Protein AF-0000000078270621 (afdb_homodimer)

Sequence (498 aa):
MIFEQGRKIQLFHTDATGRITLASLCRFAQESAGGHAERLGFGMERLAGKNMAWVLREQAMHVTRYPGLGEVLRITTWPTRAERILCHRDYRILDESGQLVARGTSAWLGLDLATRRPCKAESFFHLPAEVVPASVFEGPLPELQAPWDGCPSDIRTVRASDMDALGHMNNLRYLDWIADHLGTFGLKTPFGRVRIRHVREVRDGDKVEVRHGMTEDGEVLLQMRRLDGGREVCLARLGLESSEQIVRQMIFEQGRKIQLFHTDATGRITLASLCRFAQESAGGHAERLGFGMERLAGKNMAWVLREQAMHVTRYPGLGEVLRITTWPTRAERILCHRDYRILDESGQLVARGTSAWLGLDLATRRPCKAESFFHLPAEVVPASVFEGPLPELQAPWDGCPSDIRTVRASDMDALGHMNNLRYLDWIADHLGTFGLKTPFGRVRIRHVREVRDGDKVEVRHGMTEDGEVLLQMRRLDGGREVCLARLGLESSEQIVRQ

Organism: Desulfomicrobium norvegicum (strain DSM 1741 / NCIMB 8310) (NCBI:txid52561)

Secondary structure (DSSP, 8-state):
--EEEEEEPPGGGB-TTSBB-HHHHHHHHHHHHHHHHHHHT-SHHHHHHTTEEEEEEEEEEEES---BTT-EEEEEEEEEEEETTEEEEEEEEEETTS-EEEEEEEEEEEEETTTTEEE-GGGT----TT-----S-SSPPPPP-PPPTT--EEEEE--GGGB-TTSSB-HHHHHHHHHHHHHHTT--PPPSEEEEEE-S---TT-EEEEEEEE-TTS-EEEEEEETTTT-EEEEEEEE---SSS----/--EEEEEEPPGGGB-TTSBB-HHHHHHHHHHHHHHHHHHHT-SHHHHHHTTEEEEEEEEEEEES--PBTT-EEEEEEEEEEEETTEEEEEEEEEETTS-EEEEEEEEEEEEETTTTEEE-GGGT----TT-----S-SSPPPPP-PPPTT--EEEEE--GGGB-TTSSB-HHHHHHHHHHHHHHTT--PPPSEEEEEE-S---TT-EE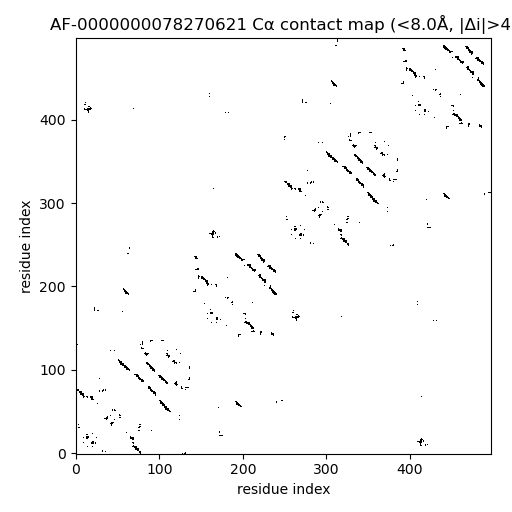EEEEEE-TTS-EEEEEEETTTT-EEEEEEEE---SSS----

Solvent-accessible surface area (backbone atoms only — not comparable to full-atom values): 26167 Å² total; per-residue (Å²): 85,81,36,77,47,78,46,68,40,44,59,90,33,18,23,51,86,25,24,48,34,71,44,42,54,49,44,52,52,51,52,50,48,46,55,43,28,46,76,73,64,55,12,67,69,55,30,46,77,68,46,27,42,80,40,77,38,32,41,34,39,41,39,50,47,69,55,42,67,64,43,45,33,38,42,32,36,34,57,61,51,71,57,70,43,35,40,30,33,35,37,41,30,24,36,81,86,66,47,72,25,32,39,28,39,36,32,31,29,42,30,30,65,86,79,68,39,76,35,57,33,76,78,69,49,76,81,56,87,64,42,64,76,74,63,81,57,94,60,84,76,82,83,75,52,73,44,65,89,87,44,60,66,50,79,45,68,40,38,54,68,40,21,9,47,88,53,26,52,34,76,56,50,54,47,36,50,49,50,30,55,33,41,76,74,71,53,72,72,79,59,13,29,40,38,40,37,56,70,43,85,50,38,70,69,40,46,31,34,41,34,41,29,75,48,95,87,59,30,40,24,24,30,30,23,31,64,74,90,59,47,66,27,32,40,26,38,36,28,60,51,69,84,76,70,65,63,87,120,84,80,37,75,48,78,45,68,39,45,61,91,34,18,23,51,86,26,24,48,33,71,44,41,54,51,45,53,52,50,52,50,49,46,55,42,27,47,76,73,63,56,12,69,68,55,29,46,76,68,46,28,41,81,40,76,37,33,42,34,39,41,37,47,48,69,57,42,66,65,44,45,32,38,41,33,37,34,58,65,51,72,57,70,43,34,41,31,34,33,36,38,30,23,39,83,87,65,45,72,26,32,39,28,40,36,32,31,31,42,28,30,65,85,78,68,40,76,35,56,33,77,78,70,50,76,81,57,89,64,42,62,78,74,64,80,56,93,61,84,76,82,82,74,52,74,46,65,87,88,43,59,67,51,76,45,67,41,38,56,67,39,20,10,46,86,53,25,53,36,76,57,52,54,47,36,50,49,50,30,53,35,42,75,73,70,53,71,71,81,59,14,29,40,38,40,36,55,69,45,86,50,38,70,68,40,46,31,36,42,34,41,30,76,47,94,87,61,29,38,24,24,31,31,23,31,63,76,90,57,46,63,27,34,39,25,39,37,25,60,50,69,84,77,69,64,62,87,117

Nearest PDB structures (foldseek):
  2own-assembly1_B  TM=8.184E-01  e=5.631E-20  Lactiplantibacillus plantarum
  5kl9-assembly1_B  TM=9.164E-01  e=1.120E-09  Escherichia coli O157:H7
  5t06-assembly1_B  TM=9.427E-01  e=9.861E-09  Escherichia coli O157:H7
  6fdg-assembly1_D  TM=9.185E-01  e=1.294E-08  Staphylococcus aureus
  5t06-assembly1_C  TM=9.504E-01  e=4.774E-08  Escherichia coli O157:H7

InterPro domains:
  IPR002864 Acyl-ACP thioesterase, N-terminal hotdog domain [PF01643] (3-120)
  IPR029069 HotDog domain superfamily [SSF54637] (1-123)
  IPR029069 HotDog domain superfamily [SSF54637] (157-237)
  IPR045023 Acyl-[acyl-carrier-protein] hydrolase FATA/B [PTHR31727] (3-210)
  IPR049427 Acyl-ACP thioesterase-like, C-terminal domain [PF20791] (157-218)

Foldseek 3Di:
DKFKDKDAAAPVQDDPVQFGAPLSVVVVQVVRVQVVCVVVQQHQVNLVVVQKGKDWFKKKKFFLETDGHGWMKMKMKFWADFDFFKTKMKIWIATPVRHTGMIMMTIIFIARLVVRDTDTCVVRHDHDPPTDHDHPDPDDDDDWDADDPPFDKDKDFAAPVQADPSQFGDPSVVSVVVCVRCVVVPNNDDFRIKMKGFDATHHGGWMKMWGWDADPVGKIWIWIATPPPGDTGMIMITHHDDPDRHPPD/DKFKDKDAAAPVQDDPVQFGAPLSVVVVQVVRVQVVCVVVQQHQVNLVVVQKGKDWFKKKKFFLETDGHGWMKMKMKFWADFDFFKTKMKIWIATPVRHGGMIMMTIIGIARLVVRDTDTCVVRHDHDPPTDHDHPDPDDDDDWDADDPPFDKDKDFAAPVQADPSQFGDPSVVSVVVCVRCVVVPNNDDFRIKMKGFDATHHGGWMKMWGWDADPVGKIWIWIATPPPGDTGMIMITHHDPPDRHPPD

Structure (mmCIF, N/CA/C/O backbone):
data_AF-0000000078270621-model_v1
#
loop_
_entity.id
_entity.type
_entity.pdbx_description
1 polymer 'Acyl-ACP thioesterase'
#
loop_
_atom_site.group_PDB
_atom_site.id
_atom_site.type_symbol
_atom_site.label_atom_id
_atom_site.label_alt_id
_atom_site.label_comp_id
_atom_site.label_asym_id
_atom_site.label_entity_id
_atom_site.label_seq_id
_atom_site.pdbx_PDB_ins_code
_atom_site.Cartn_x
_atom_site.Cartn_y
_atom_site.Cartn_z
_atom_site.occupancy
_atom_site.B_iso_or_equiv
_atom_site.auth_seq_id
_atom_site.auth_comp_id
_atom_site.auth_asym_id
_atom_site.auth_atom_id
_atom_site.pdbx_PDB_model_num
ATOM 1 N N . MET A 1 1 ? -21.078 15.953 13.695 1 77.94 1 MET A N 1
ATOM 2 C CA . MET A 1 1 ? -21.547 14.641 13.242 1 77.94 1 MET A CA 1
ATOM 3 C C . MET A 1 1 ? -20.406 13.648 13.172 1 77.94 1 MET A C 1
ATOM 5 O O . MET A 1 1 ? -19.328 13.969 12.648 1 77.94 1 MET A O 1
ATOM 9 N N . ILE A 1 2 ? -20.469 12.516 13.836 1 87.5 2 ILE A N 1
ATOM 10 C CA . ILE A 1 2 ? -19.5 11.422 13.953 1 87.5 2 ILE A CA 1
ATOM 11 C C . ILE A 1 2 ? -19.734 10.406 12.844 1 87.5 2 ILE A C 1
ATOM 13 O O . ILE A 1 2 ? -20.875 10.172 12.43 1 87.5 2 ILE A O 1
ATOM 17 N N . PHE A 1 3 ? -18.641 10.031 12.266 1 92.69 3 PHE A N 1
ATOM 18 C CA . PHE A 1 3 ? -18.656 9.008 11.227 1 92.69 3 PHE A CA 1
ATOM 19 C C . PHE A 1 3 ? -17.953 7.746 11.703 1 92.69 3 PHE A C 1
ATOM 21 O O . PHE A 1 3 ? -16.906 7.816 12.352 1 92.69 3 PHE A O 1
ATOM 28 N N . GLU A 1 4 ? -18.641 6.605 11.359 1 94.5 4 GLU A N 1
ATOM 29 C CA . GLU A 1 4 ? -18.062 5.328 11.766 1 94.5 4 GLU A CA 1
ATOM 30 C C . GLU A 1 4 ? -18.062 4.332 10.609 1 94.5 4 GLU A C 1
ATOM 32 O O . GLU A 1 4 ? -19.031 4.246 9.852 1 94.5 4 GLU A O 1
ATOM 37 N N . GLN A 1 5 ? -16.984 3.59 10.484 1 95.38 5 GLN A N 1
ATOM 38 C CA . GLN A 1 5 ? -16.875 2.555 9.461 1 95.38 5 GLN A CA 1
ATOM 39 C C . GLN A 1 5 ? -16.062 1.365 9.969 1 95.38 5 GLN A C 1
ATOM 41 O O . GLN A 1 5 ? -15.117 1.533 10.734 1 95.38 5 GLN A O 1
ATOM 46 N N . GLY A 1 6 ? -16.453 0.232 9.523 1 96.06 6 GLY A N 1
ATOM 47 C CA . GLY A 1 6 ? -15.711 -0.981 9.828 1 96.06 6 GLY A CA 1
ATOM 48 C C . GLY A 1 6 ? -14.664 -1.32 8.781 1 96.06 6 GLY A C 1
ATOM 49 O O . GLY A 1 6 ? -14.875 -1.086 7.59 1 96.06 6 GLY A O 1
ATOM 50 N N . ARG A 1 7 ? -13.523 -1.821 9.258 1 96.69 7 ARG A N 1
ATOM 51 C CA . ARG A 1 7 ? -12.469 -2.281 8.359 1 96.69 7 ARG A CA 1
ATOM 52 C C . ARG A 1 7 ? -11.883 -3.604 8.844 1 96.69 7 ARG A C 1
ATOM 54 O O . ARG A 1 7 ? -11.523 -3.742 10.016 1 96.69 7 ARG A O 1
ATOM 61 N N . LYS A 1 8 ? -11.844 -4.551 7.941 1 95.81 8 LYS A N 1
ATOM 62 C CA . LYS A 1 8 ? -11.18 -5.812 8.242 1 95.81 8 LYS A CA 1
ATOM 63 C C . LYS A 1 8 ? -9.703 -5.766 7.844 1 95.81 8 LYS A C 1
ATOM 65 O O . LYS A 1 8 ? -9.367 -5.312 6.746 1 95.81 8 LYS A O 1
ATOM 70 N N . ILE A 1 9 ? -8.844 -6.227 8.711 1 97.12 9 ILE A N 1
ATOM 71 C CA . ILE A 1 9 ? -7.414 -6.258 8.43 1 97.12 9 ILE A CA 1
ATOM 72 C C . ILE A 1 9 ? -7.109 -7.375 7.438 1 97.12 9 ILE A C 1
ATOM 74 O O . ILE A 1 9 ? -7.391 -8.547 7.703 1 97.12 9 ILE A O 1
ATOM 78 N N . GLN A 1 10 ? -6.531 -6.969 6.316 1 95.5 10 GLN A N 1
ATOM 79 C CA . GLN A 1 10 ? -6.125 -7.895 5.262 1 95.5 10 GLN A CA 1
ATOM 80 C C . GLN A 1 10 ? -4.625 -8.172 5.324 1 95.5 10 GLN A C 1
ATOM 82 O O . GLN A 1 10 ? -3.896 -7.508 6.062 1 95.5 10 GLN A O 1
ATOM 87 N N . LEU A 1 11 ? -4.234 -9.102 4.551 1 94.88 11 LEU A N 1
ATOM 88 C CA . LEU A 1 11 ? -2.834 -9.516 4.527 1 94.88 11 LEU A CA 1
ATOM 89 C C . LEU A 1 11 ? -1.921 -8.336 4.215 1 94.88 11 LEU A C 1
ATOM 91 O O . LEU A 1 11 ? -0.893 -8.148 4.871 1 94.88 11 LEU A O 1
ATOM 95 N N . PHE A 1 12 ? -2.318 -7.453 3.289 1 94.88 12 PHE A N 1
ATOM 96 C CA . PHE A 1 12 ? -1.445 -6.367 2.848 1 94.88 12 PHE A CA 1
ATOM 97 C C . PHE A 1 12 ? -1.45 -5.227 3.855 1 94.88 12 PHE A C 1
ATOM 99 O O . PHE A 1 12 ? -0.752 -4.227 3.67 1 94.88 12 PHE A O 1
ATOM 106 N N . HIS A 1 13 ? -2.211 -5.355 4.957 1 97.75 13 HIS A N 1
ATOM 107 C CA . HIS A 1 13 ? -2.207 -4.375 6.039 1 97.75 13 HIS A CA 1
ATOM 108 C C . HIS A 1 13 ? -1.175 -4.734 7.102 1 97.75 13 HIS A C 1
ATOM 110 O O . HIS A 1 13 ? -0.926 -3.947 8.023 1 97.75 13 HIS A O 1
ATOM 116 N N . THR A 1 14 ? -0.594 -5.922 7 1 97.38 14 THR A N 1
ATOM 117 C CA . THR A 1 14 ? 0.175 -6.461 8.117 1 97.38 14 THR A CA 1
ATOM 118 C C . THR A 1 14 ? 1.669 -6.43 7.809 1 97.38 14 THR A C 1
ATOM 120 O O . THR A 1 14 ? 2.066 -6.246 6.656 1 97.38 14 THR A O 1
ATOM 123 N N . ASP A 1 15 ? 2.426 -6.578 8.883 1 96.44 15 ASP A N 1
ATOM 124 C CA . ASP A 1 15 ? 3.854 -6.844 8.75 1 96.44 15 ASP A CA 1
ATOM 125 C C . ASP A 1 15 ? 4.168 -8.312 9.031 1 96.44 15 ASP A C 1
ATOM 127 O O . ASP A 1 15 ? 3.258 -9.141 9.117 1 96.44 15 ASP A O 1
ATOM 131 N N . ALA A 1 16 ? 5.395 -8.641 9.156 1 95.19 16 ALA A N 1
ATOM 132 C CA . ALA A 1 16 ? 5.828 -10.031 9.242 1 95.19 16 ALA A CA 1
ATOM 133 C C . ALA A 1 16 ? 5.461 -10.641 10.594 1 95.19 16 ALA A C 1
ATOM 135 O O . ALA A 1 16 ? 5.531 -11.859 10.766 1 95.19 16 ALA A O 1
ATOM 136 N N . THR A 1 17 ? 5.082 -9.781 11.594 1 93.88 17 THR A N 1
ATOM 137 C CA . THR A 1 17 ? 4.656 -10.297 12.891 1 93.88 17 THR A CA 1
ATOM 138 C C . THR A 1 17 ? 3.176 -10.672 12.867 1 93.88 17 THR A C 1
ATOM 140 O O . THR A 1 17 ? 2.645 -11.18 13.852 1 93.88 17 THR A O 1
ATOM 143 N N . GLY A 1 18 ? 2.523 -10.367 11.805 1 94.81 18 GLY A N 1
ATOM 144 C CA . GLY A 1 18 ? 1.112 -10.688 11.672 1 94.81 18 GLY A CA 1
ATOM 145 C C . GLY A 1 18 ? 0.199 -9.602 12.203 1 94.81 18 GLY A C 1
ATOM 146 O O . GLY A 1 18 ? -1.014 -9.797 12.305 1 94.81 18 GLY A O 1
ATOM 147 N N . ARG A 1 19 ? 0.814 -8.477 12.508 1 96.88 19 ARG A N 1
ATOM 148 C CA . ARG A 1 19 ? 0.071 -7.348 13.062 1 96.88 19 ARG A CA 1
ATOM 149 C C . ARG A 1 19 ? -0.058 -6.223 12.047 1 96.88 19 ARG A C 1
ATOM 151 O O . ARG A 1 19 ? 0.755 -6.113 11.125 1 96.88 19 ARG A O 1
ATOM 158 N N . ILE A 1 20 ? -1.096 -5.418 12.234 1 97.81 20 ILE A N 1
ATOM 159 C CA . ILE A 1 20 ? -1.303 -4.262 11.367 1 97.81 20 ILE A CA 1
ATOM 160 C C . ILE A 1 20 ? -0.121 -3.301 11.5 1 97.81 20 ILE A C 1
ATOM 162 O O . ILE A 1 20 ? 0.451 -3.152 12.578 1 97.81 20 ILE A O 1
ATOM 166 N N . THR A 1 21 ? 0.225 -2.668 10.414 1 97.44 21 THR A N 1
ATOM 167 C CA . THR A 1 21 ? 1.313 -1.698 10.445 1 97.44 21 THR A CA 1
ATOM 168 C C . THR A 1 21 ? 0.796 -0.316 10.828 1 97.44 21 THR A C 1
ATOM 170 O O . THR A 1 21 ? -0.4 -0.04 10.711 1 97.44 21 THR A O 1
ATOM 173 N N . LEU A 1 22 ? 1.704 0.512 11.258 1 96.88 22 LEU A N 1
ATOM 174 C CA . LEU A 1 22 ? 1.375 1.908 11.523 1 96.88 22 LEU A CA 1
ATOM 175 C C . LEU A 1 22 ? 0.831 2.588 10.273 1 96.88 22 LEU A C 1
ATOM 177 O O . LEU A 1 22 ? -0.14 3.344 10.344 1 96.88 22 LEU A O 1
ATOM 181 N N . ALA A 1 23 ? 1.473 2.344 9.141 1 97.69 23 ALA A N 1
ATOM 182 C CA . ALA A 1 23 ? 1.01 2.904 7.871 1 97.69 23 ALA A CA 1
ATOM 183 C C . ALA A 1 23 ? -0.436 2.504 7.594 1 97.69 23 ALA A C 1
ATOM 185 O O . ALA A 1 23 ? -1.244 3.332 7.168 1 97.69 23 ALA A O 1
ATOM 186 N N . SER A 1 24 ? -0.759 1.272 7.887 1 98.25 24 SER A N 1
ATOM 187 C CA . SER A 1 24 ? -2.109 0.782 7.633 1 98.25 24 SER A CA 1
ATOM 188 C C . SER A 1 24 ? -3.115 1.41 8.594 1 98.25 24 SER A C 1
ATOM 190 O O . SER A 1 24 ? -4.254 1.687 8.211 1 98.25 24 SER A O 1
ATOM 192 N N . LEU A 1 25 ? -2.732 1.59 9.836 1 98.25 25 LEU A N 1
ATOM 193 C CA . LEU A 1 25 ? -3.609 2.287 10.766 1 98.25 25 LEU A CA 1
ATOM 194 C C . LEU A 1 25 ? -3.889 3.709 10.297 1 98.25 25 LEU A C 1
ATOM 196 O O . LEU A 1 25 ? -5.035 4.16 10.312 1 98.25 25 LEU A O 1
ATOM 200 N N . CYS A 1 26 ? -2.842 4.375 9.891 1 98.38 26 CYS A N 1
ATOM 201 C CA . CYS A 1 26 ? -2.998 5.73 9.375 1 98.38 26 CYS A CA 1
ATOM 202 C C . CYS A 1 26 ? -3.855 5.742 8.109 1 98.38 26 CYS A C 1
ATOM 204 O O . CYS A 1 26 ? -4.684 6.637 7.926 1 98.38 26 CYS A O 1
ATOM 206 N N . ARG A 1 27 ? -3.684 4.77 7.324 1 98.06 27 ARG A N 1
ATOM 207 C CA . ARG A 1 27 ? -4.488 4.629 6.113 1 98.06 27 ARG A CA 1
ATOM 208 C C . ARG A 1 27 ? -5.965 4.48 6.453 1 98.06 27 ARG A C 1
ATOM 210 O O . ARG A 1 27 ? -6.82 5.121 5.836 1 98.06 27 ARG A O 1
ATOM 217 N N . PHE A 1 28 ? -6.281 3.615 7.391 1 98.31 28 PHE A N 1
ATOM 218 C CA . PHE A 1 28 ? -7.668 3.424 7.801 1 98.31 28 PHE A CA 1
ATOM 219 C C . PHE A 1 28 ? -8.281 4.734 8.273 1 98.31 28 PHE A C 1
ATOM 221 O O . PHE A 1 28 ? -9.414 5.059 7.93 1 98.31 28 PHE A O 1
ATOM 228 N N . ALA A 1 29 ? -7.5 5.445 9.039 1 98.12 29 ALA A N 1
ATOM 229 C CA . ALA A 1 29 ? -7.961 6.746 9.523 1 98.12 29 ALA A CA 1
ATOM 230 C C . ALA A 1 29 ? -8.234 7.695 8.359 1 98.12 29 ALA A C 1
ATOM 232 O O . ALA A 1 29 ? -9.297 8.32 8.297 1 98.12 29 ALA A O 1
ATOM 233 N N . GLN A 1 30 ? -7.32 7.762 7.438 1 97.62 30 GLN A N 1
ATOM 234 C CA . GLN A 1 30 ? -7.438 8.68 6.312 1 97.62 30 GLN A CA 1
ATOM 235 C C . GLN A 1 30 ? -8.602 8.297 5.406 1 97.62 30 GLN A C 1
ATOM 237 O O . GLN A 1 30 ? -9.328 9.164 4.918 1 97.62 30 GLN A O 1
ATOM 242 N N . GLU A 1 31 ? -8.773 7.031 5.18 1 96.56 31 GLU A N 1
ATOM 243 C CA . GLU A 1 31 ? -9.898 6.555 4.383 1 96.56 31 GLU A CA 1
ATOM 244 C C . GLU A 1 31 ? -11.227 6.953 5.016 1 96.56 31 GLU A C 1
ATOM 246 O O . GLU A 1 31 ? -12.148 7.387 4.32 1 96.56 31 GLU A O 1
ATOM 251 N N . SER A 1 32 ? -11.305 6.75 6.289 1 96.88 32 SER A N 1
ATOM 252 C CA . SER A 1 32 ? -12.523 7.109 7.004 1 96.88 32 SER A CA 1
ATOM 253 C C . SER A 1 32 ? -12.773 8.617 6.949 1 96.88 32 SER A C 1
ATOM 255 O O . SER A 1 32 ? -13.914 9.055 6.797 1 96.88 32 SER A O 1
ATOM 257 N N . ALA A 1 33 ? -11.703 9.359 7.121 1 96.44 33 ALA A N 1
ATOM 258 C CA . ALA A 1 33 ? -11.805 10.812 6.984 1 96.44 33 ALA A CA 1
ATOM 259 C C . ALA A 1 33 ? -12.383 11.195 5.621 1 96.44 33 ALA A C 1
ATOM 261 O O . ALA A 1 33 ? -13.273 12.039 5.531 1 96.44 33 ALA A O 1
ATOM 262 N N . GLY A 1 34 ? -11.867 10.586 4.582 1 95.69 34 GLY A N 1
ATOM 263 C CA . GLY A 1 34 ? -12.344 10.859 3.234 1 95.69 34 GLY A CA 1
ATOM 264 C C . GLY A 1 34 ? -13.812 10.531 3.045 1 95.69 34 GLY A C 1
ATOM 265 O O . GLY A 1 34 ? -14.562 11.32 2.469 1 95.69 34 GLY A O 1
ATOM 266 N N . GLY A 1 35 ? -14.227 9.383 3.531 1 94.62 35 GLY A N 1
ATOM 267 C CA . GLY A 1 35 ? -15.625 9 3.449 1 94.62 35 GLY A CA 1
ATOM 268 C C . GLY A 1 35 ? -16.547 9.969 4.168 1 94.62 35 GLY A C 1
ATOM 269 O O . GLY A 1 35 ? -17.609 10.336 3.646 1 94.62 35 GLY A O 1
ATOM 270 N N . HIS A 1 36 ? -16.141 10.312 5.34 1 95 36 HIS A N 1
ATOM 271 C CA . HIS A 1 36 ? -16.922 11.266 6.117 1 95 36 HIS A CA 1
ATOM 272 C C . HIS A 1 36 ? -17 12.625 5.422 1 95 36 HIS A C 1
ATOM 274 O O . HIS A 1 36 ? -18.078 13.227 5.348 1 95 36 HIS A O 1
ATOM 280 N N . ALA A 1 37 ? -15.844 13.086 4.934 1 94.44 37 ALA A N 1
ATOM 281 C CA . ALA A 1 37 ? -15.789 14.375 4.246 1 94.44 37 ALA A CA 1
ATOM 282 C C . ALA A 1 37 ? -16.734 14.391 3.045 1 94.44 37 ALA A C 1
ATOM 284 O O . ALA A 1 37 ? -17.359 15.414 2.758 1 94.44 37 ALA A O 1
ATOM 285 N N . GLU A 1 38 ? -16.844 13.32 2.352 1 93.44 38 GLU A N 1
ATOM 286 C CA . GLU A 1 38 ? -17.781 13.219 1.236 1 93.44 38 GLU A CA 1
ATOM 287 C C . GLU A 1 38 ? -19.219 13.406 1.707 1 93.44 38 GLU A C 1
ATOM 289 O O . GLU A 1 38 ? -19.984 14.125 1.072 1 93.44 38 GLU A O 1
ATOM 294 N N . ARG A 1 39 ? -19.531 12.812 2.801 1 92.19 39 ARG A N 1
ATOM 295 C CA . ARG A 1 39 ? -20.891 12.906 3.346 1 92.19 39 ARG A CA 1
ATOM 296 C C . ARG A 1 39 ? -21.203 14.328 3.805 1 92.19 39 ARG A C 1
ATOM 298 O O . ARG A 1 39 ? -22.344 14.781 3.703 1 92.19 39 ARG A O 1
ATOM 305 N N . LEU A 1 40 ? -20.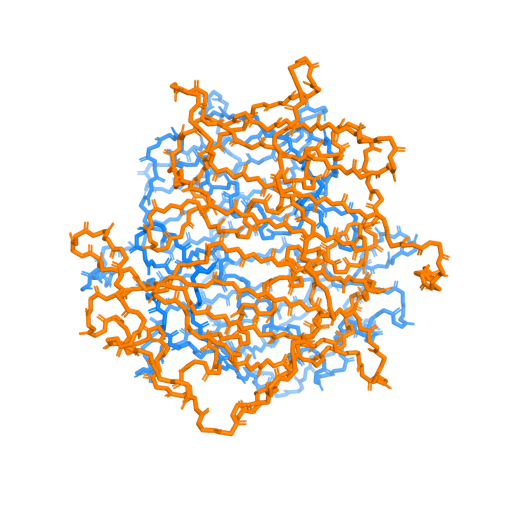188 15.008 4.258 1 91.5 40 LEU A N 1
ATOM 306 C CA . LEU A 1 40 ? -20.359 16.344 4.805 1 91.5 40 LEU A CA 1
ATOM 307 C C . LEU A 1 40 ? -20.312 17.391 3.697 1 91.5 40 LEU A C 1
ATOM 309 O O . LEU A 1 40 ? -20.578 18.578 3.945 1 91.5 40 LEU A O 1
ATOM 313 N N . GLY A 1 41 ? -19.859 17.031 2.514 1 90.81 41 GLY A N 1
ATOM 314 C CA . GLY A 1 41 ? -19.938 17.938 1.373 1 90.81 41 GLY A CA 1
ATOM 315 C C . GLY A 1 41 ? -18.625 18.656 1.104 1 90.81 41 GLY A C 1
ATOM 316 O O . GLY A 1 41 ? -18.609 19.688 0.42 1 90.81 41 GLY A O 1
ATOM 317 N N . PHE A 1 42 ? -17.594 18.219 1.697 1 92.31 42 PHE A N 1
ATOM 318 C CA . PHE A 1 42 ? -16.312 18.828 1.387 1 92.31 42 PHE A CA 1
ATOM 319 C C . PHE A 1 42 ? -15.266 17.75 1.109 1 92.31 42 PHE A C 1
ATOM 321 O O . PHE A 1 42 ? -14.094 17.906 1.465 1 92.31 42 PHE A O 1
ATOM 328 N N . GLY A 1 43 ? -15.75 16.688 0.566 1 93.62 43 GLY A N 1
ATOM 329 C CA . GLY A 1 43 ? -14.859 15.594 0.198 1 93.62 43 GLY A CA 1
ATOM 330 C C . GLY A 1 43 ? -14.062 15.875 -1.06 1 93.62 43 GLY A C 1
ATOM 331 O O . GLY A 1 43 ? -14.062 17 -1.569 1 93.62 43 GLY A O 1
ATOM 332 N N . MET A 1 44 ? -13.336 14.875 -1.5 1 91.81 44 MET A N 1
ATOM 333 C CA . MET A 1 44 ? -12.438 14.984 -2.641 1 91.81 44 MET A CA 1
ATOM 334 C C . MET A 1 44 ? -13.188 15.406 -3.896 1 91.81 44 MET A C 1
ATOM 336 O O . MET A 1 44 ? -12.703 16.234 -4.676 1 91.81 44 MET A O 1
ATOM 340 N N . GLU A 1 45 ? -14.344 14.898 -4.109 1 89.75 45 GLU A N 1
ATOM 341 C CA . GLU A 1 45 ? -15.133 15.203 -5.301 1 89.75 45 GLU A CA 1
ATOM 342 C C . GLU A 1 45 ? -15.531 16.672 -5.344 1 89.75 45 GLU A C 1
ATOM 344 O O . GLU A 1 45 ? -15.383 17.328 -6.375 1 89.75 45 GLU A O 1
ATOM 349 N N . ARG A 1 46 ? -16.016 17.094 -4.27 1 91.62 46 ARG A N 1
ATOM 350 C CA . ARG A 1 46 ? -16.438 18.5 -4.184 1 91.62 46 ARG A CA 1
ATOM 351 C C . ARG A 1 46 ? -15.258 19.438 -4.375 1 91.62 46 ARG A C 1
ATOM 353 O O . ARG A 1 46 ? -15.359 20.438 -5.094 1 91.62 46 ARG A O 1
ATOM 360 N N . LEU A 1 47 ? -14.211 19.141 -3.752 1 94.25 47 LEU A N 1
ATOM 361 C CA . LEU A 1 47 ? -13.031 20 -3.877 1 94.25 47 LEU A CA 1
ATOM 362 C C . LEU A 1 47 ? -12.5 19.984 -5.305 1 94.25 47 LEU A C 1
ATOM 364 O O . LEU A 1 47 ? -12.07 21.016 -5.82 1 94.25 47 LEU A O 1
ATOM 368 N N . ALA A 1 48 ? -12.492 18.828 -5.895 1 91.12 48 ALA A N 1
ATOM 369 C CA . ALA A 1 48 ? -12.039 18.734 -7.281 1 91.12 48 ALA A CA 1
ATOM 370 C C . ALA A 1 48 ? -12.852 19.656 -8.188 1 91.12 48 ALA A C 1
ATOM 372 O O . ALA A 1 48 ? -12.297 20.281 -9.102 1 91.12 48 ALA A O 1
ATOM 373 N N . GLY A 1 49 ? -14.109 19.766 -7.934 1 92 49 GLY A N 1
ATOM 374 C CA . GLY A 1 49 ? -14.961 20.672 -8.672 1 92 49 GLY A CA 1
ATOM 375 C C . GLY A 1 49 ? -14.562 22.125 -8.516 1 92 49 GLY A C 1
ATOM 376 O O . GLY A 1 49 ? -14.891 22.969 -9.359 1 92 49 GLY A O 1
ATOM 377 N N . LYS A 1 50 ? -13.875 22.391 -7.469 1 93.5 50 LYS A N 1
ATOM 378 C CA . LYS A 1 50 ? -13.398 23.75 -7.195 1 93.5 50 LYS A CA 1
ATOM 379 C C . LYS A 1 50 ? -11.914 23.875 -7.531 1 93.5 50 LYS A C 1
ATOM 381 O O . LYS A 1 50 ? -11.258 24.828 -7.105 1 93.5 50 LYS A O 1
ATOM 386 N N . ASN A 1 51 ? -11.367 22.906 -8.141 1 94.88 51 ASN A N 1
ATOM 387 C CA . ASN A 1 51 ? -9.961 22.844 -8.492 1 94.88 51 ASN A CA 1
ATOM 388 C C . ASN A 1 51 ? -9.062 22.875 -7.258 1 94.88 51 ASN A C 1
ATOM 390 O O . ASN A 1 51 ? -8.062 23.594 -7.223 1 94.88 51 ASN A O 1
ATOM 394 N N . MET A 1 52 ? -9.547 22.172 -6.27 1 95.94 52 MET A N 1
ATOM 395 C CA . MET A 1 52 ? -8.812 22.078 -5.008 1 95.94 52 MET A CA 1
ATOM 396 C C . MET A 1 52 ? -8.578 20.609 -4.641 1 95.94 52 MET A C 1
ATOM 398 O O . MET A 1 52 ? -9.219 19.719 -5.199 1 95.94 52 MET A O 1
ATOM 402 N N . ALA A 1 53 ? -7.645 20.406 -3.729 1 95.38 53 ALA A N 1
ATOM 403 C CA . ALA A 1 53 ? -7.398 19.062 -3.182 1 95.38 53 ALA A CA 1
ATOM 404 C C . ALA A 1 53 ? -6.996 19.141 -1.713 1 95.38 53 ALA A C 1
ATOM 406 O O . ALA A 1 53 ? -6.426 20.141 -1.27 1 95.38 53 ALA A O 1
ATOM 407 N N . TRP A 1 54 ? -7.375 18.141 -0.968 1 96.25 54 TRP A N 1
ATOM 408 C CA . TRP A 1 54 ? -6.902 17.969 0.403 1 96.25 54 TRP A CA 1
ATOM 409 C C . TRP A 1 54 ? -5.453 17.484 0.424 1 96.25 54 TRP A C 1
ATOM 411 O O . TRP A 1 54 ? -5.086 16.578 -0.326 1 96.25 54 TRP A O 1
ATOM 421 N N . VAL A 1 55 ? -4.68 18.047 1.312 1 96.5 55 VAL A N 1
ATOM 422 C CA . VAL A 1 55 ? -3.307 17.609 1.543 1 96.5 55 VAL A CA 1
ATOM 423 C C . VAL A 1 55 ? -3.074 17.406 3.037 1 96.5 55 VAL A C 1
ATOM 425 O O . VAL A 1 55 ? -3.373 18.281 3.848 1 96.5 55 VAL A O 1
ATOM 428 N N . LEU A 1 56 ? -2.596 16.297 3.365 1 98.12 56 LEU A N 1
ATOM 429 C CA . LEU A 1 56 ? -2.275 16.016 4.762 1 98.12 56 LEU A CA 1
ATOM 430 C C . LEU A 1 56 ? -1.002 16.75 5.18 1 98.12 56 LEU A C 1
ATOM 432 O O . LEU A 1 56 ? 0.062 16.531 4.598 1 98.12 56 LEU A O 1
ATOM 436 N N . ARG A 1 57 ? -1.123 17.578 6.188 1 97.94 57 ARG A N 1
ATOM 437 C CA . ARG A 1 57 ? 0.028 18.312 6.719 1 97.94 57 ARG A CA 1
ATOM 438 C C . ARG A 1 57 ? 0.676 17.547 7.867 1 97.94 57 ARG A C 1
ATOM 440 O O . ARG A 1 57 ? 1.903 17.469 7.965 1 97.94 57 ARG A O 1
ATOM 447 N N . GLU A 1 58 ? -0.208 17.016 8.711 1 98.12 58 GLU A N 1
ATOM 448 C CA . GLU A 1 58 ? 0.274 16.344 9.914 1 98.12 58 GLU A CA 1
ATOM 449 C C . GLU A 1 58 ? -0.685 15.234 10.336 1 98.12 58 GLU A C 1
ATOM 451 O O . GLU A 1 58 ? -1.896 15.336 10.133 1 98.12 58 GLU A O 1
ATOM 456 N N . GLN A 1 59 ? -0.099 14.219 10.961 1 98.5 59 GLN A N 1
ATOM 457 C CA . GLN A 1 59 ? -0.884 13.156 11.57 1 98.5 59 GLN A CA 1
ATOM 458 C C . GLN A 1 59 ? -0.188 12.602 12.812 1 98.5 59 GLN A C 1
ATOM 460 O O . GLN A 1 59 ? 1.037 12.461 12.836 1 98.5 59 GLN A O 1
ATOM 465 N N . ALA A 1 60 ? -0.944 12.359 13.828 1 98 60 ALA A N 1
ATOM 466 C CA . ALA A 1 60 ? -0.452 11.734 15.055 1 98 60 ALA A CA 1
ATOM 467 C C . ALA A 1 60 ? -1.376 10.602 15.5 1 98 60 ALA A C 1
ATOM 469 O O . ALA A 1 60 ? -2.592 10.672 15.305 1 98 60 ALA A O 1
ATOM 470 N N . MET A 1 61 ? -0.753 9.625 16.078 1 97 61 MET A N 1
ATOM 471 C CA . MET A 1 61 ? -1.515 8.484 16.578 1 97 61 MET A CA 1
ATOM 472 C C . MET A 1 61 ? -0.876 7.914 17.844 1 97 61 MET A C 1
ATOM 474 O O . MET A 1 61 ? 0.346 7.785 17.922 1 97 61 MET A O 1
ATOM 478 N N . HIS A 1 62 ? -1.68 7.641 18.828 1 96.75 62 HIS A N 1
ATOM 479 C CA . HIS A 1 62 ? -1.326 6.801 19.953 1 96.75 62 HIS A CA 1
ATOM 480 C C . HIS A 1 62 ? -1.934 5.406 19.828 1 96.75 62 HIS A C 1
ATOM 482 O O . HIS A 1 62 ? -3.158 5.258 19.828 1 96.75 62 HIS A O 1
ATOM 488 N N . VAL A 1 63 ? -1.062 4.469 19.734 1 97.12 63 VAL A N 1
ATOM 489 C CA . VAL A 1 63 ? -1.496 3.096 19.5 1 97.12 63 VAL A CA 1
ATOM 490 C C . VAL A 1 63 ? -1.332 2.279 20.781 1 97.12 63 VAL A C 1
ATOM 492 O O . VAL A 1 63 ? -0.222 2.146 21.312 1 97.12 63 VAL A O 1
ATOM 495 N N . THR A 1 64 ? -2.404 1.661 21.203 1 95.12 64 THR A N 1
ATOM 496 C CA . THR A 1 64 ? -2.367 0.88 22.438 1 95.12 64 THR A CA 1
ATOM 497 C C . THR A 1 64 ? -2.154 -0.6 22.125 1 95.12 64 THR A C 1
ATOM 499 O O . THR A 1 64 ? -1.614 -1.338 22.953 1 95.12 64 THR A O 1
ATOM 502 N N . ARG A 1 65 ? -2.605 -0.919 20.984 1 94.75 65 ARG A N 1
ATOM 503 C CA . ARG A 1 65 ? -2.479 -2.311 20.562 1 94.75 65 ARG A CA 1
ATOM 504 C C . ARG A 1 65 ? -2.42 -2.418 19.031 1 94.75 65 ARG A C 1
ATOM 506 O O . ARG A 1 65 ? -3.154 -1.723 18.328 1 94.75 65 ARG A O 1
ATOM 513 N N . TYR A 1 66 ? -1.578 -3.328 18.594 1 96.62 66 TYR A N 1
ATOM 514 C CA . TYR A 1 66 ? -1.533 -3.648 17.172 1 96.62 66 TYR A CA 1
ATOM 515 C C . TYR A 1 66 ? -2.307 -4.926 16.875 1 96.62 66 TYR A C 1
ATOM 517 O O . TYR A 1 66 ? -1.804 -6.031 17.109 1 96.62 66 TYR A O 1
ATOM 525 N N . PRO A 1 67 ? -3.471 -4.758 16.297 1 97.31 67 PRO A N 1
ATOM 526 C CA . PRO A 1 67 ? -4.297 -5.938 16.047 1 97.31 67 PRO A CA 1
ATOM 527 C C . PRO A 1 67 ? -3.746 -6.82 14.93 1 97.31 67 PRO A C 1
ATOM 529 O O . PRO A 1 67 ? -2.883 -6.383 14.164 1 97.31 67 PRO A O 1
ATOM 532 N N . GLY A 1 68 ? -4.293 -8.047 14.891 1 96.19 68 GLY A N 1
ATOM 533 C CA . GLY A 1 68 ? -3.748 -9.023 13.961 1 96.19 68 GLY A CA 1
ATOM 534 C C . GLY A 1 68 ? -4.59 -9.195 12.711 1 96.19 68 GLY A C 1
ATOM 535 O O . GLY A 1 68 ? -5.688 -8.641 12.617 1 96.19 68 GLY A O 1
ATOM 536 N N . LEU A 1 69 ? -4.039 -9.992 11.797 1 95.31 69 LEU A N 1
ATOM 537 C CA . LEU A 1 69 ? -4.699 -10.344 10.547 1 95.31 69 LEU A CA 1
ATOM 538 C C . LEU A 1 69 ? -6.113 -10.852 10.805 1 95.31 69 LEU A C 1
ATOM 540 O O . LEU A 1 69 ? -6.328 -11.672 11.703 1 95.31 69 LEU A O 1
ATOM 544 N N . GLY A 1 70 ? -7.066 -10.297 10.055 1 94.12 70 GLY A N 1
ATOM 545 C CA . GLY A 1 70 ? -8.43 -10.797 10.102 1 94.12 70 GLY A CA 1
ATOM 546 C C . GLY A 1 70 ? -9.297 -10.078 11.125 1 94.12 70 GLY A C 1
ATOM 547 O O . GLY A 1 70 ? -10.523 -10.172 11.086 1 94.12 70 GLY A O 1
ATOM 548 N N . GLU A 1 71 ? -8.695 -9.359 12.086 1 96.25 71 GLU A N 1
ATOM 549 C CA . GLU A 1 71 ? -9.477 -8.602 13.055 1 96.25 71 GLU A CA 1
ATOM 550 C C . GLU A 1 71 ? -10.25 -7.469 12.375 1 96.25 71 GLU A C 1
ATOM 552 O O . GLU A 1 71 ? -9.805 -6.926 11.367 1 96.25 71 GLU A O 1
ATOM 557 N N . VAL A 1 72 ? -11.391 -7.211 12.922 1 96.88 72 VAL A N 1
ATOM 558 C CA . VAL A 1 72 ? -12.219 -6.121 12.422 1 96.88 72 VAL A CA 1
ATOM 559 C C . VAL A 1 72 ? -12.109 -4.918 13.359 1 96.88 72 VAL A C 1
ATOM 561 O O . VAL A 1 72 ? -12.234 -5.055 14.578 1 96.88 72 VAL A O 1
ATOM 564 N N . LEU A 1 73 ? -11.859 -3.783 12.742 1 98.44 73 LEU A N 1
ATOM 565 C CA . LEU A 1 73 ? -11.727 -2.537 13.484 1 98.44 73 LEU A CA 1
ATOM 566 C C . LEU A 1 73 ? -12.891 -1.597 13.188 1 98.44 73 LEU A C 1
ATOM 568 O O . LEU A 1 73 ? -13.453 -1.632 12.086 1 98.44 73 LEU A O 1
ATOM 572 N N . ARG A 1 74 ? -13.227 -0.847 14.156 1 98.12 74 ARG A N 1
ATOM 573 C CA . ARG A 1 74 ? -14.18 0.244 13.992 1 98.12 74 ARG A CA 1
ATOM 574 C C . ARG A 1 74 ? -13.484 1.599 14.078 1 98.12 74 ARG A C 1
ATOM 576 O O . ARG A 1 74 ? -12.922 1.949 15.117 1 98.12 74 ARG A O 1
ATOM 583 N N . ILE A 1 75 ? -13.555 2.324 13.031 1 98.06 75 ILE A N 1
ATOM 584 C CA . ILE A 1 75 ? -12.906 3.627 12.969 1 98.06 75 ILE A CA 1
ATOM 585 C C . ILE A 1 75 ? -13.953 4.734 13.078 1 98.06 75 ILE A C 1
ATOM 587 O O . ILE A 1 75 ? -14.891 4.797 12.281 1 98.06 75 ILE A O 1
ATOM 591 N N . THR A 1 76 ? -13.789 5.543 14.07 1 96.31 76 THR A N 1
ATOM 592 C CA . THR A 1 76 ? -14.633 6.719 14.242 1 96.31 76 THR A CA 1
ATOM 593 C C . THR A 1 76 ? -13.828 7.996 14.023 1 96.31 76 THR A C 1
ATOM 595 O O . THR A 1 76 ? -12.68 8.102 14.469 1 96.31 76 THR A O 1
ATOM 598 N N . THR A 1 77 ? -14.453 8.969 13.352 1 95.88 77 THR A N 1
ATOM 599 C CA . THR A 1 77 ? -13.742 10.219 13.102 1 95.88 77 THR A CA 1
ATOM 600 C C . THR A 1 77 ? -14.719 11.391 13.078 1 95.88 77 THR A C 1
ATOM 602 O O . THR A 1 77 ? -15.906 11.219 12.789 1 95.88 77 THR A O 1
ATOM 605 N N . TRP A 1 78 ? -14.188 12.578 13.398 1 93.25 78 TRP A N 1
ATOM 606 C CA . TRP A 1 78 ? -14.961 13.812 13.391 1 93.25 78 TRP A CA 1
ATOM 607 C C . TRP A 1 78 ? -14.055 15.023 13.25 1 93.25 78 TRP A C 1
ATOM 609 O O . TRP A 1 78 ? -12.938 15.039 13.773 1 93.25 78 TRP A O 1
ATOM 619 N N . PRO A 1 79 ? -14.531 15.969 12.477 1 92.31 79 PRO A N 1
ATOM 620 C CA . PRO A 1 79 ? -13.758 17.219 12.453 1 92.31 79 PRO A CA 1
ATOM 621 C C . PRO A 1 79 ? -13.75 17.938 13.797 1 92.31 79 PRO A C 1
ATOM 623 O O . PRO A 1 79 ? -14.742 17.875 14.539 1 92.31 79 PRO A O 1
ATOM 626 N N . THR A 1 80 ? -12.727 18.625 14.109 1 89.81 80 THR A N 1
ATOM 627 C CA . THR A 1 80 ? -12.648 19.25 15.43 1 89.81 80 THR A CA 1
ATOM 628 C C . THR A 1 80 ? -12.539 20.766 15.297 1 89.81 80 THR A C 1
ATOM 630 O O . THR A 1 80 ? -13.219 21.516 16 1 89.81 80 THR A O 1
ATOM 633 N N . ARG A 1 81 ? -11.641 21.328 14.492 1 87.69 81 ARG A N 1
ATOM 634 C CA . ARG A 1 81 ? -11.461 22.766 14.367 1 87.69 81 ARG A CA 1
ATOM 635 C C . ARG A 1 81 ? -10.82 23.125 13.031 1 87.69 81 ARG A C 1
ATOM 637 O O . ARG A 1 81 ? -10.234 22.266 12.367 1 87.69 81 ARG A O 1
ATOM 644 N N . ALA A 1 82 ? -11.055 24.312 12.664 1 87.69 82 ALA A N 1
ATOM 645 C CA . ALA A 1 82 ? -10.383 24.938 11.523 1 87.69 82 ALA A CA 1
ATOM 646 C C . ALA A 1 82 ? -9.633 26.188 11.953 1 87.69 82 ALA A C 1
ATOM 648 O O . ALA A 1 82 ? -10.203 27.078 12.594 1 87.69 82 ALA A O 1
ATOM 649 N N . GLU A 1 83 ? -8.398 26.25 11.75 1 86.5 83 GLU A N 1
ATOM 650 C CA . GLU A 1 83 ? -7.555 27.391 12.094 1 86.5 83 GLU A CA 1
ATOM 651 C C . GLU A 1 83 ? -6.805 27.906 10.867 1 86.5 83 GLU A C 1
ATOM 653 O O . GLU A 1 83 ? -5.797 27.328 10.461 1 86.5 83 GLU A O 1
ATOM 658 N N . ARG A 1 84 ? -7.242 29.125 10.359 1 90.56 84 ARG A N 1
ATOM 659 C CA . ARG A 1 84 ? -6.637 29.75 9.18 1 90.56 84 ARG A CA 1
ATOM 660 C C . ARG A 1 84 ? -6.668 28.797 7.988 1 90.56 84 ARG A C 1
ATOM 662 O O . ARG A 1 84 ? -7.688 28.688 7.301 1 90.56 84 ARG A O 1
ATOM 669 N N . ILE A 1 85 ? -5.52 28.062 7.785 1 93.69 85 ILE A N 1
ATOM 670 C CA . ILE A 1 85 ? -5.465 27.25 6.566 1 93.69 85 ILE A CA 1
ATOM 671 C C . ILE A 1 85 ? -5.508 25.766 6.926 1 93.69 85 ILE A C 1
ATOM 673 O O . ILE A 1 85 ? -5.488 24.906 6.043 1 93.69 85 ILE A O 1
ATOM 677 N N . LEU A 1 86 ? -5.637 25.453 8.242 1 94.19 86 LEU A N 1
ATOM 678 C CA . LEU A 1 86 ? -5.582 24.062 8.664 1 94.19 86 LEU A CA 1
ATOM 679 C C . LEU A 1 86 ? -6.941 23.594 9.172 1 94.19 86 LEU A C 1
ATOM 681 O O . LEU A 1 86 ? -7.566 24.266 9.992 1 94.19 86 LEU A O 1
ATOM 685 N N . CYS A 1 87 ? -7.359 22.438 8.711 1 93.81 87 CYS A N 1
ATOM 686 C CA . CYS A 1 87 ? -8.547 21.734 9.188 1 93.81 87 CYS A CA 1
ATOM 687 C C . CYS A 1 87 ? -8.172 20.5 9.984 1 93.81 87 CYS A C 1
ATOM 689 O O . CYS A 1 87 ? -7.48 19.609 9.461 1 93.81 87 CYS A O 1
ATOM 691 N N . HIS A 1 88 ? -8.688 20.438 11.211 1 93.69 88 HIS A N 1
ATOM 692 C CA . HIS A 1 88 ? -8.266 19.359 12.094 1 93.69 88 HIS A CA 1
ATOM 693 C C . HIS A 1 88 ? -9.367 18.312 12.242 1 93.69 88 HIS A C 1
ATOM 695 O O . HIS A 1 88 ? -10.555 18.641 12.195 1 93.69 88 HIS A O 1
ATOM 701 N N . ARG A 1 89 ? -8.883 17.094 12.461 1 94.94 89 ARG A N 1
ATOM 702 C CA . ARG A 1 89 ? -9.789 15.961 12.602 1 94.94 89 ARG A CA 1
ATOM 703 C C . ARG A 1 89 ? -9.234 14.953 13.609 1 94.94 89 ARG A C 1
ATOM 705 O O . ARG A 1 89 ? -8.031 14.703 13.648 1 94.94 89 ARG A O 1
ATOM 712 N N . ASP A 1 90 ? -10.203 14.328 14.344 1 96 90 ASP A N 1
ATOM 713 C CA . ASP A 1 90 ? -9.805 13.312 15.32 1 96 90 ASP A CA 1
ATOM 714 C C . ASP A 1 90 ? -10.352 11.938 14.938 1 96 90 ASP A C 1
ATOM 716 O O . ASP A 1 90 ? -11.258 11.836 14.117 1 96 90 ASP A O 1
ATOM 720 N N . TYR A 1 91 ? -9.711 10.953 15.562 1 97.06 91 TYR A N 1
ATOM 721 C CA . TYR A 1 91 ? -10.031 9.555 15.281 1 97.06 91 TYR A CA 1
ATOM 722 C C . TYR A 1 91 ? -10.039 8.727 16.562 1 97.06 91 TYR A C 1
ATOM 724 O O . TYR A 1 91 ? -9.258 8.992 17.484 1 97.06 91 TYR A O 1
ATOM 732 N N . ARG A 1 92 ? -10.859 7.754 16.531 1 96.75 92 ARG A N 1
ATOM 733 C CA . ARG A 1 92 ? -10.836 6.656 17.5 1 96.75 92 ARG A CA 1
ATOM 734 C C . ARG A 1 92 ? -10.992 5.312 16.797 1 96.75 92 ARG A C 1
ATOM 736 O O . ARG A 1 92 ? -11.898 5.141 15.969 1 96.75 92 ARG A O 1
ATOM 743 N N . ILE A 1 93 ? -10.125 4.406 17.109 1 98.06 93 ILE A N 1
ATOM 744 C CA . ILE A 1 93 ? -10.156 3.082 16.5 1 98.06 93 ILE A CA 1
ATOM 745 C C . ILE A 1 93 ? -10.336 2.021 17.578 1 98.06 93 ILE A C 1
ATOM 747 O O . ILE A 1 93 ? -9.523 1.922 18.5 1 98.06 93 ILE A O 1
ATOM 751 N N . LEU A 1 94 ? -11.367 1.262 17.438 1 98.12 94 LEU A N 1
ATOM 752 C CA . LEU A 1 94 ? -11.688 0.197 18.375 1 98.12 94 LEU A CA 1
ATOM 753 C C . LEU A 1 94 ? -11.664 -1.165 17.688 1 98.12 94 LEU A C 1
ATOM 755 O O . LEU A 1 94 ? -11.875 -1.258 16.484 1 98.12 94 LEU A O 1
ATOM 759 N N . ASP A 1 95 ? -11.406 -2.188 18.469 1 97.38 95 ASP A N 1
ATOM 760 C CA . ASP A 1 95 ? -11.594 -3.533 17.938 1 97.38 95 ASP A CA 1
ATOM 761 C C . ASP A 1 95 ? -13.039 -4 18.109 1 97.38 95 ASP A C 1
ATOM 763 O O . ASP A 1 95 ? -13.898 -3.225 18.531 1 97.38 95 ASP A O 1
ATOM 767 N N . GLU A 1 96 ? -13.336 -5.168 17.719 1 94.56 96 GLU A N 1
ATOM 768 C CA . GLU A 1 96 ? -14.703 -5.68 17.734 1 94.56 96 GLU A CA 1
ATOM 769 C C . GLU A 1 96 ? -15.25 -5.785 19.156 1 94.56 96 GLU A C 1
ATOM 771 O O . GLU A 1 96 ? -16.453 -5.734 19.359 1 94.56 96 GLU A O 1
ATOM 776 N N . SER A 1 97 ? -14.359 -5.922 20.109 1 95.44 97 SER A N 1
ATOM 777 C CA . SER A 1 97 ? -14.773 -6.047 21.5 1 95.44 97 SER A CA 1
ATOM 778 C C . SER A 1 97 ? -14.945 -4.68 22.141 1 95.44 97 SER A C 1
ATOM 780 O O . SER A 1 97 ? -15.336 -4.586 23.312 1 95.44 97 SER A O 1
ATOM 782 N N . GLY A 1 98 ? -14.602 -3.668 21.469 1 95.38 98 GLY A N 1
ATOM 783 C CA . GLY A 1 98 ? -14.742 -2.318 21.984 1 95.38 98 GLY A CA 1
ATOM 784 C C . GLY A 1 98 ? -13.492 -1.816 22.688 1 95.38 98 GLY A C 1
ATOM 785 O O . GLY A 1 98 ? -13.508 -0.75 23.297 1 95.38 98 GLY A O 1
ATOM 786 N N . GLN A 1 99 ? -12.477 -2.566 22.594 1 96.69 99 GLN A N 1
ATOM 787 C CA . GLN A 1 99 ? -11.211 -2.139 23.172 1 96.69 99 GLN A CA 1
ATOM 788 C C . GLN A 1 99 ? -10.508 -1.128 22.266 1 96.69 99 GLN A C 1
ATOM 790 O O . GLN A 1 99 ? -10.5 -1.276 21.047 1 96.69 99 GLN A O 1
ATOM 795 N N . LEU A 1 100 ? -9.852 -0.188 22.969 1 96.75 100 LEU A N 1
ATOM 796 C CA . LEU A 1 100 ? -9.156 0.869 22.25 1 96.75 100 LEU A CA 1
ATOM 797 C C . LEU A 1 100 ? -7.895 0.331 21.578 1 96.75 100 LEU A C 1
ATOM 799 O O . LEU A 1 100 ? -7.039 -0.259 22.234 1 96.75 100 LEU A O 1
ATOM 803 N N . VAL A 1 101 ? -7.809 0.541 20.312 1 97.81 101 VAL A N 1
ATOM 804 C CA . VAL A 1 101 ? -6.637 0.183 19.531 1 97.81 101 VAL A CA 1
ATOM 805 C C . VAL A 1 101 ? -5.746 1.409 19.344 1 97.81 101 VAL A C 1
ATOM 807 O O . VAL A 1 101 ? -4.539 1.348 19.578 1 97.81 101 VAL A O 1
ATOM 810 N N . ALA A 1 102 ? -6.402 2.5 18.953 1 97.5 102 ALA A N 1
ATOM 811 C CA . ALA A 1 102 ? -5.633 3.721 18.734 1 97.5 102 ALA A CA 1
ATOM 812 C C . ALA A 1 102 ? -6.531 4.953 18.797 1 97.5 102 ALA A C 1
ATOM 814 O O . ALA A 1 102 ? -7.746 4.855 18.609 1 97.5 102 ALA A O 1
ATOM 815 N N . ARG A 1 103 ? -6.004 6.059 19.094 1 97 103 ARG A N 1
ATOM 816 C CA . ARG A 1 103 ? -6.57 7.391 18.906 1 97 103 ARG A CA 1
ATOM 817 C C . ARG A 1 103 ? -5.605 8.297 18.156 1 97 103 ARG A C 1
ATOM 819 O O . ARG A 1 103 ? -4.387 8.141 18.266 1 97 103 ARG A O 1
ATOM 826 N N . GLY A 1 104 ? -6.125 9.203 17.453 1 96.94 104 GLY A N 1
ATOM 827 C CA . GLY A 1 104 ? -5.238 10.023 16.641 1 96.94 104 GLY A CA 1
ATOM 828 C C . GLY A 1 104 ? -5.875 11.312 16.172 1 96.94 104 GLY A C 1
ATOM 829 O O . GLY A 1 104 ? -7.062 11.547 16.406 1 96.94 104 GLY A O 1
ATOM 830 N N . THR A 1 105 ? -5.055 12.164 15.602 1 96.94 105 THR A N 1
ATOM 831 C CA . THR A 1 105 ? -5.473 13.438 15.016 1 96.94 105 THR A CA 1
ATOM 832 C C . THR A 1 105 ? -4.73 13.703 13.711 1 96.94 105 THR A C 1
ATOM 834 O O . THR A 1 105 ? -3.67 13.117 13.469 1 96.94 105 THR A O 1
ATOM 837 N N . SER A 1 106 ? -5.32 14.461 12.875 1 97.31 106 SER A N 1
ATOM 838 C CA . SER A 1 106 ? -4.699 14.883 11.625 1 97.31 106 SER A CA 1
ATOM 839 C C . SER A 1 106 ? -5.035 16.344 11.305 1 97.31 106 SER A C 1
ATOM 841 O O . SER A 1 106 ? -6.039 16.875 11.789 1 97.31 106 SER A O 1
ATOM 843 N N . ALA A 1 107 ? -4.184 16.984 10.586 1 96.69 107 ALA A N 1
ATOM 844 C CA . ALA A 1 107 ? -4.371 18.344 10.094 1 96.69 107 ALA A CA 1
ATOM 845 C C . ALA A 1 107 ? -4.219 18.391 8.578 1 96.69 107 ALA A C 1
ATOM 847 O O . ALA A 1 107 ? -3.234 17.891 8.023 1 96.69 107 ALA A O 1
ATOM 848 N N . TRP A 1 108 ? -5.164 19.047 7.918 1 97.31 108 TRP A N 1
ATOM 849 C CA . TRP A 1 108 ? -5.254 19.031 6.461 1 97.31 108 TRP A CA 1
ATOM 850 C C . TRP A 1 108 ? -5.281 20.453 5.906 1 97.31 108 TRP A C 1
ATOM 852 O O . TRP A 1 108 ? -5.891 21.344 6.5 1 97.31 108 TRP A O 1
ATOM 862 N N . LEU A 1 109 ? -4.68 20.609 4.758 1 96.38 109 LEU A N 1
ATOM 863 C CA . LEU A 1 109 ? -4.75 21.828 3.973 1 96.38 109 LEU A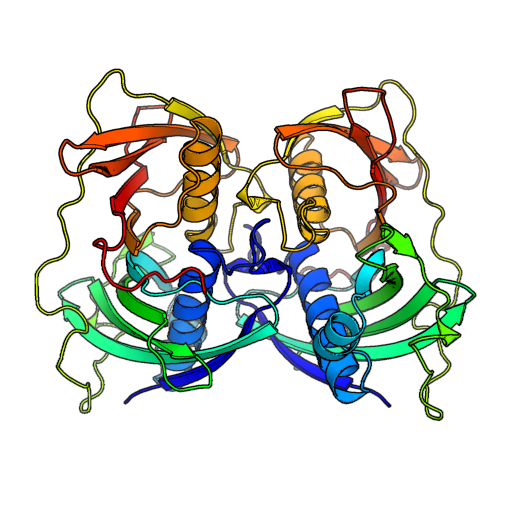 CA 1
ATOM 864 C C . LEU A 1 109 ? -5.645 21.641 2.754 1 96.38 109 LEU A C 1
ATOM 866 O O . LEU A 1 109 ? -5.66 20.578 2.146 1 96.38 109 LEU A O 1
ATOM 870 N N . GLY A 1 110 ? -6.383 22.688 2.447 1 95.81 110 GLY A N 1
ATOM 871 C CA . GLY A 1 110 ? -6.957 22.781 1.114 1 95.81 110 GLY A CA 1
ATOM 872 C C . GLY A 1 110 ? -6.047 23.469 0.117 1 95.81 110 GLY A C 1
ATOM 873 O O . GLY A 1 110 ? -5.691 24.641 0.295 1 95.81 110 GLY A O 1
ATOM 874 N N . LEU A 1 111 ? -5.684 22.734 -0.913 1 95.31 111 LEU A N 1
ATOM 875 C CA . LEU A 1 111 ? -4.715 23.234 -1.883 1 95.31 111 LEU A CA 1
ATOM 876 C C . LEU A 1 111 ? -5.406 23.641 -3.184 1 95.31 111 LEU A C 1
ATOM 878 O O . LEU A 1 111 ? -6.16 22.859 -3.756 1 95.31 111 LEU A O 1
ATOM 882 N N . ASP A 1 112 ? -5.145 24.859 -3.584 1 95.38 112 ASP A N 1
ATOM 883 C CA . ASP A 1 112 ? -5.539 25.25 -4.934 1 95.38 112 ASP A CA 1
ATOM 884 C C . ASP A 1 112 ? -4.637 24.609 -5.977 1 95.38 112 ASP A C 1
ATOM 886 O O . ASP A 1 112 ? -3.424 24.828 -5.988 1 95.38 112 ASP A O 1
ATOM 890 N N . LEU A 1 113 ? -5.223 23.891 -6.91 1 92.19 113 LEU A N 1
ATOM 891 C CA . LEU A 1 113 ? -4.418 23.062 -7.809 1 92.19 113 LEU A CA 1
ATOM 892 C C . LEU A 1 113 ? -3.816 23.906 -8.93 1 92.19 113 LEU A C 1
ATOM 894 O O . LEU A 1 113 ? -2.836 23.5 -9.555 1 92.19 113 LEU A O 1
ATOM 898 N N . ALA A 1 114 ? -4.344 25.031 -9.195 1 92.88 114 ALA A N 1
ATOM 899 C CA . ALA A 1 114 ? -3.807 25.938 -10.211 1 92.88 114 ALA A CA 1
ATOM 900 C C . ALA A 1 114 ? -2.605 26.719 -9.68 1 92.88 114 ALA A C 1
ATOM 902 O O . ALA A 1 114 ? -1.564 26.781 -10.336 1 92.88 114 ALA A O 1
ATOM 903 N N . THR A 1 115 ? -2.727 27.25 -8.5 1 93.19 115 THR A N 1
ATOM 904 C CA . THR A 1 115 ? -1.683 28.094 -7.93 1 93.19 115 THR A CA 1
ATOM 905 C C . THR A 1 115 ? -0.738 27.281 -7.055 1 93.19 115 THR A C 1
ATOM 907 O O . THR A 1 115 ? 0.359 27.734 -6.723 1 93.19 115 THR A O 1
ATOM 910 N N . ARG A 1 116 ? -1.259 26.172 -6.633 1 89.88 116 ARG A N 1
ATOM 911 C CA . ARG A 1 116 ? -0.542 25.281 -5.723 1 89.88 116 ARG A CA 1
ATOM 912 C C . ARG A 1 116 ? -0.309 25.953 -4.375 1 89.88 116 ARG A C 1
ATOM 914 O O . ARG A 1 116 ? 0.757 25.797 -3.773 1 89.88 116 ARG A O 1
ATOM 921 N N . ARG A 1 117 ? -1.301 26.734 -4.008 1 93.38 117 ARG A N 1
ATOM 922 C CA . ARG A 1 117 ? -1.253 27.422 -2.717 1 93.38 117 ARG A CA 1
ATOM 923 C C . ARG A 1 117 ? -2.396 26.969 -1.816 1 93.38 117 ARG A C 1
ATOM 925 O O . ARG A 1 117 ? -3.49 26.656 -2.297 1 93.38 117 ARG A O 1
ATOM 932 N N . PRO A 1 118 ? -2.117 27.016 -0.513 1 94.62 118 PRO A N 1
ATOM 933 C CA . PRO A 1 118 ? -3.203 26.703 0.418 1 94.62 118 PRO A CA 1
ATOM 934 C C . PRO A 1 118 ? -4.305 27.766 0.426 1 94.62 118 PRO A C 1
ATOM 936 O O . PRO A 1 118 ? -4.02 28.953 0.273 1 94.62 118 PRO A O 1
ATOM 939 N N . CYS A 1 119 ? -5.449 27.297 0.622 1 93.88 119 CYS A N 1
ATOM 940 C CA . CYS A 1 119 ? -6.613 28.172 0.719 1 93.88 119 CYS A CA 1
ATOM 941 C C . CYS A 1 119 ? -7.059 28.328 2.168 1 93.88 119 CYS A C 1
ATOM 943 O O . CYS A 1 119 ? -6.816 27.453 2.996 1 93.88 119 CYS A O 1
ATOM 945 N N . LYS A 1 120 ? -7.734 29.453 2.369 1 92.69 120 LYS A N 1
ATOM 946 C CA . LYS A 1 120 ? -8.336 29.625 3.689 1 92.69 120 LYS A CA 1
ATOM 947 C C . LYS A 1 120 ? -9.438 28.594 3.932 1 92.69 120 LYS A C 1
ATOM 949 O O . LYS A 1 120 ? -10.297 28.391 3.078 1 92.69 120 LYS A O 1
ATOM 954 N N . ALA A 1 121 ? -9.461 27.984 5.102 1 90.12 121 ALA A N 1
ATOM 955 C CA . ALA A 1 121 ? -10.383 26.906 5.434 1 90.12 121 ALA A CA 1
ATOM 956 C C . ALA A 1 121 ? -11.836 27.375 5.297 1 90.12 121 ALA A C 1
ATOM 958 O O . ALA A 1 121 ? -12.688 26.625 4.816 1 90.12 121 ALA A O 1
ATOM 959 N N . GLU A 1 122 ? -12.078 28.547 5.66 1 86.69 122 GLU A N 1
ATOM 960 C CA . GLU A 1 122 ? -13.445 29.062 5.68 1 86.69 122 GLU A CA 1
ATOM 961 C C . GLU A 1 122 ? -14.016 29.156 4.266 1 86.69 122 GLU A C 1
ATOM 963 O O . GLU A 1 122 ? -15.234 29.266 4.09 1 86.69 122 GLU A O 1
ATOM 968 N N . SER A 1 123 ? -13.188 29.141 3.352 1 87.88 123 SER A N 1
ATOM 969 C CA . SER A 1 123 ? -13.641 29.312 1.976 1 87.88 123 SER A CA 1
ATOM 970 C C . SER A 1 123 ? -14.227 28.031 1.414 1 87.88 123 SER A C 1
ATOM 972 O O . SER A 1 123 ? -14.977 28.047 0.437 1 87.88 123 SER A O 1
ATOM 974 N N . PHE A 1 124 ? -13.969 26.875 2.045 1 85.62 124 PHE A N 1
ATOM 975 C CA . PHE A 1 124 ? -14.414 25.641 1.425 1 85.62 124 PHE A CA 1
ATOM 976 C C . PHE A 1 124 ? -14.836 24.625 2.482 1 85.62 124 PHE A C 1
ATOM 978 O O . PHE A 1 124 ? -15.445 23.594 2.162 1 85.62 124 PHE A O 1
ATOM 985 N N . PHE A 1 125 ? -14.562 24.984 3.689 1 84.44 125 PHE A N 1
ATOM 986 C CA . PHE A 1 125 ? -14.797 24.062 4.797 1 84.44 125 PHE A CA 1
ATOM 987 C C . PHE A 1 125 ? -15.672 24.719 5.867 1 84.44 125 PHE A C 1
ATOM 989 O O . PHE A 1 125 ? -15.492 25.891 6.184 1 84.44 125 PHE A O 1
ATOM 996 N N . HIS A 1 126 ? -16.656 24 6.316 1 81 126 HIS A N 1
ATOM 997 C CA . HIS A 1 126 ? -17.469 24.438 7.445 1 81 126 HIS A CA 1
ATOM 998 C C . HIS A 1 126 ? -17.594 23.344 8.5 1 81 126 HIS A C 1
ATOM 1000 O O . HIS A 1 126 ? -17.859 22.188 8.164 1 81 126 HIS A O 1
ATOM 1006 N N . LEU A 1 127 ? -17.312 23.828 9.727 1 76.62 127 LEU A N 1
ATOM 1007 C CA . LEU A 1 127 ? -17.484 22.875 10.82 1 76.62 127 LEU A CA 1
ATOM 1008 C C . LEU A 1 127 ? -18.953 22.609 11.094 1 76.62 127 LEU A C 1
ATOM 1010 O O . LEU A 1 127 ? -19.75 23.547 11.25 1 76.62 127 LEU A O 1
ATOM 1014 N N . PRO A 1 128 ? -19.203 21.312 11.062 1 74.12 128 PRO A N 1
ATOM 1015 C CA . PRO A 1 128 ? -20.609 21.016 11.398 1 74.12 128 PRO A CA 1
ATOM 1016 C C . PRO A 1 128 ? -20.969 21.453 12.82 1 74.12 128 PRO A C 1
ATOM 1018 O O . PRO A 1 128 ? -20.109 21.469 13.703 1 74.12 128 PRO A O 1
ATOM 1021 N N . ALA A 1 129 ? -22.062 22.062 12.992 1 64.19 129 ALA A N 1
ATOM 1022 C CA . ALA A 1 129 ? -22.547 22.594 14.266 1 64.19 129 ALA A CA 1
ATOM 1023 C C . ALA A 1 129 ? -22.375 21.578 15.391 1 64.19 129 ALA A C 1
ATOM 1025 O O . ALA A 1 129 ? -22.062 21.938 16.516 1 64.19 129 ALA A O 1
ATOM 1026 N N . GLU A 1 130 ? -22.641 20.312 15.195 1 62.47 130 GLU A N 1
ATOM 1027 C CA . GLU A 1 130 ? -22.625 19.281 16.234 1 62.47 130 GLU A CA 1
ATOM 1028 C C . GLU A 1 130 ? -21.219 18.703 16.406 1 62.47 130 GLU A C 1
ATOM 1030 O O . GLU A 1 130 ? -21.078 17.578 16.906 1 62.47 130 GLU A O 1
ATOM 1035 N N . VAL A 1 131 ? -20.266 19.484 16.094 1 60.12 131 VAL A N 1
ATOM 1036 C CA . VAL A 1 131 ? -18.922 18.969 16.219 1 60.12 131 VAL A CA 1
ATOM 1037 C C . VAL A 1 131 ? -18.609 18.688 17.688 1 60.12 131 VAL A C 1
ATOM 1039 O O . VAL A 1 131 ? -18.953 19.484 18.562 1 60.12 131 VAL A O 1
ATOM 1042 N N . VAL A 1 132 ? -18.266 17.422 18.031 1 60.72 132 VAL A N 1
ATOM 1043 C CA . VAL A 1 132 ? -17.828 16.969 19.359 1 60.72 132 VAL A CA 1
ATOM 1044 C C . VAL A 1 132 ? -16.516 17.656 19.734 1 60.72 132 VAL A C 1
ATOM 1046 O O . VAL A 1 132 ? -15.516 17.5 19.031 1 60.72 132 VAL A O 1
ATOM 1049 N N . PRO A 1 133 ? -16.547 18.578 20.656 1 57.56 133 PRO A N 1
ATOM 1050 C CA . PRO A 1 133 ? -15.43 19.469 21 1 57.56 133 PRO A CA 1
ATOM 1051 C C . PRO A 1 133 ? -14.195 18.703 21.469 1 57.56 133 PRO A C 1
ATOM 1053 O O . PRO A 1 133 ? -13.086 19.25 21.438 1 57.56 133 PRO A O 1
ATOM 1056 N N . ALA A 1 134 ? -14.32 17.469 22.031 1 64.44 134 ALA A N 1
ATOM 1057 C CA . ALA A 1 134 ? -13.109 17.219 22.812 1 64.44 134 ALA A CA 1
ATOM 1058 C C . ALA A 1 134 ? -12.055 16.516 21.969 1 64.44 134 ALA A C 1
ATOM 1060 O O . ALA A 1 134 ? -12.352 15.547 21.266 1 64.44 134 ALA A O 1
ATOM 1061 N N . SER A 1 135 ? -11.008 17.156 21.953 1 78.06 135 SER A N 1
ATOM 1062 C CA . SER A 1 135 ? -9.828 16.547 21.344 1 78.06 135 SER A CA 1
ATOM 1063 C C . SER A 1 135 ? -9.516 15.188 21.969 1 78.06 135 SER A C 1
ATOM 1065 O O . SER A 1 135 ? -9.727 14.992 23.172 1 78.06 135 SER A O 1
ATOM 1067 N N . VAL A 1 136 ? -9.109 14.32 21.141 1 88.62 136 VAL A N 1
ATOM 1068 C CA . VAL A 1 136 ? -8.773 12.984 21.609 1 88.62 136 VAL A CA 1
ATOM 1069 C C . VAL A 1 136 ? -7.512 13.047 22.469 1 88.62 136 VAL A C 1
ATOM 1071 O O . VAL A 1 136 ? -7.234 12.125 23.25 1 88.62 136 VAL A O 1
ATOM 1074 N N . PHE A 1 137 ? -6.793 14.078 22.281 1 87.38 137 PHE A N 1
ATOM 1075 C CA . PHE A 1 137 ? -5.602 14.258 23.109 1 87.38 137 PHE A CA 1
ATOM 1076 C C . PHE A 1 137 ? -5.816 15.359 24.141 1 87.38 137 PHE A C 1
ATOM 1078 O O . PHE A 1 137 ? -6.34 16.422 23.812 1 87.38 137 PHE A O 1
ATOM 1085 N N . GLU A 1 138 ? -5.543 15.094 25.406 1 79.31 138 GLU A N 1
ATOM 1086 C CA . GLU A 1 138 ? -5.727 16.047 26.5 1 79.31 138 GLU A CA 1
ATOM 1087 C C . GLU A 1 138 ? -4.637 17.109 26.484 1 79.31 138 GLU A C 1
ATOM 1089 O O . GLU A 1 138 ? -4.848 18.234 26.969 1 79.31 138 GLU A O 1
ATOM 1094 N N . GLY A 1 139 ? -3.496 16.875 25.891 1 79.75 139 GLY A N 1
ATOM 1095 C CA . GLY A 1 139 ? -2.367 17.781 25.891 1 79.75 139 GLY A CA 1
ATOM 1096 C C . GLY A 1 139 ? -1.715 17.938 24.531 1 79.75 139 GLY A C 1
ATOM 1097 O O . GLY A 1 139 ? -2.17 17.344 23.547 1 79.75 139 GLY A O 1
ATOM 1098 N N . PRO A 1 140 ? -0.795 18.938 24.609 1 85.19 140 PRO A N 1
ATOM 1099 C CA . PRO A 1 140 ? -0.091 19.156 23.344 1 85.19 140 PRO A CA 1
ATOM 1100 C C . PRO A 1 140 ? 0.691 17.938 22.875 1 85.19 140 PRO A C 1
ATOM 1102 O O . PRO A 1 140 ? 1.148 17.141 23.703 1 85.19 140 PRO A O 1
ATOM 1105 N N . LEU A 1 141 ? 0.76 17.812 21.578 1 89.81 141 LEU A N 1
ATOM 1106 C CA . LEU A 1 141 ? 1.613 16.766 21 1 89.81 141 LEU A CA 1
ATOM 1107 C C . LEU A 1 141 ? 3.086 17.156 21.125 1 89.81 141 LEU A C 1
ATOM 1109 O O . LEU A 1 141 ? 3.426 18.328 21.172 1 89.81 141 LEU A O 1
ATOM 1113 N N . PRO A 1 142 ? 3.889 16.109 21.234 1 89.56 142 PRO A N 1
ATOM 1114 C CA . PRO A 1 142 ? 5.32 16.406 21.344 1 89.56 142 PRO A CA 1
ATOM 1115 C C . PRO A 1 142 ? 5.848 17.219 20.156 1 89.56 142 PRO A C 1
ATOM 1117 O O . PRO A 1 142 ? 5.363 17.062 19.031 1 89.56 142 PRO A O 1
ATOM 1120 N N . GLU A 1 143 ? 6.781 18 20.453 1 93.38 143 GLU A N 1
ATOM 1121 C CA . GLU A 1 143 ? 7.383 18.828 19.406 1 93.38 143 GLU A CA 1
ATOM 1122 C C . GLU A 1 143 ? 8.195 17.969 18.422 1 93.38 143 GLU A C 1
ATOM 1124 O O . GLU A 1 143 ? 8.867 17.031 18.844 1 93.38 143 GLU A O 1
ATOM 1129 N N . LEU A 1 144 ? 8.117 18.359 17.172 1 97.62 144 LEU A N 1
ATOM 1130 C CA . LEU A 1 144 ? 8.945 17.734 16.156 1 97.62 144 LEU A CA 1
ATOM 1131 C C . LEU A 1 144 ? 10.266 18.484 15.992 1 97.62 144 LEU A C 1
ATOM 1133 O O . LEU A 1 144 ? 10.297 19.703 16 1 97.62 144 LEU A O 1
ATOM 1137 N N . GLN A 1 145 ? 11.305 17.734 15.984 1 96.5 145 GLN A N 1
ATOM 1138 C CA . GLN A 1 145 ? 12.633 18.312 15.797 1 96.5 145 GLN A CA 1
ATOM 1139 C C . GLN A 1 145 ? 13.523 17.375 14.984 1 96.5 145 GLN A C 1
ATOM 1141 O O . GLN A 1 145 ? 13.367 16.156 15.031 1 96.5 145 GLN A O 1
ATOM 1146 N N . ALA A 1 146 ? 14.43 17.984 14.281 1 97.25 146 ALA A N 1
ATOM 1147 C CA . ALA A 1 146 ? 15.43 17.219 13.539 1 97.25 146 ALA A CA 1
ATOM 1148 C C . ALA A 1 146 ? 16.422 16.547 14.477 1 97.25 146 ALA A C 1
ATOM 1150 O O . ALA A 1 146 ? 16.75 17.094 15.531 1 97.25 146 ALA A O 1
ATOM 1151 N N . PRO A 1 147 ? 16.891 15.328 14.086 1 97.75 147 PRO A N 1
ATOM 1152 C CA . PRO A 1 147 ? 18 14.758 14.852 1 97.75 147 PRO A CA 1
ATOM 1153 C C . PRO A 1 147 ? 19.297 15.531 14.656 1 97.75 147 PRO A C 1
ATOM 1155 O O . PRO A 1 147 ? 19.391 16.406 13.797 1 97.75 147 PRO A O 1
ATOM 1158 N N . TRP A 1 148 ? 20.266 15.25 15.477 1 95.56 148 TRP A N 1
ATOM 1159 C CA . TRP A 1 148 ? 21.531 15.969 15.445 1 95.56 148 TRP A CA 1
ATOM 1160 C C . TRP A 1 148 ? 22.422 15.445 14.32 1 95.56 148 TRP A C 1
ATOM 1162 O O . TRP A 1 148 ? 22.141 14.406 13.727 1 95.56 148 TRP A O 1
ATOM 1172 N N . ASP A 1 149 ? 23.438 16.156 14.047 1 92.38 149 ASP A N 1
ATOM 1173 C CA . ASP A 1 149 ? 24.359 15.766 12.977 1 92.38 149 ASP A CA 1
ATOM 1174 C C . ASP A 1 149 ? 25.094 14.484 13.336 1 92.38 149 ASP A C 1
ATOM 1176 O O . ASP A 1 149 ? 25.453 14.266 14.492 1 92.38 149 ASP A O 1
ATOM 1180 N N . GLY A 1 150 ? 25.391 13.711 12.367 1 92.31 150 GLY A N 1
ATOM 1181 C CA . GLY A 1 150 ? 26.156 12.484 12.562 1 92.31 150 GLY A CA 1
ATOM 1182 C C . GLY A 1 150 ? 25.281 11.297 12.906 1 92.31 150 GLY A C 1
ATOM 1183 O O . GLY A 1 150 ? 25.781 10.188 13.094 1 92.31 150 GLY A O 1
ATOM 1184 N N . CYS A 1 151 ? 24 11.477 12.93 1 95.5 151 CYS A N 1
ATOM 1185 C CA . CYS A 1 151 ? 23.062 10.383 13.219 1 95.5 151 CYS A CA 1
ATOM 1186 C C . CYS A 1 151 ? 23.047 9.375 12.078 1 95.5 151 CYS A C 1
ATOM 1188 O O . CYS A 1 151 ? 23.359 9.711 10.938 1 95.5 151 CYS A O 1
ATOM 1190 N N . PRO A 1 152 ? 22.719 8.164 12.438 1 97.31 152 PRO A N 1
ATOM 1191 C CA . PRO A 1 152 ? 22.578 7.16 11.383 1 97.31 152 PRO A CA 1
ATOM 1192 C C . PRO A 1 152 ? 21.625 7.59 10.281 1 97.31 152 PRO A C 1
ATOM 1194 O O . PRO A 1 152 ? 20.594 8.219 10.562 1 97.31 152 PRO A O 1
ATOM 1197 N N . SER A 1 153 ? 22.047 7.262 9.062 1 97.81 153 SER A N 1
ATOM 1198 C CA . SER A 1 153 ? 21.219 7.684 7.93 1 97.81 153 SER A CA 1
ATOM 1199 C C . SER A 1 153 ? 21.375 6.727 6.75 1 97.81 153 SER A C 1
ATOM 1201 O O . SER A 1 153 ? 22.297 5.914 6.719 1 97.81 153 SER A O 1
ATOM 1203 N N . ASP A 1 154 ? 20.422 6.73 5.879 1 97.12 154 ASP A N 1
ATOM 1204 C CA . ASP A 1 154 ? 20.5 6.074 4.578 1 97.12 154 ASP A CA 1
ATOM 1205 C C . ASP A 1 154 ? 19.781 6.895 3.508 1 97.12 154 ASP A C 1
ATOM 1207 O O . ASP A 1 154 ? 19.125 7.895 3.818 1 97.12 154 ASP A O 1
ATOM 1211 N N . ILE A 1 155 ? 20.031 6.531 2.266 1 97.88 155 ILE A N 1
ATOM 1212 C CA . ILE A 1 155 ? 19.469 7.27 1.141 1 97.88 155 ILE A CA 1
ATOM 1213 C C . ILE A 1 155 ? 18.453 6.402 0.417 1 97.88 155 ILE A C 1
ATOM 1215 O O . ILE A 1 155 ? 18.672 5.211 0.196 1 97.88 155 ILE A O 1
ATOM 1219 N N . ARG A 1 156 ? 17.344 7.055 0.106 1 97.38 156 ARG A N 1
ATOM 1220 C CA . ARG A 1 156 ? 16.281 6.387 -0.654 1 97.38 156 ARG A CA 1
ATOM 1221 C C . ARG A 1 156 ? 15.906 7.199 -1.889 1 97.38 156 ARG A C 1
ATOM 1223 O O . ARG A 1 156 ? 15.953 8.43 -1.867 1 97.38 156 ARG A O 1
ATOM 1230 N N . THR A 1 157 ? 15.508 6.453 -2.902 1 97.56 157 THR A N 1
ATOM 1231 C CA . THR A 1 157 ? 15.023 7.086 -4.125 1 97.56 157 THR A CA 1
ATOM 1232 C C . THR A 1 157 ? 13.516 6.945 -4.25 1 97.56 157 THR A C 1
ATOM 1234 O O . THR A 1 157 ? 12.969 5.848 -4.102 1 97.56 157 THR A O 1
ATOM 1237 N N . VAL A 1 158 ? 12.844 8.055 -4.457 1 98.06 158 VAL A N 1
ATOM 1238 C CA . VAL A 1 158 ? 11.414 8.016 -4.73 1 98.06 158 VAL A CA 1
ATOM 1239 C C . VAL A 1 158 ? 11.164 7.352 -6.082 1 98.06 158 VAL A C 1
ATOM 1241 O O . VAL A 1 158 ? 11.836 7.656 -7.066 1 98.06 158 VAL A O 1
ATOM 1244 N N . ARG A 1 159 ? 10.195 6.453 -6.082 1 97.31 159 ARG A N 1
ATOM 1245 C CA . ARG A 1 159 ? 9.938 5.699 -7.301 1 97.31 159 ARG A CA 1
ATOM 1246 C C . ARG A 1 159 ? 8.5 5.898 -7.773 1 97.31 159 ARG A C 1
ATOM 1248 O O . ARG A 1 159 ? 7.695 6.527 -7.078 1 97.31 159 ARG A O 1
ATOM 1255 N N . ALA A 1 160 ? 8.234 5.328 -8.938 1 96.25 160 ALA A N 1
ATOM 1256 C CA . ALA A 1 160 ? 6.93 5.492 -9.562 1 96.25 160 ALA A CA 1
ATOM 1257 C C . ALA A 1 160 ? 5.816 4.984 -8.648 1 96.25 160 ALA A C 1
ATOM 1259 O O . ALA A 1 160 ? 4.77 5.625 -8.523 1 96.25 160 ALA A O 1
ATOM 1260 N N . SER A 1 161 ? 6.039 3.932 -7.961 1 96.56 161 SER A N 1
ATOM 1261 C CA . SER A 1 161 ? 5 3.311 -7.145 1 96.56 161 SER A CA 1
ATOM 1262 C C . SER A 1 161 ? 4.77 4.09 -5.855 1 96.56 161 SER A C 1
ATOM 1264 O O . SER A 1 161 ? 3.807 3.832 -5.133 1 96.56 161 SER A O 1
ATOM 1266 N N . ASP A 1 162 ? 5.656 5.059 -5.562 1 97.88 162 ASP A N 1
ATOM 1267 C CA . ASP A 1 162 ? 5.508 5.883 -4.367 1 97.88 162 ASP A CA 1
ATOM 1268 C C . ASP A 1 162 ? 4.57 7.059 -4.621 1 97.88 162 ASP A C 1
ATOM 1270 O O . ASP A 1 162 ? 4.129 7.723 -3.68 1 97.88 162 ASP A O 1
ATOM 1274 N N . MET A 1 163 ? 4.273 7.336 -5.852 1 97.62 163 MET A N 1
ATOM 1275 C CA . MET A 1 163 ? 3.6 8.562 -6.262 1 97.62 163 MET A CA 1
ATOM 1276 C C . MET A 1 163 ? 2.086 8.422 -6.145 1 97.62 163 MET A C 1
ATOM 1278 O O . MET A 1 163 ? 1.565 7.301 -6.133 1 97.62 163 MET A O 1
ATOM 1282 N N . ASP A 1 164 ? 1.427 9.5 -6.016 1 97.12 164 ASP A N 1
ATOM 1283 C CA . ASP A 1 164 ? -0.031 9.516 -6.086 1 97.12 164 ASP A CA 1
ATOM 1284 C C . ASP A 1 164 ? -0.523 10.539 -7.102 1 97.12 164 ASP A C 1
ATOM 1286 O O . ASP A 1 164 ? 0.277 11.148 -7.816 1 97.12 164 ASP A O 1
ATOM 1290 N N . ALA A 1 165 ? -1.83 10.781 -7.145 1 95.56 165 ALA A N 1
ATOM 1291 C CA . ALA A 1 165 ? -2.49 11.555 -8.188 1 95.56 165 ALA A CA 1
ATOM 1292 C C . ALA A 1 165 ? -2.119 13.031 -8.086 1 95.56 165 ALA A C 1
ATOM 1294 O O . ALA A 1 165 ? -2.369 13.805 -9.016 1 95.56 165 ALA A O 1
ATOM 1295 N N . LEU A 1 166 ? -1.566 13.461 -6.965 1 93.69 166 LEU A N 1
ATOM 1296 C CA . LEU A 1 166 ? -1.17 14.859 -6.809 1 93.69 166 LEU A CA 1
ATOM 1297 C C . LEU A 1 166 ? 0.24 15.086 -7.344 1 93.69 166 LEU A C 1
ATOM 1299 O O . LEU A 1 166 ? 0.746 16.203 -7.316 1 93.69 166 LEU A O 1
ATOM 1303 N N . GLY A 1 167 ? 0.865 14 -7.797 1 94.44 167 GLY A N 1
ATOM 1304 C CA . GLY A 1 167 ? 2.148 14.094 -8.477 1 94.44 167 GLY A CA 1
ATOM 1305 C C . GLY A 1 167 ? 3.328 14.078 -7.523 1 94.44 167 GLY A C 1
ATOM 1306 O O . GLY A 1 167 ? 4.434 14.492 -7.887 1 94.44 167 GLY A O 1
ATOM 1307 N N . HIS A 1 168 ? 3.113 13.75 -6.277 1 96.5 168 HIS A N 1
ATOM 1308 C CA . HIS A 1 168 ? 4.145 13.648 -5.25 1 96.5 168 HIS A CA 1
ATOM 1309 C C . HIS A 1 168 ? 4.07 12.305 -4.523 1 96.5 168 HIS A C 1
ATOM 1311 O O . HIS A 1 168 ? 3.109 11.555 -4.695 1 96.5 168 HIS A O 1
ATOM 1317 N N . MET A 1 169 ? 5.145 12.016 -3.773 1 98.19 169 MET A N 1
ATOM 1318 C CA . MET A 1 169 ? 5.117 10.805 -2.963 1 98.19 169 MET A CA 1
ATOM 1319 C C . MET A 1 169 ? 3.941 10.82 -1.992 1 98.19 169 MET A C 1
ATOM 1321 O O . MET A 1 169 ? 3.701 11.82 -1.319 1 98.19 169 MET A O 1
ATOM 1325 N N . ASN A 1 170 ? 3.199 9.719 -1.993 1 98.12 170 ASN A N 1
ATOM 1326 C CA . ASN A 1 170 ? 2.049 9.578 -1.106 1 98.12 170 ASN A CA 1
ATOM 1327 C C . ASN A 1 170 ? 2.463 9.633 0.361 1 98.12 170 ASN A C 1
ATOM 1329 O O . ASN A 1 170 ? 3.479 9.055 0.747 1 98.12 170 ASN A O 1
ATOM 1333 N N . ASN A 1 171 ? 1.67 10.25 1.168 1 98.12 171 ASN A N 1
ATOM 1334 C CA . ASN A 1 171 ? 2.016 10.492 2.564 1 98.12 171 ASN A CA 1
ATOM 1335 C C . ASN A 1 171 ? 2.199 9.188 3.332 1 98.12 171 ASN A C 1
ATOM 1337 O O . ASN A 1 171 ? 2.959 9.133 4.301 1 98.12 171 ASN A O 1
ATOM 1341 N N . LEU A 1 172 ? 1.539 8.148 2.947 1 98.06 172 LEU A N 1
ATOM 1342 C CA . LEU A 1 172 ? 1.62 6.875 3.65 1 98.06 172 LEU A CA 1
ATOM 1343 C C . LEU A 1 172 ? 2.979 6.219 3.428 1 98.06 172 LEU A C 1
ATOM 1345 O O . LEU A 1 172 ? 3.457 5.469 4.281 1 98.06 172 LEU A O 1
ATOM 1349 N N . ARG A 1 173 ? 3.568 6.48 2.303 1 98.5 173 ARG A N 1
ATOM 1350 C CA . ARG A 1 173 ? 4.855 5.879 1.963 1 98.5 173 ARG A CA 1
ATOM 1351 C C . ARG A 1 173 ? 5.945 6.336 2.926 1 98.5 173 ARG A C 1
ATOM 1353 O O . ARG A 1 173 ? 6.875 5.582 3.221 1 98.5 173 ARG A O 1
ATOM 1360 N N . TYR A 1 174 ? 5.812 7.504 3.488 1 98.75 174 TYR A N 1
ATOM 1361 C CA . TYR A 1 174 ? 6.777 7.988 4.469 1 98.75 174 TYR A CA 1
ATOM 1362 C C . TYR A 1 174 ? 6.809 7.086 5.695 1 98.75 174 TYR A C 1
ATOM 1364 O O . TYR A 1 174 ? 7.875 6.848 6.27 1 98.75 174 TYR A O 1
ATOM 1372 N N . LEU A 1 175 ? 5.684 6.609 6.062 1 98.31 175 LEU A N 1
ATOM 1373 C CA . LEU A 1 175 ? 5.621 5.703 7.203 1 98.31 175 LEU A CA 1
ATOM 1374 C C . LEU A 1 175 ? 6.293 4.371 6.875 1 98.31 175 LEU A C 1
ATOM 1376 O O . LEU A 1 175 ? 6.961 3.781 7.727 1 98.31 175 LEU A O 1
ATOM 1380 N N . ASP A 1 176 ? 6.145 3.904 5.664 1 98 176 ASP A N 1
ATOM 1381 C CA . ASP A 1 176 ? 6.867 2.715 5.219 1 98 176 ASP A CA 1
ATOM 1382 C C . ASP A 1 176 ? 8.375 2.936 5.27 1 98 176 ASP A C 1
ATOM 1384 O O . ASP A 1 176 ? 9.117 2.07 5.73 1 98 176 ASP A O 1
ATOM 1388 N N . TRP A 1 177 ? 8.773 4.121 4.785 1 98.5 177 TRP A N 1
ATOM 1389 C CA . TRP A 1 177 ? 10.195 4.438 4.766 1 98.5 177 TRP A CA 1
ATOM 1390 C C . TRP A 1 177 ? 10.758 4.5 6.184 1 98.5 177 TRP A C 1
ATOM 1392 O O . TRP A 1 177 ? 11.898 4.09 6.422 1 98.5 177 TRP A O 1
ATOM 1402 N N . ILE A 1 178 ? 9.977 5.023 7.078 1 97.88 178 ILE A N 1
ATOM 1403 C CA . ILE A 1 178 ? 10.391 5.074 8.477 1 97.88 178 ILE A CA 1
ATOM 1404 C C . ILE A 1 178 ? 10.594 3.656 9.008 1 97.88 178 ILE A C 1
ATOM 1406 O O . ILE A 1 178 ? 11.633 3.352 9.594 1 97.88 178 ILE A O 1
ATOM 1410 N N . ALA A 1 179 ? 9.641 2.809 8.789 1 96.88 179 ALA A N 1
ATOM 1411 C CA . ALA A 1 179 ? 9.742 1.427 9.25 1 96.88 179 ALA A CA 1
ATOM 1412 C C . ALA A 1 179 ? 10.961 0.737 8.641 1 96.88 179 ALA A C 1
ATOM 1414 O O . ALA A 1 179 ? 11.703 0.04 9.344 1 96.88 179 ALA A O 1
ATOM 1415 N N . ASP A 1 180 ? 11.156 0.92 7.363 1 97.75 180 ASP A N 1
ATOM 1416 C CA . ASP A 1 180 ? 12.289 0.314 6.664 1 97.75 180 ASP A CA 1
ATOM 1417 C C . ASP A 1 180 ? 13.617 0.812 7.227 1 97.75 180 ASP A C 1
ATOM 1419 O O . ASP A 1 180 ? 14.523 0.018 7.477 1 97.75 180 ASP A O 1
ATOM 1423 N N . HIS A 1 181 ? 13.695 2.111 7.395 1 97.88 181 HIS A N 1
ATOM 1424 C CA . HIS A 1 181 ? 14.914 2.73 7.898 1 97.88 181 HIS A CA 1
ATOM 1425 C C . HIS A 1 181 ? 15.25 2.234 9.305 1 97.88 181 HIS A C 1
ATOM 1427 O O . HIS A 1 181 ? 16.375 1.796 9.562 1 97.88 181 HIS A O 1
ATOM 1433 N N . LEU A 1 182 ? 14.289 2.285 10.133 1 96.75 182 LEU A N 1
ATOM 1434 C CA . LEU A 1 182 ? 14.523 1.848 11.508 1 96.75 182 LEU A CA 1
ATOM 1435 C C . LEU A 1 182 ? 14.867 0.362 11.547 1 96.75 182 LEU A C 1
ATOM 1437 O O . LEU A 1 182 ? 15.727 -0.057 12.32 1 96.75 182 LEU A O 1
ATOM 1441 N N . GLY A 1 183 ? 14.203 -0.402 10.742 1 94.25 183 GLY A N 1
ATOM 1442 C CA . GLY A 1 183 ? 14.531 -1.815 10.648 1 94.25 183 GLY A CA 1
ATOM 1443 C C . GLY A 1 183 ? 15.969 -2.07 10.25 1 94.25 183 GLY A C 1
ATOM 1444 O O . GLY A 1 183 ? 16.609 -2.992 10.758 1 94.25 183 GLY A O 1
ATOM 1445 N N . THR A 1 184 ? 16.453 -1.311 9.336 1 94.62 184 THR A N 1
ATOM 1446 C CA . THR A 1 184 ? 17.828 -1.443 8.867 1 94.62 184 THR A CA 1
ATOM 1447 C C . THR A 1 184 ? 18.812 -1.24 10.016 1 94.62 184 THR A C 1
ATOM 1449 O O . THR A 1 184 ? 19.891 -1.831 10.016 1 94.62 184 THR A O 1
ATOM 1452 N N . PHE A 1 185 ? 18.375 -0.483 11.023 1 94.81 185 PHE A N 1
ATOM 1453 C CA . PHE A 1 185 ? 19.266 -0.184 12.141 1 94.81 185 PHE A CA 1
ATOM 1454 C C . PHE A 1 185 ? 18.859 -0.968 13.383 1 94.81 185 PHE A C 1
ATOM 1456 O O . PHE A 1 185 ? 19.25 -0.616 14.5 1 94.81 185 PHE A O 1
ATOM 1463 N N . GLY A 1 186 ? 17.938 -1.939 13.219 1 91.44 186 GLY A N 1
ATOM 1464 C CA . GLY A 1 186 ? 17.641 -2.885 14.281 1 91.44 186 GLY A CA 1
ATOM 1465 C C . GLY A 1 186 ? 16.547 -2.395 15.219 1 91.44 186 GLY A C 1
ATOM 1466 O O . GLY A 1 186 ? 16.359 -2.943 16.312 1 91.44 186 GLY A O 1
ATOM 1467 N N . LEU A 1 187 ? 15.898 -1.356 14.883 1 90.12 187 LEU A N 1
ATOM 1468 C CA . LEU A 1 187 ? 14.805 -0.816 15.68 1 90.12 187 LEU A CA 1
ATOM 1469 C C . LEU A 1 187 ? 13.461 -1.292 15.156 1 90.12 187 LEU A C 1
ATOM 1471 O O . LEU A 1 187 ? 12.766 -0.554 14.445 1 90.12 187 LEU A O 1
ATOM 1475 N N . LYS A 1 188 ? 12.969 -2.443 15.477 1 82.69 188 LYS A N 1
ATOM 1476 C CA . LYS A 1 188 ? 11.781 -3.078 14.914 1 82.69 188 LYS A CA 1
ATOM 1477 C C . LYS A 1 188 ? 10.633 -3.09 15.922 1 82.69 188 LYS A C 1
ATOM 1479 O O . LYS A 1 188 ? 9.508 -3.461 15.578 1 82.69 188 LYS A O 1
ATOM 1484 N N . THR A 1 189 ? 10.805 -2.574 17.016 1 76.19 189 THR A N 1
ATOM 1485 C CA . THR A 1 189 ? 9.797 -2.619 18.078 1 76.19 189 THR A CA 1
ATOM 1486 C C . THR A 1 189 ? 8.594 -1.758 17.703 1 76.19 189 THR A C 1
ATOM 1488 O O . THR A 1 189 ? 8.742 -0.696 17.094 1 76.19 189 THR A O 1
ATOM 1491 N N . PRO A 1 190 ? 7.457 -2.311 18.156 1 87.44 190 PRO A N 1
ATOM 1492 C CA . PRO A 1 190 ? 6.258 -1.507 17.906 1 87.44 190 PRO A CA 1
ATOM 1493 C C . PRO A 1 190 ? 6.277 -0.179 18.672 1 87.44 190 PRO A C 1
ATOM 1495 O O . PRO A 1 190 ? 6.691 -0.131 19.828 1 87.44 190 PRO A O 1
ATOM 1498 N N . PHE A 1 191 ? 5.859 0.846 17.984 1 92.81 191 PHE A N 1
ATOM 1499 C CA . PHE A 1 191 ? 5.809 2.172 18.594 1 92.81 191 PHE A CA 1
ATOM 1500 C C . PHE A 1 191 ? 4.387 2.518 19.016 1 92.81 191 PHE A C 1
ATOM 1502 O O . PHE A 1 191 ? 3.438 2.303 18.266 1 92.81 191 PHE A O 1
ATOM 1509 N N . GLY A 1 192 ? 4.293 3.043 20.203 1 94.38 192 GLY A N 1
ATOM 1510 C CA . GLY A 1 192 ? 2.984 3.383 20.734 1 94.38 192 GLY A CA 1
ATOM 1511 C C . GLY A 1 192 ? 2.537 4.785 20.375 1 94.38 192 GLY A C 1
ATOM 1512 O O . GLY A 1 192 ? 1.361 5.125 20.516 1 94.38 192 GLY A O 1
ATOM 1513 N N . ARG A 1 193 ? 3.467 5.578 20.016 1 95.62 193 ARG A N 1
ATOM 1514 C CA . ARG A 1 193 ? 3.176 6.949 19.625 1 95.62 193 ARG A CA 1
ATOM 1515 C C . ARG A 1 193 ? 3.902 7.316 18.328 1 95.62 193 ARG A C 1
ATOM 1517 O O . ARG A 1 193 ? 5.051 6.926 18.125 1 95.62 193 ARG A O 1
ATOM 1524 N N . VAL A 1 194 ? 3.188 8.062 17.547 1 97.19 194 VAL A N 1
ATOM 1525 C CA . VAL A 1 194 ? 3.809 8.586 16.328 1 97.19 194 VAL A CA 1
ATOM 1526 C C . VAL A 1 194 ? 3.242 9.969 16.016 1 97.19 194 VAL A C 1
ATOM 1528 O O . VAL A 1 194 ? 2.049 10.211 16.203 1 97.19 194 VAL A O 1
ATOM 1531 N N . ARG A 1 195 ? 4.027 10.852 15.633 1 98.38 195 ARG A N 1
ATOM 1532 C CA . ARG A 1 195 ? 3.68 12.133 15.039 1 98.38 195 ARG A CA 1
ATOM 1533 C C . ARG A 1 195 ? 4.527 12.414 13.797 1 98.38 195 ARG A C 1
ATOM 1535 O O . ARG A 1 195 ? 5.75 12.258 13.828 1 98.38 195 ARG A O 1
ATOM 1542 N N . ILE A 1 196 ? 3.902 12.773 12.719 1 98.75 196 ILE A N 1
ATOM 1543 C CA . ILE A 1 196 ? 4.617 13.016 11.469 1 98.75 196 ILE A CA 1
ATOM 1544 C C . ILE A 1 196 ? 4.105 14.305 10.828 1 98.75 196 ILE A C 1
ATOM 1546 O O . ILE A 1 196 ? 2.902 14.57 10.82 1 98.75 196 ILE A O 1
ATOM 1550 N N . ARG A 1 197 ? 4.988 15.07 10.305 1 98.75 197 ARG A N 1
ATOM 1551 C CA . ARG A 1 197 ? 4.68 16.297 9.586 1 98.75 197 ARG A CA 1
ATOM 1552 C C . ARG A 1 197 ? 5.32 16.297 8.203 1 98.75 197 ARG A C 1
ATOM 1554 O O . ARG A 1 197 ? 6.516 16.031 8.062 1 98.75 197 ARG A O 1
ATOM 1561 N N . HIS A 1 198 ? 4.516 16.578 7.234 1 98.38 198 HIS A N 1
ATOM 1562 C CA . HIS A 1 198 ? 4.992 16.719 5.859 1 98.38 198 HIS A CA 1
ATOM 1563 C C . HIS A 1 198 ? 5.27 18.188 5.523 1 98.38 198 HIS A C 1
ATOM 1565 O O . HIS A 1 198 ? 4.359 19.016 5.547 1 98.38 198 HIS A O 1
ATOM 1571 N N . VAL A 1 199 ? 6.496 18.438 5.172 1 97.31 199 VAL A N 1
ATOM 1572 C CA . VAL A 1 199 ? 6.949 19.812 5.031 1 97.31 199 VAL A CA 1
ATOM 1573 C C . VAL A 1 199 ? 7.016 20.188 3.551 1 97.31 199 VAL A C 1
ATOM 1575 O O . VAL A 1 199 ? 6.5 21.234 3.143 1 97.31 199 VAL A O 1
ATOM 1578 N N . ARG A 1 200 ? 7.633 19.391 2.754 1 96.38 200 ARG A N 1
ATOM 1579 C CA . ARG A 1 200 ? 7.77 19.609 1.317 1 96.38 200 ARG A CA 1
ATOM 1580 C C . ARG A 1 200 ? 7.473 18.328 0.542 1 96.38 200 ARG A C 1
ATOM 1582 O O . ARG A 1 200 ? 7.629 17.234 1.068 1 96.38 200 ARG A O 1
ATOM 1589 N N . GLU A 1 201 ? 7.102 18.531 -0.667 1 95.44 201 GLU A N 1
ATOM 1590 C CA . GLU A 1 201 ? 6.797 17.391 -1.536 1 95.44 201 GLU A CA 1
ATOM 1591 C C . GLU A 1 201 ? 8.062 16.859 -2.207 1 95.44 201 GLU A C 1
ATOM 1593 O O . GLU A 1 201 ? 9.031 17.594 -2.398 1 95.44 201 GLU A O 1
ATOM 1598 N N . VAL A 1 202 ? 8.086 15.547 -2.479 1 97.5 202 VAL A N 1
ATOM 1599 C CA . VAL A 1 202 ? 9.133 14.938 -3.293 1 97.5 202 VAL A CA 1
ATOM 1600 C C . VAL A 1 202 ? 8.5 14.156 -4.441 1 97.5 202 VAL A C 1
ATOM 1602 O O . VAL A 1 202 ? 7.34 13.742 -4.359 1 97.5 202 VAL A O 1
ATOM 1605 N N . ARG A 1 203 ? 9.266 14.039 -5.516 1 96.88 203 ARG A N 1
ATOM 1606 C CA . ARG A 1 203 ? 8.75 13.461 -6.754 1 96.88 203 ARG A CA 1
ATOM 1607 C C . ARG A 1 203 ? 9.594 12.273 -7.199 1 96.88 203 ARG A C 1
ATOM 1609 O O . ARG A 1 203 ? 10.641 11.992 -6.605 1 96.88 203 ARG A O 1
ATOM 1616 N N . ASP A 1 204 ? 9.023 11.609 -8.234 1 96.88 204 ASP A N 1
ATOM 1617 C CA . ASP A 1 204 ? 9.695 10.445 -8.797 1 96.88 204 ASP A CA 1
ATOM 1618 C C . ASP A 1 204 ? 11.141 10.773 -9.164 1 96.88 204 ASP A C 1
ATOM 1620 O O . ASP A 1 204 ? 11.414 11.781 -9.82 1 96.88 204 ASP A O 1
ATOM 1624 N N . GLY A 1 205 ? 12.055 9.93 -8.672 1 96.06 205 GLY A N 1
ATOM 1625 C CA . GLY A 1 205 ? 13.461 10.102 -8.984 1 96.06 205 GLY A CA 1
ATOM 1626 C C . GLY A 1 205 ? 14.219 10.883 -7.926 1 96.06 205 GLY A C 1
ATOM 1627 O O . GLY A 1 205 ? 15.453 10.859 -7.887 1 96.06 205 GLY A O 1
ATOM 1628 N N . ASP A 1 206 ? 13.547 11.672 -7.07 1 97.38 206 ASP A N 1
ATOM 1629 C CA . ASP A 1 206 ? 14.211 12.422 -6.012 1 97.38 206 ASP A CA 1
ATOM 1630 C C . ASP A 1 206 ? 14.961 11.484 -5.062 1 97.38 206 ASP A C 1
ATOM 1632 O O . ASP A 1 206 ? 14.461 10.414 -4.711 1 97.38 206 ASP A O 1
ATOM 1636 N N . LYS A 1 207 ? 16.156 11.852 -4.746 1 98.25 207 LYS A N 1
ATOM 1637 C CA . LYS A 1 207 ? 16.922 11.172 -3.707 1 98.25 207 LYS A CA 1
ATOM 1638 C C . LYS A 1 207 ? 16.734 11.844 -2.352 1 98.25 207 LYS A C 1
ATOM 1640 O O . LYS A 1 207 ? 16.875 13.062 -2.234 1 98.25 207 LYS A O 1
ATOM 1645 N N . VAL A 1 208 ? 16.406 11.055 -1.344 1 98.56 208 VAL A N 1
ATOM 1646 C CA . VAL A 1 208 ? 16.062 11.562 -0.023 1 98.56 208 VAL A CA 1
ATOM 1647 C C . VAL A 1 208 ? 16.891 10.859 1.044 1 98.56 208 VAL A C 1
ATOM 1649 O O . VAL A 1 208 ? 17.016 9.633 1.043 1 98.56 208 VAL A O 1
ATOM 1652 N N . GLU A 1 209 ? 17.516 11.633 1.87 1 98.38 209 GLU A N 1
ATOM 1653 C CA . GLU A 1 209 ? 18.188 11.078 3.039 1 98.38 209 GLU A CA 1
ATOM 1654 C C . GLU A 1 209 ? 17.219 10.914 4.211 1 98.38 209 GLU A C 1
ATOM 1656 O O . GLU A 1 209 ? 16.516 11.859 4.574 1 98.38 209 GLU A O 1
ATOM 1661 N N . VAL A 1 210 ? 17.156 9.75 4.758 1 98.5 210 VAL A N 1
ATOM 1662 C CA . VAL A 1 210 ? 16.406 9.461 5.969 1 98.5 210 VAL A CA 1
ATOM 1663 C C . VAL A 1 210 ? 17.359 9.312 7.152 1 98.5 210 VAL A C 1
ATOM 1665 O O . VAL A 1 210 ? 18.281 8.5 7.113 1 98.5 210 VAL A O 1
ATOM 1668 N N . ARG A 1 211 ? 17.141 10.062 8.195 1 98.19 211 ARG A N 1
ATOM 1669 C CA . ARG A 1 211 ? 18.016 10.008 9.359 1 98.19 211 ARG A CA 1
ATOM 1670 C C . ARG A 1 211 ? 17.203 9.922 10.648 1 98.19 211 ARG A C 1
ATOM 1672 O O . ARG A 1 211 ? 16.078 10.406 10.719 1 98.19 211 ARG A O 1
ATOM 1679 N N . HIS A 1 212 ? 17.812 9.242 11.648 1 98.5 212 HIS A N 1
ATOM 1680 C CA . HIS A 1 212 ? 17.125 9.148 12.93 1 98.5 212 HIS A CA 1
ATOM 1681 C C . HIS A 1 212 ? 18.094 9.375 14.094 1 98.5 212 HIS A C 1
ATOM 1683 O O . HIS A 1 212 ? 19.297 9.164 13.961 1 98.5 212 HIS A O 1
ATOM 1689 N N . GLY A 1 213 ? 17.547 9.906 15.141 1 97.75 213 GLY A N 1
ATOM 1690 C CA . GLY A 1 213 ? 18.25 10.039 16.406 1 97.75 213 GLY A CA 1
ATOM 1691 C C . GLY A 1 213 ? 17.422 9.555 17.594 1 97.75 213 GLY A C 1
ATOM 1692 O O . GLY A 1 213 ? 16.203 9.727 17.625 1 97.75 213 GLY A O 1
ATOM 1693 N N . MET A 1 214 ? 18.141 9.008 18.547 1 95.12 214 MET A N 1
ATOM 1694 C CA . MET A 1 214 ? 17.484 8.531 19.766 1 95.12 214 MET A CA 1
ATOM 1695 C C . MET A 1 214 ? 17.672 9.523 20.906 1 95.12 214 MET A C 1
ATOM 1697 O O . MET A 1 214 ? 18.812 9.875 21.25 1 95.12 214 MET A O 1
ATOM 1701 N N . THR A 1 215 ? 16.531 9.914 21.5 1 94.19 215 THR A N 1
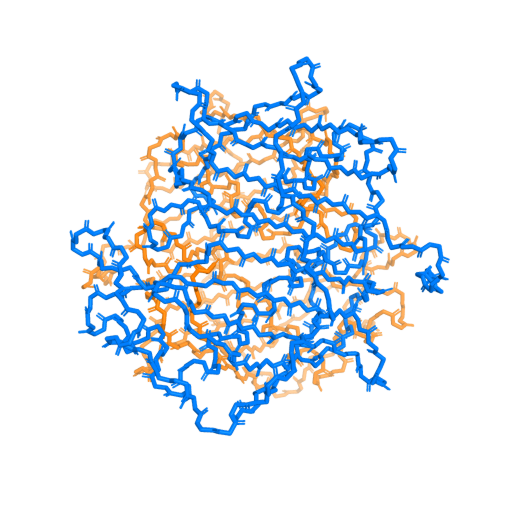ATOM 1702 C CA . THR A 1 215 ? 16.625 10.805 22.656 1 94.19 215 THR A CA 1
ATOM 1703 C C . THR A 1 215 ? 16.906 10.008 23.922 1 94.19 215 THR A C 1
ATOM 1705 O O . THR A 1 215 ? 16.828 8.781 23.922 1 94.19 215 THR A O 1
ATOM 1708 N N . GLU A 1 216 ? 17.172 10.758 24.984 1 91.5 216 GLU A N 1
ATOM 1709 C CA . GLU A 1 216 ? 17.484 10.125 26.266 1 91.5 216 GLU A CA 1
ATOM 1710 C C . GLU A 1 216 ? 16.266 9.398 26.828 1 91.5 216 GLU A C 1
ATOM 1712 O O . GLU A 1 216 ? 16.406 8.383 27.5 1 91.5 216 GLU A O 1
ATOM 1717 N N . ASP A 1 217 ? 15.133 9.844 26.484 1 88 217 ASP A N 1
ATOM 1718 C CA . ASP A 1 217 ? 13.906 9.25 27 1 88 217 ASP A CA 1
ATOM 1719 C C . ASP A 1 217 ? 13.445 8.078 26.141 1 88 217 ASP A C 1
ATOM 1721 O O . ASP A 1 217 ? 12.359 7.539 26.344 1 88 217 ASP A O 1
ATOM 1725 N N . GLY A 1 218 ? 14.203 7.746 25.125 1 89.25 218 GLY A N 1
ATOM 1726 C CA . GLY A 1 218 ? 13.914 6.559 24.328 1 89.25 218 GLY A CA 1
ATOM 1727 C C . GLY A 1 218 ? 13.008 6.832 23.156 1 89.25 218 GLY A C 1
ATOM 1728 O O . GLY A 1 218 ? 12.477 5.906 22.547 1 89.25 218 GLY A O 1
ATOM 1729 N N . GLU A 1 219 ? 12.883 8.078 22.828 1 94.31 219 GLU A N 1
ATOM 1730 C CA . GLU A 1 219 ? 12.094 8.43 21.656 1 94.31 219 GLU A CA 1
ATOM 1731 C C . GLU A 1 219 ? 12.969 8.523 20.406 1 94.31 219 GLU A C 1
ATOM 1733 O O . GLU A 1 219 ? 14.172 8.766 20.516 1 94.31 219 GLU A O 1
ATOM 1738 N N . VAL A 1 220 ? 12.344 8.289 19.297 1 96.94 220 VAL A N 1
ATOM 1739 C CA . VAL A 1 220 ? 13.062 8.352 18.016 1 96.94 220 VAL A CA 1
ATOM 1740 C C . VAL A 1 220 ? 12.672 9.617 17.266 1 96.94 220 VAL A C 1
ATOM 1742 O O . VAL A 1 220 ? 11.492 9.867 17.016 1 96.94 220 VAL A O 1
ATOM 1745 N N . LEU A 1 221 ? 13.641 10.422 17 1 98.25 221 LEU A N 1
ATOM 1746 C CA . LEU A 1 221 ? 13.469 11.562 16.094 1 98.25 221 LEU A CA 1
ATOM 1747 C C . LEU A 1 221 ? 13.875 11.203 14.672 1 98.25 221 LEU A C 1
ATOM 1749 O O . LEU A 1 221 ? 14.922 10.586 14.461 1 98.25 221 LEU A O 1
ATOM 1753 N N . LEU A 1 222 ? 13.023 11.57 13.711 1 98.56 222 LEU A N 1
ATOM 1754 C CA . LEU A 1 222 ? 13.32 11.266 12.312 1 98.56 222 LEU A CA 1
ATOM 1755 C C . LEU A 1 222 ? 13.234 12.531 11.461 1 98.56 222 LEU A C 1
ATOM 1757 O O . LEU A 1 222 ? 12.398 13.398 11.711 1 98.56 222 LEU A O 1
ATOM 1761 N N . GLN A 1 223 ? 14.109 12.547 10.492 1 98.69 223 GLN A N 1
ATOM 1762 C CA . GLN A 1 223 ? 14.086 13.602 9.477 1 98.69 223 GLN A CA 1
ATOM 1763 C C . GLN A 1 223 ? 14.383 13.039 8.094 1 98.69 223 GLN A C 1
ATOM 1765 O O . GLN A 1 223 ? 15.273 12.203 7.934 1 98.69 223 GLN A O 1
ATOM 1770 N N . MET A 1 224 ? 13.625 13.477 7.125 1 98.69 224 MET A N 1
ATOM 1771 C CA . MET A 1 224 ? 13.922 13.219 5.719 1 98.69 224 MET A CA 1
ATOM 1772 C C . MET A 1 224 ? 14.258 14.508 4.98 1 98.69 224 MET A C 1
ATOM 1774 O O . MET A 1 224 ? 13.555 15.508 5.129 1 98.69 224 MET A O 1
ATOM 1778 N N . ARG A 1 225 ? 15.312 14.453 4.238 1 98.06 225 ARG A N 1
ATOM 1779 C CA . ARG A 1 225 ? 15.766 15.609 3.479 1 98.06 225 ARG A CA 1
ATOM 1780 C C . ARG A 1 225 ? 16.141 15.219 2.051 1 98.06 225 ARG A C 1
ATOM 1782 O O . ARG A 1 225 ? 16.688 14.141 1.819 1 98.06 225 ARG A O 1
ATOM 1789 N N . ARG A 1 226 ? 15.805 16.109 1.185 1 97.56 226 ARG A N 1
ATOM 1790 C CA . ARG A 1 226 ? 16.297 15.898 -0.172 1 97.56 226 ARG A CA 1
ATOM 1791 C C . ARG A 1 226 ? 17.828 15.992 -0.224 1 97.56 226 ARG A C 1
ATOM 1793 O O . ARG A 1 226 ? 18.406 16.875 0.405 1 97.56 226 ARG A O 1
ATOM 1800 N N . LEU A 1 227 ? 18.359 15.055 -0.921 1 95.38 227 LEU A N 1
ATOM 1801 C CA . LEU A 1 227 ? 19.812 15.078 -1.036 1 95.38 227 LEU A CA 1
ATOM 1802 C C . LEU A 1 227 ? 20.281 16.328 -1.774 1 95.38 227 LEU A C 1
ATOM 1804 O O . LEU A 1 227 ? 21.297 16.922 -1.419 1 95.38 227 LEU A O 1
ATOM 1808 N N . ASP A 1 228 ? 19.531 16.672 -2.793 1 89.88 228 ASP A N 1
ATOM 1809 C CA . ASP A 1 228 ? 19.859 17.891 -3.525 1 89.88 228 ASP A CA 1
ATOM 1810 C C . ASP A 1 228 ? 19.328 19.125 -2.787 1 89.88 228 ASP A C 1
ATOM 1812 O O . ASP A 1 228 ? 18.141 19.234 -2.52 1 89.88 228 ASP A O 1
ATOM 1816 N N . GLY A 1 229 ? 20.203 20.031 -2.324 1 86.69 229 GLY A N 1
ATOM 1817 C CA . GLY A 1 229 ? 19.828 21.266 -1.671 1 86.69 229 GLY A CA 1
ATOM 1818 C C . GLY A 1 229 ? 19.609 21.125 -0.177 1 86.69 229 GLY A C 1
ATOM 1819 O O . GLY A 1 229 ? 19.578 22.109 0.554 1 86.69 229 GLY A O 1
ATOM 1820 N N . GLY A 1 230 ? 19.328 19.953 0.288 1 86.31 230 GLY A N 1
ATOM 1821 C CA . GLY A 1 230 ? 19.266 19.688 1.716 1 86.31 230 GLY A CA 1
ATOM 1822 C C . GLY A 1 230 ? 17.953 20.109 2.352 1 86.31 230 GLY A C 1
ATOM 1823 O O . GLY A 1 230 ? 17.859 20.188 3.578 1 86.31 230 GLY A O 1
ATOM 1824 N N . ARG A 1 231 ? 16.953 20.359 1.609 1 94.75 231 ARG A N 1
ATOM 1825 C CA . ARG A 1 231 ? 15.688 20.859 2.146 1 94.75 231 ARG A CA 1
ATOM 1826 C C . ARG A 1 231 ? 14.914 19.734 2.846 1 94.75 231 ARG A C 1
ATOM 1828 O O . ARG A 1 231 ? 14.859 18.609 2.352 1 94.75 231 ARG A O 1
ATOM 1835 N N . GLU A 1 232 ? 14.367 20.125 4.043 1 97.88 232 GLU A N 1
ATOM 1836 C CA . GLU A 1 232 ? 13.562 19.188 4.836 1 97.88 232 GLU A CA 1
ATOM 1837 C C . GLU A 1 232 ? 12.242 18.875 4.141 1 97.88 232 GLU A C 1
ATOM 1839 O O . GLU A 1 232 ? 11.555 19.781 3.658 1 97.88 232 GLU A O 1
ATOM 1844 N N . VAL A 1 233 ? 11.961 17.562 4.141 1 98.12 233 VAL A N 1
ATOM 1845 C CA . VAL A 1 233 ? 10.758 17.109 3.467 1 98.12 233 VAL A CA 1
ATOM 1846 C C . VAL A 1 233 ? 9.75 16.594 4.496 1 98.12 233 VAL A C 1
ATOM 1848 O O . VAL A 1 233 ? 8.539 16.703 4.297 1 98.12 233 VAL A O 1
ATOM 1851 N N . CYS A 1 234 ? 10.234 16.062 5.555 1 98.38 234 CYS A N 1
ATOM 1852 C CA . CYS A 1 234 ? 9.391 15.414 6.551 1 98.38 234 CYS A CA 1
ATOM 1853 C C . CYS A 1 234 ? 10.094 15.328 7.898 1 98.38 234 CYS A C 1
ATOM 1855 O O . CYS A 1 234 ? 11.312 15.148 7.957 1 98.38 234 CYS A O 1
ATOM 1857 N N . LEU A 1 235 ? 9.352 15.523 9 1 98.81 235 LEU A N 1
ATOM 1858 C CA . LEU A 1 235 ? 9.781 15.258 10.367 1 98.81 235 LEU A CA 1
ATOM 1859 C C . LEU A 1 235 ? 8.836 14.281 11.055 1 98.81 235 LEU A C 1
ATOM 1861 O O . LEU A 1 235 ? 7.621 14.336 10.844 1 98.81 235 LEU A O 1
ATOM 1865 N N . ALA A 1 236 ? 9.414 13.445 11.906 1 98.69 236 ALA A N 1
ATOM 1866 C CA . ALA A 1 236 ? 8.57 12.539 12.672 1 98.69 236 ALA A CA 1
ATOM 1867 C C . ALA A 1 236 ? 9.172 12.25 14.039 1 98.69 236 ALA A C 1
ATOM 1869 O O . ALA A 1 236 ? 10.375 12.453 14.25 1 98.69 236 ALA A O 1
ATOM 1870 N N . ARG A 1 237 ? 8.352 11.867 14.922 1 98.19 237 ARG A N 1
ATOM 1871 C CA . ARG A 1 237 ? 8.719 11.445 16.266 1 98.19 237 ARG A CA 1
ATOM 1872 C C . ARG A 1 237 ? 7.93 10.211 16.688 1 98.19 237 ARG A C 1
ATOM 1874 O O . ARG A 1 237 ? 6.707 10.172 16.547 1 98.19 237 ARG A O 1
ATOM 1881 N N . LEU A 1 238 ? 8.688 9.211 17.141 1 96.94 238 LEU A N 1
ATOM 1882 C CA . LEU A 1 238 ? 8.07 7.969 17.578 1 96.94 238 LEU A CA 1
ATOM 1883 C C . LEU A 1 238 ? 8.453 7.66 19.016 1 96.94 238 LEU A C 1
ATOM 1885 O O . LEU A 1 238 ? 9.594 7.883 19.422 1 96.94 238 LEU A O 1
ATOM 1889 N N . GLY A 1 239 ? 7.488 7.137 19.781 1 94.19 239 GLY A N 1
ATOM 1890 C CA . GLY A 1 239 ? 7.742 6.734 21.156 1 94.19 239 GLY A CA 1
ATOM 1891 C C . GLY A 1 239 ? 7.098 5.41 21.516 1 94.19 239 GLY A C 1
ATOM 1892 O O . GLY A 1 239 ? 6.145 4.977 20.859 1 94.19 239 GLY A O 1
ATOM 1893 N N . LEU A 1 240 ? 7.777 4.695 22.438 1 83.69 240 LEU A N 1
ATOM 1894 C CA . LEU A 1 240 ? 7.203 3.451 22.938 1 83.69 240 LEU A CA 1
ATOM 1895 C C . LEU A 1 240 ? 6.004 3.73 23.844 1 83.69 240 LEU A C 1
ATOM 1897 O O . LEU A 1 240 ? 5.895 4.816 24.422 1 83.69 240 LEU A O 1
ATOM 1901 N N . GLU A 1 241 ? 4.957 2.873 23.625 1 68.38 241 GLU A N 1
ATOM 1902 C CA . GLU A 1 241 ? 3.881 3.062 24.594 1 68.38 241 GLU A CA 1
ATOM 1903 C C . GLU A 1 241 ? 4.414 3.016 26.031 1 68.38 241 GLU A C 1
ATOM 1905 O O . GLU A 1 241 ? 5.355 2.279 26.328 1 68.38 241 GLU A O 1
ATOM 1910 N N . SER A 1 242 ? 4.258 3.922 26.766 1 52.16 242 SER A N 1
ATOM 1911 C CA . SER A 1 242 ? 4.582 3.779 28.188 1 52.16 242 SER A CA 1
ATOM 1912 C C . SER A 1 242 ? 4.273 2.373 28.688 1 52.16 242 SER A C 1
ATOM 1914 O O . SER A 1 242 ? 3.387 1.701 28.156 1 52.16 242 SER A O 1
ATOM 1916 N N . SER A 1 243 ? 5.203 1.563 29.328 1 42.75 243 SER A N 1
ATOM 1917 C CA . SER A 1 243 ? 5.172 0.266 29.984 1 42.75 243 SER A CA 1
ATOM 1918 C C . SER A 1 243 ? 3.742 -0.155 30.312 1 42.75 243 SER A C 1
ATOM 1920 O O . SER A 1 243 ? 3.514 -1.263 30.812 1 42.75 243 SER A O 1
ATOM 1922 N N . GLU A 1 244 ? 2.738 0.61 30.516 1 39.47 244 GLU A N 1
ATOM 1923 C CA . GLU A 1 244 ? 1.608 -0.163 31.016 1 39.47 244 GLU A CA 1
ATOM 1924 C C . GLU A 1 244 ? 1.196 -1.249 30.031 1 39.47 244 GLU A C 1
ATOM 1926 O O . GLU A 1 244 ? 1.056 -2.416 30.406 1 39.47 244 GLU A O 1
ATOM 1931 N N . GLN A 1 245 ? 0.093 -1.129 29.078 1 37.62 245 GLN A N 1
ATOM 1932 C CA . GLN A 1 245 ? -0.826 -2.119 28.531 1 37.62 245 GLN A CA 1
ATOM 1933 C C . GLN A 1 245 ? -0.333 -2.637 27.188 1 37.62 245 GLN A C 1
ATOM 1935 O O . GLN A 1 245 ? -1.085 -3.277 26.453 1 37.62 245 GLN A O 1
ATOM 1940 N N . ILE A 1 246 ? 0.708 -2.365 26.734 1 39.78 246 ILE A N 1
ATOM 1941 C CA . ILE A 1 246 ? 0.88 -3 25.438 1 39.78 246 ILE A CA 1
ATOM 1942 C C . ILE A 1 246 ? 1.107 -4.5 25.625 1 39.78 246 ILE A C 1
ATOM 1944 O O . ILE A 1 246 ? 2.164 -4.918 26.094 1 39.78 246 ILE A O 1
ATOM 1948 N N . VAL A 1 247 ? 0.299 -5.281 26.359 1 31.12 247 VAL A N 1
ATOM 1949 C CA . VAL A 1 247 ? 0.449 -6.727 26.469 1 31.12 247 VAL A CA 1
ATOM 1950 C C . VAL A 1 247 ? 0.446 -7.363 25.078 1 31.12 247 VAL A C 1
ATOM 1952 O O . VAL A 1 247 ? -0.525 -7.23 24.328 1 31.12 247 VAL A O 1
ATOM 1955 N N . ARG A 1 248 ? 1.443 -7.484 24.406 1 37.47 248 ARG A N 1
ATOM 1956 C CA . ARG A 1 248 ? 1.412 -8.547 23.406 1 37.47 248 ARG A CA 1
ATOM 1957 C C . ARG A 1 248 ? 0.713 -9.789 23.953 1 37.47 248 ARG A C 1
ATOM 1959 O O . ARG A 1 248 ? 1.292 -10.539 24.734 1 37.47 248 ARG A O 1
ATOM 1966 N N . GLN A 1 249 ? -0.631 -9.727 24.484 1 26.98 249 GLN A N 1
ATOM 1967 C CA . GLN A 1 249 ? -1.178 -11.047 24.766 1 26.98 249 GLN A CA 1
ATOM 1968 C C . GLN A 1 249 ? -1.109 -11.953 23.547 1 26.98 249 GLN A C 1
ATOM 1970 O O . GLN A 1 249 ? -1.342 -11.5 22.422 1 26.98 249 GLN A O 1
ATOM 1975 N N . MET B 1 1 ? -22.031 -19.281 -6.941 1 77.81 1 MET B N 1
ATOM 1976 C CA . MET B 1 1 ? -22.469 -18.047 -6.297 1 77.81 1 MET B CA 1
ATOM 1977 C C . MET B 1 1 ? -21.5 -16.906 -6.578 1 77.81 1 MET B C 1
ATOM 1979 O O . MET B 1 1 ? -20.281 -17.078 -6.473 1 77.81 1 MET B O 1
ATOM 1983 N N . ILE B 1 2 ? -21.953 -15.789 -7.129 1 87.31 2 ILE B N 1
ATOM 1984 C CA . ILE B 1 2 ? -21.234 -14.586 -7.531 1 87.31 2 ILE B CA 1
ATOM 1985 C C . ILE B 1 2 ? -21.219 -13.578 -6.383 1 87.31 2 ILE B C 1
ATOM 1987 O O . ILE B 1 2 ? -22.188 -13.492 -5.621 1 87.31 2 ILE B O 1
ATOM 1991 N N . PHE B 1 3 ? -20.078 -13.023 -6.191 1 92.5 3 PHE B N 1
ATOM 1992 C CA . PHE B 1 3 ? -19.891 -11.984 -5.184 1 92.5 3 PHE B CA 1
ATOM 1993 C C . PHE B 1 3 ? -19.562 -10.648 -5.836 1 92.5 3 PHE B C 1
ATOM 1995 O O . PHE B 1 3 ? -18.781 -10.594 -6.789 1 92.5 3 PHE B O 1
ATOM 2002 N N . GLU B 1 4 ? -20.25 -9.609 -5.266 1 94.31 4 GLU B N 1
ATOM 2003 C CA . GLU B 1 4 ? -20.031 -8.273 -5.809 1 94.31 4 GLU B CA 1
ATOM 2004 C C . GLU B 1 4 ? -19.781 -7.258 -4.695 1 94.31 4 GLU B C 1
ATOM 2006 O O . GLU B 1 4 ? -20.453 -7.289 -3.662 1 94.31 4 GLU B O 1
ATOM 2011 N N . GLN B 1 5 ? -18.844 -6.375 -4.906 1 95.19 5 GLN B N 1
ATOM 2012 C CA . GLN B 1 5 ? -18.547 -5.312 -3.949 1 95.19 5 GLN B CA 1
ATOM 2013 C C . GLN B 1 5 ? -18.125 -4.035 -4.66 1 95.19 5 GLN B C 1
ATOM 2015 O O . GLN B 1 5 ? -17.453 -4.09 -5.699 1 95.19 5 GLN B O 1
ATOM 2020 N N . GLY B 1 6 ? -18.484 -2.949 -4.09 1 95.94 6 GLY B N 1
ATOM 2021 C CA . GLY B 1 6 ? -18.047 -1.653 -4.59 1 95.94 6 GLY B CA 1
ATOM 2022 C C . GLY B 1 6 ? -16.781 -1.152 -3.924 1 95.94 6 GLY B C 1
ATOM 2023 O O . GLY B 1 6 ? -16.562 -1.388 -2.734 1 95.94 6 GLY B O 1
ATOM 2024 N N . ARG B 1 7 ? -15.938 -0.521 -4.734 1 96.69 7 ARG B N 1
ATOM 2025 C CA . ARG B 1 7 ? -14.719 0.098 -4.215 1 96.69 7 ARG B CA 1
ATOM 2026 C C . ARG B 1 7 ? -14.5 1.479 -4.824 1 96.69 7 ARG B C 1
ATOM 2028 O O . ARG B 1 7 ? -14.562 1.639 -6.047 1 96.69 7 ARG B O 1
ATOM 2035 N N . LYS B 1 8 ? -14.312 2.445 -3.957 1 95.94 8 LYS B N 1
ATOM 2036 C CA . LYS B 1 8 ? -13.953 3.781 -4.43 1 95.94 8 LYS B CA 1
ATOM 2037 C C . LYS B 1 8 ? -12.445 3.945 -4.523 1 95.94 8 LYS B C 1
ATOM 2039 O O . LYS B 1 8 ? -11.711 3.564 -3.604 1 95.94 8 LYS B O 1
ATOM 2044 N N . ILE B 1 9 ? -11.984 4.496 -5.617 1 97.12 9 ILE B N 1
ATOM 2045 C CA . ILE B 1 9 ? -10.555 4.727 -5.809 1 97.12 9 ILE B CA 1
ATOM 2046 C C . ILE B 1 9 ? -10.102 5.898 -4.938 1 97.12 9 ILE B C 1
ATOM 2048 O O . ILE B 1 9 ? -10.602 7.012 -5.074 1 97.12 9 ILE B O 1
ATOM 2052 N N . GLN B 1 10 ? -9.141 5.598 -4.074 1 95.62 10 GLN B N 1
ATOM 2053 C CA . GLN B 1 10 ? -8.547 6.594 -3.186 1 95.62 10 GLN B CA 1
ATOM 2054 C C . GLN B 1 10 ? -7.199 7.07 -3.717 1 95.62 10 GLN B C 1
ATOM 2056 O O . GLN B 1 10 ? -6.66 6.496 -4.664 1 95.62 10 GLN B O 1
ATOM 2061 N N . LEU B 1 11 ? -6.703 8.055 -3.086 1 95.06 11 LEU B N 1
ATOM 2062 C CA . LEU B 1 11 ? -5.441 8.656 -3.498 1 95.06 11 LEU B CA 1
ATOM 2063 C C . LEU B 1 11 ? -4.328 7.617 -3.525 1 95.06 11 LEU B C 1
ATOM 2065 O O . LEU B 1 11 ? -3.547 7.562 -4.48 1 95.06 11 LEU B O 1
ATOM 2069 N N . PHE B 1 12 ? -4.289 6.711 -2.543 1 95.06 12 PHE B N 1
ATOM 2070 C CA . PHE B 1 12 ? -3.184 5.766 -2.434 1 95.06 12 PHE B CA 1
ATOM 2071 C C . PHE B 1 12 ? -3.359 4.609 -3.41 1 95.06 12 PHE B C 1
ATOM 2073 O O . PHE B 1 12 ? -2.518 3.711 -3.477 1 95.06 12 PHE B O 1
ATOM 2080 N N . HIS B 1 13 ? -4.438 4.613 -4.211 1 97.81 13 HIS B N 1
ATOM 2081 C CA . HIS B 1 13 ? -4.648 3.621 -5.258 1 97.81 13 HIS B CA 1
ATOM 2082 C C . HIS B 1 13 ? -4.074 4.094 -6.59 1 97.81 13 HIS B C 1
ATOM 2084 O O . HIS B 1 13 ? -4.039 3.332 -7.562 1 97.81 13 HIS B O 1
ATOM 2090 N N . THR B 1 14 ? -3.656 5.352 -6.656 1 97.44 14 THR B N 1
ATOM 2091 C CA . THR B 1 14 ? -3.367 5.965 -7.945 1 97.44 14 THR B CA 1
ATOM 2092 C C . THR B 1 14 ? -1.863 6.148 -8.133 1 97.44 14 THR B C 1
ATOM 2094 O O . THR B 1 14 ? -1.095 6.035 -7.176 1 97.44 14 THR B O 1
ATOM 2097 N N . ASP B 1 15 ? -1.513 6.375 -9.391 1 96.44 15 ASP B N 1
ATOM 2098 C CA . ASP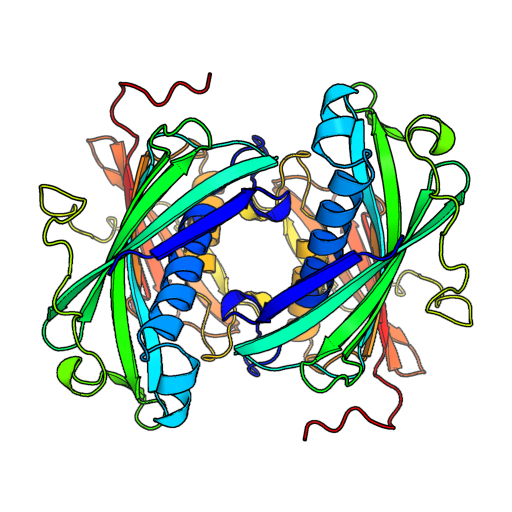 B 1 15 ? -0.167 6.84 -9.711 1 96.44 15 ASP B CA 1
ATOM 2099 C C . ASP B 1 15 ? -0.166 8.328 -10.047 1 96.44 15 ASP B C 1
ATOM 2101 O O . ASP B 1 15 ? -1.163 9.023 -9.836 1 96.44 15 ASP B O 1
ATOM 2105 N N . ALA B 1 16 ? 0.902 8.82 -10.562 1 95.25 16 ALA B N 1
ATOM 2106 C CA . ALA B 1 16 ? 1.091 10.258 -10.758 1 95.25 16 ALA B CA 1
ATOM 2107 C C . ALA B 1 16 ? 0.23 10.773 -11.906 1 95.25 16 ALA B C 1
ATOM 2109 O O . ALA B 1 16 ? 0.07 11.984 -12.07 1 95.25 16 ALA B O 1
ATOM 2110 N N . THR B 1 17 ? -0.328 9.852 -12.734 1 93.81 17 THR B N 1
ATOM 2111 C CA . THR B 1 17 ? -1.213 10.273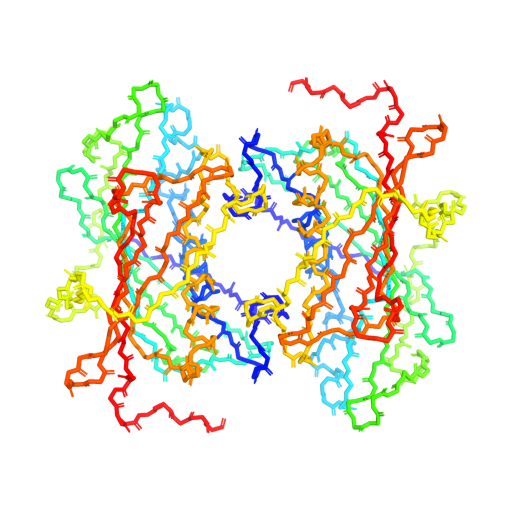 -13.82 1 93.81 17 THR B CA 1
ATOM 2112 C C . THR B 1 17 ? -2.643 10.438 -13.312 1 93.81 17 THR B C 1
ATOM 2114 O O . THR B 1 17 ? -3.527 10.859 -14.062 1 93.81 17 THR B O 1
ATOM 2117 N N . GLY B 1 18 ? -2.871 10.078 -12.109 1 94.88 18 GLY B N 1
ATOM 2118 C CA . GLY B 1 18 ? -4.195 10.211 -11.523 1 94.88 18 GLY B CA 1
ATOM 2119 C C . GLY B 1 18 ? -5.074 8.992 -11.75 1 94.88 18 GLY B C 1
ATOM 2120 O O . GLY B 1 18 ? -6.27 9.023 -11.461 1 94.88 18 GLY B O 1
ATOM 2121 N N . ARG B 1 19 ? -4.445 7.957 -12.258 1 96.88 19 ARG B N 1
ATOM 2122 C CA . ARG B 1 19 ? -5.168 6.73 -12.578 1 96.88 19 ARG B CA 1
ATOM 2123 C C . ARG B 1 19 ? -4.809 5.617 -11.594 1 96.88 19 ARG B C 1
ATOM 2125 O O . ARG B 1 19 ? -3.738 5.641 -10.984 1 96.88 19 ARG B O 1
ATOM 2132 N N . ILE B 1 20 ? -5.73 4.68 -11.461 1 97.75 20 ILE B N 1
ATOM 2133 C CA . ILE B 1 20 ? -5.492 3.523 -10.609 1 97.75 20 ILE B CA 1
ATOM 2134 C C . ILE B 1 20 ? -4.297 2.73 -11.133 1 97.75 20 ILE B C 1
ATOM 2136 O O . ILE B 1 20 ? -4.09 2.641 -12.344 1 97.75 20 ILE B O 1
ATOM 2140 N N . THR B 1 21 ? -3.541 2.168 -10.227 1 97.38 21 THR B N 1
ATOM 2141 C CA . THR B 1 21 ? -2.398 1.355 -10.625 1 97.38 21 THR B CA 1
ATOM 2142 C C . THR B 1 21 ? -2.82 -0.094 -10.852 1 97.38 21 THR B C 1
ATOM 2144 O O . THR B 1 21 ? -3.865 -0.526 -10.367 1 97.38 21 THR B O 1
ATOM 2147 N N . LEU B 1 22 ? -1.991 -0.8 -11.57 1 96.81 22 LEU B N 1
ATOM 2148 C CA . LEU B 1 22 ? -2.195 -2.234 -11.742 1 96.81 22 LEU B CA 1
ATOM 2149 C C . LEU B 1 22 ? -2.209 -2.951 -10.398 1 96.81 22 LEU B C 1
ATOM 2151 O O . LEU B 1 22 ? -3.041 -3.832 -10.172 1 96.81 22 LEU B O 1
ATOM 2155 N N . ALA B 1 23 ? -1.276 -2.604 -9.531 1 97.62 23 ALA B N 1
ATOM 2156 C CA . ALA B 1 23 ? -1.228 -3.189 -8.195 1 97.62 23 ALA B CA 1
ATOM 2157 C C . ALA B 1 23 ? -2.547 -2.986 -7.453 1 97.62 23 ALA B C 1
ATOM 2159 O O . ALA B 1 23 ? -3.055 -3.908 -6.812 1 97.62 23 ALA B O 1
ATOM 2160 N N . SER B 1 24 ? -3.109 -1.812 -7.602 1 98.19 24 SER B N 1
ATOM 2161 C CA . SER B 1 24 ? -4.363 -1.503 -6.918 1 98.19 24 SER B CA 1
ATOM 2162 C C . SER B 1 24 ? -5.523 -2.285 -7.52 1 98.19 24 SER B C 1
ATOM 2164 O O . SER B 1 24 ? -6.434 -2.709 -6.797 1 98.19 24 SER B O 1
ATOM 2166 N N . LEU B 1 25 ? -5.543 -2.438 -8.82 1 98.25 25 LEU B N 1
ATOM 2167 C CA . LEU B 1 25 ? -6.57 -3.268 -9.438 1 98.25 25 LEU B CA 1
ATOM 2168 C C . LEU B 1 25 ? -6.488 -4.703 -8.938 1 98.25 25 LEU B C 1
ATOM 2170 O O . LEU B 1 25 ? -7.508 -5.305 -8.594 1 98.25 25 LEU B O 1
ATOM 2174 N N . CYS B 1 26 ? -5.281 -5.219 -8.898 1 98.31 26 CYS B N 1
ATOM 2175 C CA . CYS B 1 26 ? -5.078 -6.57 -8.391 1 98.31 26 CYS B CA 1
ATOM 2176 C C . CYS B 1 26 ? -5.477 -6.668 -6.926 1 98.31 26 CYS B C 1
ATOM 2178 O O . CYS B 1 26 ? -6.074 -7.664 -6.508 1 98.31 26 CYS B O 1
ATOM 2180 N N . ARG B 1 27 ? -5.195 -5.66 -6.207 1 98 27 ARG B N 1
ATOM 2181 C CA . ARG B 1 27 ? -5.582 -5.613 -4.801 1 98 27 ARG B CA 1
ATOM 2182 C C . ARG B 1 27 ? -7.098 -5.672 -4.645 1 98 27 ARG B C 1
ATOM 2184 O O . ARG B 1 27 ? -7.609 -6.406 -3.799 1 98 27 ARG B O 1
ATOM 2191 N N . PHE B 1 28 ? -7.812 -4.875 -5.418 1 98.31 28 PHE B N 1
ATOM 2192 C CA . PHE B 1 28 ? -9.266 -4.879 -5.352 1 98.31 28 PHE B CA 1
ATOM 2193 C C . PHE B 1 28 ? -9.82 -6.273 -5.633 1 98.31 28 PHE B C 1
ATOM 2195 O O . PHE B 1 28 ? -10.727 -6.738 -4.945 1 98.31 28 PHE B O 1
ATOM 2202 N N . ALA B 1 29 ? -9.234 -6.891 -6.625 1 98.06 29 ALA B N 1
ATOM 2203 C CA . ALA B 1 29 ? -9.648 -8.25 -6.961 1 98.06 29 ALA B CA 1
ATOM 2204 C C . ALA B 1 29 ? -9.398 -9.203 -5.793 1 98.06 29 ALA B C 1
ATOM 2206 O O . ALA B 1 29 ? -10.289 -9.961 -5.402 1 98.06 29 ALA B O 1
ATOM 2207 N N . GLN B 1 30 ? -8.234 -9.125 -5.215 1 97.56 30 GLN B N 1
ATOM 2208 C CA . GLN B 1 30 ? -7.859 -10.023 -4.133 1 97.56 30 GLN B CA 1
ATOM 2209 C C . GLN B 1 30 ? -8.711 -9.781 -2.893 1 97.56 30 GLN B C 1
ATOM 2211 O O . GLN B 1 30 ? -9.117 -10.734 -2.217 1 97.56 30 GLN B O 1
ATOM 2216 N N . GLU B 1 31 ? -8.961 -8.547 -2.592 1 96.5 31 GLU B N 1
ATOM 2217 C CA . GLU B 1 31 ? -9.828 -8.211 -1.465 1 96.5 31 GLU B CA 1
ATOM 2218 C C . GLU B 1 31 ? -11.227 -8.805 -1.645 1 96.5 31 GLU B C 1
ATOM 2220 O O . GLU B 1 31 ? -11.805 -9.344 -0.698 1 96.5 31 GLU B O 1
ATOM 2225 N N . SER B 1 32 ? -11.734 -8.641 -2.826 1 96.81 32 SER B N 1
ATOM 2226 C CA . SER B 1 32 ? -13.062 -9.18 -3.115 1 96.81 32 SER B CA 1
ATOM 2227 C C . SER B 1 32 ? -13.07 -10.703 -3.018 1 96.81 32 SER B C 1
ATOM 2229 O O . SER B 1 32 ? -14.023 -11.289 -2.516 1 96.81 32 SER B O 1
ATOM 2231 N N . ALA B 1 33 ? -12.023 -11.305 -3.541 1 96.31 33 ALA B N 1
ATOM 2232 C CA . ALA B 1 33 ? -11.875 -12.75 -3.41 1 96.31 33 ALA B CA 1
ATOM 2233 C C . ALA B 1 33 ? -11.922 -13.172 -1.945 1 96.31 33 ALA B C 1
ATOM 2235 O O . ALA B 1 33 ? -12.617 -14.133 -1.59 1 96.31 33 ALA B O 1
ATOM 2236 N N . GLY B 1 34 ? -11.188 -12.484 -1.104 1 95.62 34 GLY B N 1
ATOM 2237 C CA . GLY B 1 34 ? -11.164 -12.789 0.317 1 95.62 34 GLY B CA 1
ATOM 2238 C C . GLY B 1 34 ? -12.523 -12.656 0.977 1 95.62 34 GLY B C 1
ATOM 2239 O O . GLY B 1 34 ? -12.938 -13.523 1.743 1 95.62 34 GLY B O 1
ATOM 2240 N N . GLY B 1 35 ? -13.219 -11.578 0.674 1 94.56 35 GLY B N 1
ATOM 2241 C CA . GLY B 1 35 ? -14.562 -11.391 1.211 1 94.56 35 GLY B CA 1
ATOM 2242 C C . GLY B 1 35 ? -15.523 -12.492 0.804 1 94.56 35 GLY B C 1
ATOM 2243 O O . GLY B 1 35 ? -16.297 -12.984 1.629 1 94.56 35 GLY B O 1
ATOM 2244 N N . HIS B 1 36 ? -15.484 -12.812 -0.444 1 94.88 36 HIS B N 1
ATOM 2245 C CA . HIS B 1 36 ? -16.344 -13.883 -0.952 1 94.88 36 HIS B CA 1
ATOM 2246 C C . HIS B 1 36 ? -16 -15.219 -0.3 1 94.88 36 HIS B C 1
ATOM 2248 O O . HIS B 1 36 ? -16.891 -15.961 0.099 1 94.88 36 HIS B O 1
ATOM 2254 N N . ALA B 1 37 ? -14.688 -15.5 -0.221 1 94.31 37 ALA B N 1
ATOM 2255 C CA . ALA B 1 37 ? -14.242 -16.75 0.384 1 94.31 37 ALA B CA 1
ATOM 2256 C C . ALA B 1 37 ? -14.734 -16.875 1.822 1 94.31 37 ALA B C 1
ATOM 2258 O O . ALA B 1 37 ? -15.094 -17.969 2.273 1 94.31 37 ALA B O 1
ATOM 2259 N N . GLU B 1 38 ? -14.75 -15.82 2.543 1 93.38 38 GLU B N 1
ATOM 2260 C CA . GLU B 1 38 ? -15.281 -15.828 3.902 1 93.38 38 GLU B CA 1
ATOM 2261 C C . GLU B 1 38 ? -16.75 -16.219 3.916 1 93.38 38 GLU B C 1
ATOM 2263 O O . GLU B 1 38 ? -17.172 -17.031 4.746 1 93.38 38 GLU B O 1
ATOM 2268 N N . ARG B 1 39 ? -17.5 -15.711 2.992 1 92.06 39 ARG B N 1
ATOM 2269 C CA . ARG B 1 39 ? -18.922 -16 2.91 1 92.06 39 ARG B CA 1
ATOM 2270 C C . ARG B 1 39 ? -19.172 -17.453 2.541 1 92.06 39 ARG B C 1
ATOM 2272 O O . ARG B 1 39 ? -20.141 -18.062 2.992 1 92.06 39 ARG B O 1
ATOM 2279 N N . LEU B 1 40 ? -18.266 -18 1.77 1 91.38 40 LEU B N 1
ATOM 2280 C CA . LEU B 1 40 ? -18.406 -19.359 1.274 1 91.38 40 LEU B CA 1
ATOM 2281 C C . LEU B 1 40 ? -17.875 -20.375 2.285 1 91.38 40 LEU B C 1
ATOM 2283 O O . LEU B 1 40 ? -18.031 -21.578 2.105 1 91.38 40 LEU B O 1
ATOM 2287 N N . GLY B 1 41 ? -17.125 -19.922 3.273 1 90.62 41 GLY B N 1
ATOM 2288 C CA . GLY B 1 41 ? -16.703 -20.797 4.355 1 90.62 41 GLY B CA 1
ATOM 2289 C C . GLY B 1 41 ? -15.289 -21.328 4.172 1 90.62 41 GLY B C 1
ATOM 2290 O O . GLY B 1 41 ? -14.914 -22.328 4.785 1 90.62 41 GLY B O 1
ATOM 2291 N N . PHE B 1 42 ? -14.578 -20.766 3.297 1 92.19 42 PHE B N 1
ATOM 2292 C CA . PHE B 1 42 ? -13.18 -21.172 3.16 1 92.19 42 PHE B CA 1
ATOM 2293 C C . PHE B 1 42 ? -12.266 -19.953 3.109 1 92.19 42 PHE B C 1
ATOM 2295 O O . PHE B 1 42 ? -11.258 -19.969 2.396 1 92.19 42 PHE B O 1
ATOM 2302 N N . GLY B 1 43 ? -12.688 -18.969 3.797 1 93.5 43 GLY B N 1
ATOM 2303 C CA . GLY B 1 43 ? -11.891 -17.75 3.881 1 93.5 43 GLY B CA 1
ATOM 2304 C C . GLY B 1 43 ? -10.703 -17.891 4.809 1 93.5 43 GLY B C 1
ATOM 2305 O O . GLY B 1 43 ? -10.383 -18.984 5.266 1 93.5 43 GLY B O 1
ATOM 2306 N N . MET B 1 44 ? -10.016 -16.797 5.02 1 91.69 44 MET B N 1
ATOM 2307 C CA . MET B 1 44 ? -8.789 -16.75 5.805 1 91.69 44 MET B CA 1
ATOM 2308 C C . MET B 1 44 ? -9.031 -17.234 7.23 1 91.69 44 MET B C 1
ATOM 2310 O O . MET B 1 44 ? -8.211 -17.953 7.793 1 91.69 44 MET B O 1
ATOM 2314 N N . GLU B 1 45 ? -10.125 -16.891 7.812 1 89.69 45 GLU B N 1
ATOM 2315 C CA . GLU B 1 45 ? -10.438 -17.266 9.188 1 89.69 45 GLU B CA 1
ATOM 2316 C C . GLU B 1 45 ? -10.602 -18.781 9.32 1 89.69 45 GLU B C 1
ATOM 2318 O O . GLU B 1 45 ? -10.047 -19.391 10.242 1 89.69 45 GLU B O 1
ATOM 2323 N N . ARG B 1 46 ? -11.344 -19.297 8.461 1 91.44 46 ARG B N 1
ATOM 2324 C CA . ARG B 1 46 ? -11.57 -20.734 8.484 1 91.44 46 ARG B CA 1
ATOM 2325 C C . ARG B 1 46 ? -10.273 -21.5 8.266 1 91.44 46 ARG B C 1
ATOM 2327 O O . ARG B 1 46 ? -10 -22.484 8.961 1 91.44 46 ARG B O 1
ATOM 2334 N N . LEU B 1 47 ? -9.531 -21.078 7.34 1 94.12 47 LEU B N 1
ATOM 2335 C CA . LEU B 1 47 ? -8.273 -21.766 7.059 1 94.12 47 LEU B CA 1
ATOM 2336 C C . LEU B 1 47 ? -7.312 -21.641 8.242 1 94.12 47 LEU B C 1
ATOM 2338 O O . LEU B 1 47 ? -6.605 -22.594 8.57 1 94.12 47 LEU B O 1
ATOM 2342 N N . ALA B 1 48 ? -7.273 -20.484 8.828 1 91 48 ALA B N 1
ATOM 2343 C CA . ALA B 1 48 ? -6.418 -20.297 9.992 1 91 48 ALA B CA 1
ATOM 2344 C C . ALA B 1 48 ? -6.758 -21.297 11.094 1 91 48 ALA B C 1
ATOM 2346 O O . ALA B 1 48 ? -5.867 -21.812 11.766 1 91 48 ALA B O 1
ATOM 2347 N N . GLY B 1 49 ? -8 -21.578 11.242 1 91.94 49 GLY B N 1
ATOM 2348 C CA . GLY B 1 49 ? -8.438 -22.594 12.195 1 91.94 49 GLY B CA 1
ATOM 2349 C C . GLY B 1 49 ? -7.918 -23.984 11.891 1 91.94 49 GLY B C 1
ATOM 2350 O O . GLY B 1 49 ? -7.836 -24.828 12.773 1 91.94 49 GLY B O 1
ATOM 2351 N N . LYS B 1 50 ? -7.582 -24.172 10.68 1 93.38 50 LYS B N 1
ATOM 2352 C CA . LYS B 1 50 ? -7.031 -25.453 10.234 1 93.38 50 LYS B CA 1
ATOM 2353 C C . LYS B 1 50 ? -5.516 -25.375 10.07 1 93.38 50 LYS B C 1
ATOM 2355 O O . LYS B 1 50 ? -4.91 -26.234 9.445 1 93.38 50 LYS B O 1
ATOM 2360 N N . ASN B 1 51 ? -4.945 -24.312 10.5 1 94.81 51 ASN B N 1
ATOM 2361 C CA . ASN B 1 51 ? -3.514 -24.062 10.391 1 94.81 51 ASN B CA 1
ATOM 2362 C C . ASN B 1 51 ? -3.07 -24 8.93 1 94.81 51 ASN B C 1
ATOM 2364 O O . ASN B 1 51 ? -2.043 -24.562 8.562 1 94.81 51 ASN B O 1
ATOM 2368 N N . MET B 1 52 ? -3.938 -23.406 8.156 1 95.81 52 MET B N 1
ATOM 2369 C CA . MET B 1 52 ? -3.672 -23.219 6.734 1 95.81 52 MET B CA 1
ATOM 2370 C C . MET B 1 52 ? -3.766 -21.75 6.344 1 95.81 52 MET B C 1
ATOM 2372 O O . MET B 1 52 ? -4.297 -20.938 7.098 1 95.81 52 MET B O 1
ATOM 2376 N N . ALA B 1 53 ? -3.215 -21.422 5.18 1 95.25 53 ALA B N 1
ATOM 2377 C CA . ALA B 1 53 ? -3.34 -20.094 4.613 1 95.25 53 ALA B CA 1
ATOM 2378 C C . ALA B 1 53 ? -3.422 -20.141 3.09 1 95.25 53 ALA B C 1
ATOM 2380 O O . ALA B 1 53 ? -2.893 -21.062 2.465 1 95.25 53 ALA B O 1
ATOM 2381 N N . TRP B 1 54 ? -4.152 -19.203 2.527 1 96.12 54 TRP B N 1
ATOM 2382 C CA . TRP B 1 54 ? -4.168 -19.016 1.08 1 96.12 54 TRP B CA 1
ATOM 2383 C C . TRP B 1 54 ? -2.887 -18.344 0.604 1 96.12 54 TRP B C 1
ATOM 2385 O O . TRP B 1 54 ? -2.42 -17.375 1.217 1 96.12 54 TRP B O 1
ATOM 2395 N N . VAL B 1 55 ? -2.369 -18.812 -0.497 1 96.38 55 VAL B N 1
ATOM 2396 C CA . VAL B 1 55 ? -1.216 -18.203 -1.147 1 96.38 55 VAL B CA 1
ATOM 2397 C C . VAL B 1 55 ? -1.509 -18 -2.633 1 96.38 55 VAL B C 1
ATOM 2399 O O . VAL B 1 55 ? -1.929 -18.922 -3.322 1 96.38 55 VAL B O 1
ATOM 2402 N N . LEU B 1 56 ? -1.32 -16.844 -3.07 1 98.12 56 LEU B N 1
ATOM 2403 C CA . LEU B 1 56 ? -1.507 -16.562 -4.492 1 98.12 56 LEU B CA 1
ATOM 2404 C C . LEU B 1 56 ? -0.349 -17.109 -5.312 1 98.12 56 LEU B C 1
ATOM 2406 O O . LEU B 1 56 ? 0.806 -16.734 -5.098 1 98.12 56 LEU B O 1
ATOM 2410 N N . ARG B 1 57 ? -0.67 -17.969 -6.25 1 97.88 57 ARG B N 1
ATOM 2411 C CA . ARG B 1 57 ? 0.334 -18.547 -7.141 1 97.88 57 ARG B CA 1
ATOM 2412 C C . ARG B 1 57 ? 0.465 -17.719 -8.414 1 97.88 57 ARG B C 1
ATOM 2414 O O . ARG B 1 57 ? 1.574 -17.484 -8.898 1 97.88 57 ARG B O 1
ATOM 2421 N N . GLU B 1 58 ? -0.706 -17.344 -8.922 1 98.12 58 GLU B N 1
ATOM 2422 C CA . GLU B 1 58 ? -0.734 -16.641 -10.195 1 98.12 58 GLU B CA 1
ATOM 2423 C C . GLU B 1 58 ? -1.921 -15.68 -10.266 1 98.12 58 GLU B C 1
ATOM 2425 O O . GLU B 1 58 ? -2.975 -15.945 -9.688 1 98.12 58 GLU B O 1
ATOM 2430 N N . GLN B 1 59 ? -1.714 -14.617 -11.023 1 98.5 59 GLN B N 1
ATOM 2431 C CA . GLN B 1 59 ? -2.793 -13.68 -11.32 1 98.5 59 GLN B CA 1
ATOM 2432 C C . GLN B 1 59 ? -2.615 -13.062 -12.703 1 98.5 59 GLN B C 1
ATOM 2434 O O . GLN B 1 59 ? -1.494 -12.758 -13.117 1 98.5 59 GLN B O 1
ATOM 2439 N N . ALA B 1 60 ? -3.684 -12.953 -13.422 1 98 60 ALA B N 1
ATOM 2440 C CA . ALA B 1 60 ? -3.701 -12.289 -14.727 1 98 60 ALA B CA 1
ATOM 2441 C C . ALA B 1 60 ? -4.863 -11.312 -14.828 1 98 60 ALA B C 1
ATOM 2443 O O . ALA B 1 60 ? -5.934 -11.547 -14.258 1 98 60 ALA B O 1
ATOM 2444 N N . MET B 1 61 ? -4.602 -10.281 -15.562 1 96.94 61 MET B N 1
ATOM 2445 C CA . MET B 1 61 ? -5.633 -9.266 -15.758 1 96.94 61 MET B CA 1
ATOM 2446 C C . MET B 1 61 ? -5.516 -8.641 -17.141 1 96.94 61 MET B C 1
ATOM 2448 O O . MET B 1 61 ? -4.414 -8.344 -17.609 1 96.94 61 MET B O 1
ATOM 2452 N N . HIS B 1 62 ? -6.613 -8.492 -17.812 1 96.75 62 HIS B N 1
ATOM 2453 C CA . HIS B 1 62 ? -6.766 -7.637 -18.984 1 96.75 62 HIS B CA 1
ATOM 2454 C C . HIS B 1 62 ? -7.48 -6.34 -18.625 1 96.75 62 HIS B C 1
ATOM 2456 O O . HIS B 1 62 ? -8.648 -6.359 -18.234 1 96.75 62 HIS B O 1
ATOM 2462 N N . VAL B 1 63 ? -6.762 -5.289 -18.797 1 97.06 63 VAL B N 1
ATOM 2463 C CA . VAL B 1 63 ? -7.285 -3.982 -18.406 1 97.06 63 VAL B CA 1
ATOM 2464 C C . VAL B 1 63 ? -7.652 -3.182 -19.641 1 97.06 63 VAL B C 1
ATOM 2466 O O . VAL B 1 63 ? -6.797 -2.912 -20.5 1 97.06 63 VAL B O 1
ATOM 2469 N N . THR B 1 64 ? -8.875 -2.723 -19.672 1 95 64 THR B N 1
ATOM 2470 C CA . THR B 1 64 ? -9.344 -1.971 -20.844 1 95 64 THR B CA 1
ATOM 2471 C C . THR B 1 64 ? -9.25 -0.469 -20.578 1 95 64 THR B C 1
ATOM 2473 O O . THR B 1 64 ? -9.102 0.317 -21.516 1 95 64 THR B O 1
ATOM 2476 N N . ARG B 1 65 ? -9.352 -0.184 -19.344 1 94.62 65 ARG B N 1
ATOM 2477 C CA . ARG B 1 65 ? -9.289 1.221 -18.953 1 94.62 65 ARG B CA 1
ATOM 2478 C C . ARG B 1 65 ? -8.758 1.369 -17.531 1 94.62 65 ARG B C 1
ATOM 2480 O O . ARG B 1 65 ? -9.117 0.592 -16.641 1 94.62 65 ARG B O 1
ATOM 2487 N N . TYR B 1 66 ? -7.961 2.4 -17.359 1 96.56 66 TYR B N 1
ATOM 2488 C CA . TYR B 1 66 ? -7.5 2.758 -16.016 1 96.56 66 TYR B CA 1
ATOM 2489 C C . TYR B 1 66 ? -8.305 3.928 -15.461 1 96.56 66 TYR B C 1
ATOM 2491 O O . TYR B 1 66 ? -8.047 5.082 -15.805 1 96.56 66 TYR B O 1
ATOM 2499 N N . PRO B 1 67 ? -9.188 3.605 -14.547 1 97.31 67 PRO B N 1
ATOM 2500 C CA . PRO B 1 67 ? -10.047 4.668 -14.016 1 97.31 67 PRO B CA 1
ATOM 2501 C C . PRO B 1 67 ? -9.289 5.641 -13.117 1 97.31 67 PRO B C 1
ATOM 2503 O O . PRO B 1 67 ? -8.172 5.344 -12.68 1 97.31 67 PRO B O 1
ATOM 2506 N N . GLY B 1 68 ? -9.945 6.785 -12.875 1 96.19 68 GLY B N 1
ATOM 2507 C CA . GLY B 1 68 ? -9.273 7.84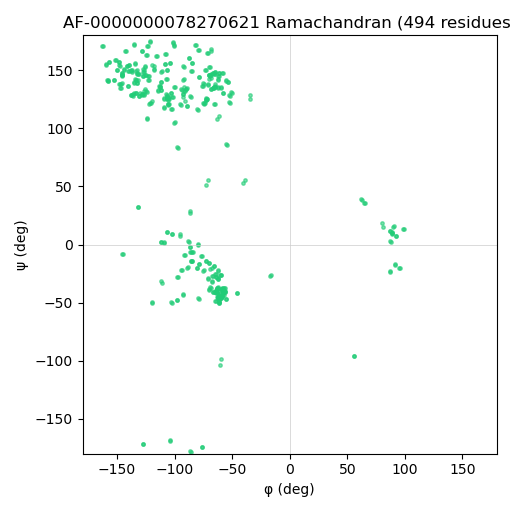8 -12.148 1 96.19 68 GLY B CA 1
ATOM 2508 C C . GLY B 1 68 ? -9.68 7.93 -10.688 1 96.19 68 GLY B C 1
ATOM 2509 O O . GLY B 1 68 ? -10.602 7.23 -10.258 1 96.19 68 GLY B O 1
ATOM 2510 N N . LEU B 1 69 ? -8.977 8.812 -9.984 1 95.31 69 LEU B N 1
ATOM 2511 C CA . LEU B 1 69 ? -9.242 9.102 -8.586 1 95.31 69 LEU B CA 1
ATOM 2512 C C . LEU B 1 69 ? -10.719 9.406 -8.359 1 95.31 69 LEU B C 1
ATOM 2514 O O . LEU B 1 69 ? -11.32 10.164 -9.125 1 95.31 69 LEU B O 1
ATOM 2518 N N . GLY B 1 70 ? -11.289 8.734 -7.363 1 94.25 70 GLY B N 1
ATOM 2519 C CA . GLY B 1 70 ? -12.648 9.031 -6.957 1 94.25 70 GLY B CA 1
ATOM 2520 C C . GLY B 1 70 ? -13.688 8.188 -7.664 1 94.25 70 GLY B C 1
ATOM 2521 O O . GLY B 1 70 ? -14.836 8.109 -7.227 1 94.25 70 GLY B O 1
ATOM 2522 N N . GLU B 1 71 ? -13.344 7.543 -8.781 1 96.19 71 GLU B N 1
ATOM 2523 C CA . GLU B 1 71 ? -14.289 6.66 -9.469 1 96.19 71 GLU B CA 1
ATOM 2524 C C . GLU B 1 71 ? -14.641 5.453 -8.602 1 96.19 71 GLU B C 1
ATOM 2526 O O . GLU B 1 71 ? -13.82 4.996 -7.805 1 96.19 71 GLU B O 1
ATOM 2531 N N . VAL B 1 72 ? -15.844 5.027 -8.758 1 96.81 72 VAL B N 1
ATOM 2532 C CA . VAL B 1 72 ? -16.312 3.844 -8.047 1 96.81 72 VAL B CA 1
ATOM 2533 C C . VAL B 1 72 ? -16.344 2.646 -8.992 1 96.81 72 VAL B C 1
ATOM 2535 O O . VAL B 1 72 ? -16.875 2.738 -10.102 1 96.81 72 VAL B O 1
ATOM 2538 N N . LEU B 1 73 ? -15.758 1.576 -8.523 1 98.44 73 LEU B N 1
ATOM 2539 C CA . LEU B 1 73 ? -15.711 0.344 -9.297 1 98.44 73 LEU B CA 1
ATOM 2540 C C . LEU B 1 73 ? -16.578 -0.738 -8.656 1 98.44 73 LEU B C 1
ATOM 2542 O O . LEU B 1 73 ? -16.75 -0.758 -7.441 1 98.44 73 LEU B O 1
ATOM 2546 N N . ARG B 1 74 ? -17.094 -1.556 -9.484 1 98.12 74 ARG B N 1
ATOM 2547 C CA . ARG B 1 74 ? -17.797 -2.762 -9.055 1 98.12 74 ARG B CA 1
ATOM 2548 C C . ARG B 1 74 ? -16.984 -4.012 -9.391 1 98.12 74 ARG B C 1
ATOM 2550 O O . ARG B 1 74 ? -16.75 -4.309 -10.562 1 98.12 74 ARG B O 1
ATOM 2557 N N . ILE B 1 75 ? -16.609 -4.715 -8.391 1 98.06 75 ILE B N 1
ATOM 2558 C CA . ILE B 1 75 ? -15.812 -5.918 -8.562 1 98.06 75 ILE B CA 1
ATOM 2559 C C . ILE B 1 75 ? -16.672 -7.156 -8.367 1 98.06 75 ILE B C 1
ATOM 2561 O O . ILE B 1 75 ? -17.297 -7.324 -7.312 1 98.06 75 ILE B O 1
ATOM 2565 N N . THR B 1 76 ? -16.734 -7.961 -9.375 1 96.19 76 THR B N 1
ATOM 2566 C CA . THR B 1 76 ? -17.422 -9.25 -9.289 1 96.19 76 THR B CA 1
ATOM 2567 C C . THR B 1 76 ? -16.422 -10.398 -9.375 1 96.19 76 THR B C 1
ATOM 2569 O O . THR B 1 76 ? -15.477 -10.359 -10.172 1 96.19 76 THR B O 1
ATOM 2572 N N . THR B 1 77 ? -16.641 -11.43 -8.555 1 95.75 77 THR B N 1
ATOM 2573 C CA . THR B 1 77 ? -15.734 -12.562 -8.57 1 95.75 77 THR B CA 1
ATOM 2574 C C . THR B 1 77 ? -16.469 -13.859 -8.258 1 95.75 77 THR B C 1
ATOM 2576 O O . THR B 1 77 ? -17.516 -13.844 -7.602 1 95.75 77 THR B O 1
ATOM 2579 N N . TRP B 1 78 ? -15.922 -14.969 -8.758 1 93.19 78 TRP B N 1
ATOM 2580 C CA . TRP B 1 78 ? -16.469 -16.297 -8.531 1 93.19 78 TRP B CA 1
ATOM 2581 C C . TRP B 1 78 ? -15.406 -17.375 -8.719 1 93.19 78 TRP B C 1
ATOM 2583 O O . TRP B 1 78 ? -14.531 -17.25 -9.57 1 93.19 78 TRP B O 1
ATOM 2593 N N . PRO B 1 79 ? -15.484 -18.359 -7.848 1 92.25 79 PRO B N 1
ATOM 2594 C CA . PRO B 1 79 ? -14.586 -19.484 -8.094 1 92.25 79 PRO B CA 1
ATOM 2595 C C . PRO B 1 79 ? -14.906 -20.219 -9.391 1 92.25 79 PRO B C 1
ATOM 2597 O O . PRO B 1 79 ? -16.078 -20.328 -9.773 1 92.25 79 PRO B O 1
ATOM 2600 N N . THR B 1 80 ? -13.953 -20.766 -10.031 1 89.69 80 THR B N 1
ATOM 2601 C CA . THR B 1 80 ? -14.219 -21.406 -11.32 1 89.69 80 THR B CA 1
ATOM 2602 C C . THR B 1 80 ? -13.859 -22.891 -11.266 1 89.69 80 THR B C 1
ATOM 2604 O O . THR B 1 80 ? -14.625 -23.734 -11.727 1 89.69 80 THR B O 1
ATOM 2607 N N . ARG B 1 81 ? -12.695 -23.297 -10.797 1 87.62 81 ARG B N 1
ATOM 2608 C CA . ARG B 1 81 ? -12.281 -24.703 -10.773 1 87.62 81 ARG B CA 1
ATOM 2609 C C . ARG B 1 81 ? -11.211 -24.938 -9.711 1 87.62 81 ARG B C 1
ATOM 2611 O O . ARG B 1 81 ? -10.562 -24 -9.258 1 87.62 81 ARG B O 1
ATOM 2618 N N . ALA B 1 82 ? -11.148 -26.141 -9.32 1 87.44 82 ALA B N 1
ATOM 2619 C CA . ALA B 1 82 ? -10.07 -26.641 -8.469 1 87.44 82 ALA B CA 1
ATOM 2620 C C . ALA B 1 82 ? -9.336 -27.797 -9.133 1 87.44 82 ALA B C 1
ATOM 2622 O O . ALA B 1 82 ? -9.961 -28.766 -9.57 1 87.44 82 ALA B O 1
ATOM 2623 N N . GLU B 1 83 ? -8.102 -27.672 -9.336 1 86.12 83 GLU B N 1
ATOM 2624 C CA . GLU B 1 83 ? -7.273 -28.703 -9.953 1 86.12 83 GLU B CA 1
ATOM 2625 C C . GLU B 1 83 ? -6.102 -29.078 -9.055 1 86.12 83 GLU B C 1
ATOM 2627 O O . GLU B 1 83 ? -5.113 -28.359 -8.969 1 86.12 83 GLU B O 1
ATOM 2632 N N . ARG B 1 84 ? -6.188 -30.344 -8.469 1 90.5 84 ARG B N 1
ATOM 2633 C CA . ARG B 1 84 ? -5.152 -30.844 -7.566 1 90.5 84 ARG B CA 1
ATOM 2634 C C . ARG B 1 84 ? -4.926 -29.891 -6.406 1 90.5 84 ARG B C 1
ATOM 2636 O O . ARG B 1 84 ? -5.676 -29.906 -5.426 1 90.5 84 ARG B O 1
ATOM 2643 N N . ILE B 1 85 ? -3.875 -28.984 -6.566 1 93.69 85 ILE B N 1
ATOM 2644 C CA . ILE B 1 85 ? -3.537 -28.156 -5.418 1 93.69 85 ILE B CA 1
ATOM 2645 C C . ILE B 1 85 ? -3.896 -26.703 -5.711 1 93.69 85 ILE B C 1
ATOM 2647 O O . ILE B 1 85 ? -3.713 -25.828 -4.859 1 93.69 85 ILE B O 1
ATOM 2651 N N . LEU B 1 86 ? -4.488 -26.438 -6.918 1 94.19 86 LEU B N 1
ATOM 2652 C CA . LEU B 1 86 ? -4.766 -25.062 -7.297 1 94.19 86 LEU B CA 1
ATOM 2653 C C . LEU B 1 86 ? -6.266 -24.797 -7.328 1 94.19 86 LEU B C 1
ATOM 2655 O O . LEU B 1 86 ? -7.023 -25.578 -7.918 1 94.19 86 LEU B O 1
ATOM 2659 N N . CYS B 1 87 ? -6.664 -23.703 -6.727 1 93.75 87 CYS B N 1
ATOM 2660 C CA . CYS B 1 87 ? -8.023 -23.188 -6.785 1 93.75 87 CYS B CA 1
ATOM 2661 C C . CYS B 1 87 ? -8.094 -21.922 -7.629 1 93.75 87 CYS B C 1
ATOM 2663 O O . CYS B 1 87 ? -7.391 -20.938 -7.352 1 93.75 87 CYS B O 1
ATOM 2665 N N . HIS B 1 88 ? -8.992 -21.953 -8.617 1 93.62 88 HIS B N 1
ATOM 2666 C CA . HIS B 1 88 ? -9.023 -20.844 -9.562 1 93.62 88 HIS B CA 1
ATOM 2667 C C . HIS B 1 88 ? -10.242 -19.953 -9.336 1 93.62 88 HIS B C 1
ATOM 2669 O O . HIS B 1 88 ? -11.297 -20.438 -8.906 1 93.62 88 HIS B O 1
ATOM 2675 N N . ARG B 1 89 ? -10.031 -18.703 -9.672 1 94.94 89 ARG B N 1
ATOM 2676 C CA . ARG B 1 89 ? -11.078 -17.688 -9.492 1 94.94 89 ARG B CA 1
ATOM 2677 C C . ARG B 1 89 ? -11.023 -16.641 -10.594 1 94.94 89 ARG B C 1
ATOM 2679 O O . ARG B 1 89 ? -9.938 -16.234 -11.016 1 94.94 89 ARG B O 1
ATOM 2686 N N . ASP B 1 90 ? -12.242 -16.172 -10.969 1 95.88 90 ASP B N 1
ATOM 2687 C CA . ASP B 1 90 ? -12.328 -15.141 -12 1 95.88 90 ASP B CA 1
ATOM 2688 C C . ASP B 1 90 ? -12.906 -13.844 -11.43 1 95.88 90 ASP B C 1
ATOM 2690 O O . ASP B 1 90 ? -13.508 -13.852 -10.352 1 95.88 90 ASP B O 1
ATOM 2694 N N . TYR B 1 91 ? -12.648 -12.797 -12.211 1 96.94 91 TYR B N 1
ATOM 2695 C CA . TYR B 1 91 ? -13.047 -11.453 -11.812 1 96.94 91 TYR B CA 1
ATOM 2696 C C . TYR B 1 91 ? -13.57 -10.664 -13.008 1 96.94 91 TYR B C 1
ATOM 2698 O O . TYR B 1 91 ? -13.109 -10.844 -14.133 1 96.94 91 TYR B O 1
ATOM 2706 N N . ARG B 1 92 ? -14.461 -9.805 -12.68 1 96.62 92 ARG B N 1
ATOM 2707 C CA . ARG B 1 92 ? -14.898 -8.734 -13.578 1 96.62 92 ARG B CA 1
ATOM 2708 C C . ARG B 1 92 ? -15.016 -7.41 -12.828 1 96.62 92 ARG B C 1
ATOM 2710 O O . ARG B 1 92 ? -15.617 -7.344 -11.758 1 96.62 92 ARG B O 1
ATOM 2717 N N . ILE B 1 93 ? -14.414 -6.41 -13.391 1 98 93 ILE B N 1
ATOM 2718 C CA . ILE B 1 93 ? -14.438 -5.09 -12.773 1 98 93 ILE B CA 1
ATOM 2719 C C . ILE B 1 93 ? -15.102 -4.09 -13.719 1 98 93 ILE B C 1
ATOM 2721 O O . ILE B 1 93 ? -14.648 -3.9 -14.852 1 98 93 ILE B O 1
ATOM 2725 N N . LEU B 1 94 ? -16.125 -3.463 -13.227 1 98.12 94 LEU B N 1
ATOM 2726 C CA . LEU B 1 94 ? -16.859 -2.471 -14 1 98.12 94 LEU B CA 1
ATOM 2727 C C . LEU B 1 94 ? -16.812 -1.104 -13.32 1 98.12 94 LEU B C 1
ATOM 2729 O O . LEU B 1 94 ? -16.625 -1.017 -12.102 1 98.12 94 LEU B O 1
ATOM 2733 N N . ASP B 1 95 ? -16.953 -0.084 -14.117 1 97.31 95 ASP B N 1
ATOM 2734 C CA . ASP B 1 95 ? -17.141 1.235 -13.516 1 97.31 95 ASP B CA 1
ATOM 2735 C C . ASP B 1 95 ? -18.609 1.5 -13.211 1 97.31 95 ASP B C 1
ATOM 2737 O O . ASP B 1 95 ? -19.453 0.608 -13.359 1 97.31 95 ASP B O 1
ATOM 2741 N N . GLU B 1 96 ? -18.922 2.635 -12.727 1 94.5 96 GLU B N 1
ATOM 2742 C CA . GLU B 1 96 ? -20.281 2.957 -12.281 1 94.5 96 GLU B CA 1
ATOM 2743 C C . GLU B 1 96 ? -21.25 2.953 -13.453 1 94.5 96 GLU B C 1
ATOM 2745 O O . GLU B 1 96 ? -22.453 2.732 -13.266 1 94.5 96 GLU B O 1
ATOM 2750 N N . SER B 1 97 ? -20.75 3.191 -14.633 1 95.44 97 SER B N 1
ATOM 2751 C CA . SER B 1 97 ? -21.594 3.225 -15.82 1 95.44 97 SER B CA 1
ATOM 2752 C C . SER B 1 97 ? -21.781 1.83 -16.406 1 95.44 97 SER B C 1
ATOM 2754 O O . SER B 1 97 ? -22.516 1.654 -17.391 1 95.44 97 SER B O 1
ATOM 2756 N N . GLY B 1 98 ? -21.109 0.89 -15.898 1 95.31 98 GLY B N 1
ATOM 2757 C CA . GLY B 1 98 ? -21.234 -0.477 -16.375 1 95.31 98 GLY B CA 1
ATOM 2758 C C . GLY B 1 98 ? -20.219 -0.822 -17.453 1 95.31 98 GLY B C 1
ATOM 2759 O O . GLY B 1 98 ? -20.297 -1.893 -18.062 1 95.31 98 GLY B O 1
ATOM 2760 N N . GLN B 1 99 ? -19.344 0.065 -17.672 1 96.62 99 GLN B N 1
ATOM 2761 C CA . GLN B 1 99 ? -18.281 -0.201 -18.641 1 96.62 99 GLN B CA 1
ATOM 2762 C C . GLN B 1 99 ? -17.188 -1.085 -18.031 1 96.62 99 GLN B C 1
ATOM 2764 O O . GLN B 1 99 ? -16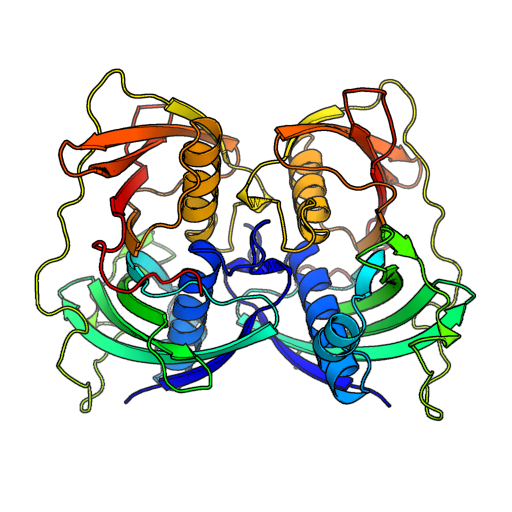.812 -0.911 -16.875 1 96.62 99 GLN B O 1
ATOM 2769 N N . LEU B 1 100 ? -16.672 -1.943 -18.922 1 96.75 100 LEU B N 1
ATOM 2770 C CA . LEU B 1 100 ? -15.641 -2.879 -18.484 1 96.75 100 LEU B CA 1
ATOM 2771 C C . LEU B 1 100 ? -14.32 -2.156 -18.234 1 96.75 100 LEU B C 1
ATOM 2773 O O . LEU B 1 100 ? -13.812 -1.468 -19.125 1 96.75 100 LEU B O 1
ATOM 2777 N N . VAL B 1 101 ? -13.805 -2.33 -17.078 1 97.81 101 VAL B N 1
ATOM 2778 C CA . VAL B 1 101 ? -12.5 -1.8 -16.703 1 97.81 101 VAL B CA 1
ATOM 2779 C C . VAL B 1 101 ? -11.438 -2.889 -16.844 1 97.81 101 VAL B C 1
ATOM 2781 O O . VAL B 1 101 ? -10.391 -2.67 -17.453 1 97.81 101 VAL B O 1
ATOM 2784 N N . ALA B 1 102 ? -11.789 -4.043 -16.281 1 97.44 102 ALA B N 1
ATOM 2785 C CA . ALA B 1 102 ? -10.828 -5.145 -16.344 1 97.44 102 ALA B CA 1
ATOM 2786 C C . ALA B 1 102 ? -11.523 -6.488 -16.141 1 97.44 102 ALA B C 1
ATOM 2788 O O . ALA B 1 102 ? -12.609 -6.551 -15.562 1 97.44 102 ALA B O 1
ATOM 2789 N N . ARG B 1 103 ? -10.977 -7.523 -16.641 1 97 103 ARG B N 1
ATOM 2790 C CA . ARG B 1 103 ? -11.266 -8.914 -16.312 1 97 103 ARG B CA 1
ATOM 2791 C C . ARG B 1 103 ? -9.992 -9.672 -15.93 1 97 103 ARG B C 1
ATOM 2793 O O . ARG B 1 103 ? -8.906 -9.352 -16.422 1 97 103 ARG B O 1
ATOM 2800 N N . GLY B 1 104 ? -10.125 -10.625 -15.109 1 96.88 104 GLY B N 1
ATOM 2801 C CA . GLY B 1 104 ? -8.922 -11.297 -14.648 1 96.88 104 GLY B CA 1
ATOM 2802 C C . GLY B 1 104 ? -9.195 -12.656 -14.031 1 96.88 104 GLY B C 1
ATOM 2803 O O . GLY B 1 104 ? -10.352 -13.047 -13.875 1 96.88 104 GLY B O 1
ATOM 2804 N N . THR B 1 105 ? -8.133 -13.367 -13.781 1 96.94 105 THR B N 1
ATOM 2805 C CA . THR B 1 105 ? -8.164 -14.664 -13.117 1 96.94 105 THR B CA 1
ATOM 2806 C C . THR B 1 105 ? -7.008 -14.797 -12.133 1 96.94 105 THR B C 1
ATOM 2808 O O . THR B 1 105 ? -6.012 -14.078 -12.227 1 96.94 105 THR B O 1
ATOM 2811 N N . SER B 1 106 ? -7.184 -15.609 -11.156 1 97.25 106 SER B N 1
ATOM 2812 C CA . SER B 1 106 ? -6.137 -15.914 -10.188 1 97.25 106 SER B CA 1
ATOM 2813 C C . SER B 1 106 ? -6.152 -17.391 -9.805 1 97.25 106 SER B C 1
ATOM 2815 O O . SER B 1 106 ? -7.176 -18.062 -9.953 1 97.25 106 SER B O 1
ATOM 2817 N N . ALA B 1 107 ? -5.035 -17.906 -9.414 1 96.69 107 ALA B N 1
ATOM 2818 C CA . ALA B 1 107 ? -4.863 -19.266 -8.914 1 96.69 107 ALA B CA 1
ATOM 2819 C C . ALA B 1 107 ? -4.223 -19.266 -7.531 1 96.69 107 ALA B C 1
ATOM 2821 O O . ALA B 1 107 ? -3.195 -18.609 -7.316 1 96.69 107 ALA B O 1
ATOM 2822 N N . TRP B 1 108 ? -4.812 -20.016 -6.613 1 97.25 108 TRP B N 1
ATOM 2823 C CA . TRP B 1 108 ? -4.434 -19.984 -5.207 1 97.25 108 TRP B CA 1
ATOM 2824 C C . TRP B 1 108 ? -4.086 -21.391 -4.707 1 97.25 108 TRP B C 1
ATOM 2826 O O . TRP B 1 108 ? -4.723 -22.375 -5.094 1 97.25 108 TRP B O 1
ATOM 2836 N N . LEU B 1 109 ? -3.145 -21.422 -3.809 1 96.31 109 LEU B N 1
ATOM 2837 C CA . LEU B 1 109 ? -2.789 -22.641 -3.072 1 96.31 109 LEU B CA 1
ATOM 2838 C C . LEU B 1 109 ? -3.26 -22.547 -1.624 1 96.31 109 LEU B C 1
ATOM 2840 O O . LEU B 1 109 ? -3.213 -21.469 -1.017 1 96.31 109 LEU B O 1
ATOM 2844 N N . GLY B 1 110 ? -3.707 -23.672 -1.123 1 95.75 110 GLY B N 1
ATOM 2845 C CA . GLY B 1 110 ? -3.805 -23.812 0.321 1 95.75 110 GLY B CA 1
ATOM 2846 C C . GLY B 1 110 ? -2.535 -24.344 0.955 1 95.75 110 GLY B C 1
ATOM 2847 O O . GLY B 1 110 ? -2.1 -25.453 0.642 1 95.75 110 GLY B O 1
ATOM 2848 N N . LEU B 1 111 ? -1.96 -23.547 1.829 1 95.25 111 LEU B N 1
ATOM 2849 C CA . LEU B 1 111 ? -0.673 -23.891 2.424 1 95.25 111 LEU B CA 1
ATOM 2850 C C . LEU B 1 111 ? -0.848 -24.344 3.867 1 95.25 111 LEU B C 1
ATOM 2852 O O . LEU B 1 111 ? -1.479 -23.656 4.672 1 95.25 111 LEU B O 1
ATOM 2856 N N . ASP B 1 112 ? -0.312 -25.516 4.141 1 95.25 112 ASP B N 1
ATOM 2857 C CA . ASP B 1 112 ? -0.196 -25.922 5.539 1 95.25 112 ASP B CA 1
ATOM 2858 C C . ASP B 1 112 ? 0.898 -25.141 6.254 1 95.25 112 ASP B C 1
ATOM 2860 O O . ASP B 1 112 ? 2.066 -25.203 5.867 1 95.25 112 ASP B O 1
ATOM 2864 N N . LEU B 1 113 ? 0.554 -24.5 7.34 1 92.06 113 LEU B N 1
ATOM 2865 C CA . LEU B 1 113 ? 1.481 -23.547 7.949 1 92.06 113 LEU B CA 1
ATOM 2866 C C . LEU B 1 113 ? 2.52 -24.281 8.797 1 92.06 113 LEU B C 1
ATOM 2868 O O . LEU B 1 113 ? 3.586 -23.734 9.086 1 92.06 113 LEU B O 1
ATOM 2872 N N . ALA B 1 114 ? 2.258 -25.469 9.195 1 92.94 114 ALA B N 1
ATOM 2873 C CA . ALA B 1 114 ? 3.209 -26.266 9.969 1 92.94 114 ALA B CA 1
ATOM 2874 C C . ALA B 1 114 ? 4.27 -26.875 9.062 1 92.94 114 ALA B C 1
ATOM 2876 O O . ALA B 1 114 ? 5.465 -26.797 9.359 1 92.94 114 ALA B O 1
ATOM 2877 N N . THR B 1 115 ? 3.844 -27.453 7.969 1 93.19 115 THR B N 1
ATOM 2878 C CA . THR B 1 115 ? 4.758 -28.172 7.078 1 93.19 115 THR B CA 1
ATOM 2879 C C . THR B 1 115 ? 5.258 -27.25 5.969 1 93.19 115 THR B C 1
ATOM 2881 O O . THR B 1 115 ? 6.242 -27.562 5.297 1 93.19 115 THR B O 1
ATOM 2884 N N . ARG B 1 116 ? 4.488 -26.234 5.766 1 89.75 116 ARG B N 1
ATOM 2885 C CA . ARG B 1 116 ? 4.758 -25.266 4.695 1 89.75 116 ARG B CA 1
ATOM 2886 C C . ARG B 1 116 ? 4.633 -25.938 3.326 1 89.75 116 ARG B C 1
ATOM 2888 O O . ARG B 1 116 ? 5.422 -25.656 2.422 1 89.75 116 ARG B O 1
ATOM 2895 N N . ARG B 1 117 ? 3.684 -26.859 3.275 1 93.31 117 ARG B N 1
ATOM 2896 C CA . ARG B 1 117 ? 3.408 -27.547 2.02 1 93.31 117 ARG B CA 1
ATOM 2897 C C . ARG B 1 117 ? 1.984 -27.266 1.546 1 93.31 117 ARG B C 1
ATOM 2899 O O . ARG B 1 117 ? 1.073 -27.109 2.361 1 93.31 117 ARG B O 1
ATOM 2906 N N . PRO B 1 118 ? 1.838 -27.312 0.218 1 94.5 118 PRO B N 1
ATOM 2907 C CA . PRO B 1 118 ? 0.478 -27.172 -0.306 1 94.5 118 PRO B CA 1
ATOM 2908 C C . PRO B 1 118 ? -0.411 -28.359 0.015 1 94.5 118 PRO B C 1
ATOM 2910 O O . PRO B 1 118 ? 0.068 -29.5 0.044 1 94.5 118 PRO B O 1
ATOM 2913 N N . CYS B 1 119 ? -1.61 -28.062 0.204 1 93.81 119 CYS B N 1
ATOM 2914 C CA . CYS B 1 119 ? -2.611 -29.094 0.467 1 93.81 119 CYS B CA 1
ATOM 2915 C C . CYS B 1 119 ? -3.469 -29.344 -0.767 1 93.81 119 CYS B C 1
ATOM 2917 O O . CYS B 1 119 ? -3.633 -28.453 -1.607 1 93.81 119 CYS B O 1
ATOM 2919 N N . LYS B 1 120 ? -4.02 -30.547 -0.769 1 92.56 120 LYS B N 1
ATOM 2920 C CA . LYS B 1 120 ? -4.98 -30.828 -1.828 1 92.56 120 LYS B CA 1
ATOM 2921 C C . LYS B 1 120 ? -6.23 -29.969 -1.685 1 92.56 120 LYS B C 1
ATOM 2923 O O . LYS B 1 120 ? -6.797 -29.859 -0.595 1 92.56 120 LYS B O 1
ATOM 2928 N N . ALA B 1 121 ? -6.715 -29.406 -2.764 1 89.88 121 ALA B N 1
ATOM 2929 C CA . ALA B 1 121 ? -7.836 -28.469 -2.758 1 89.88 121 ALA B CA 1
ATOM 2930 C C . ALA B 1 121 ? -9.086 -29.109 -2.176 1 89.88 121 ALA B C 1
ATOM 2932 O O . ALA B 1 121 ? -9.836 -28.484 -1.43 1 89.88 121 ALA B O 1
ATOM 2933 N N . GLU B 1 122 ? -9.273 -30.328 -2.479 1 86.38 122 GLU B N 1
ATOM 2934 C CA . GLU B 1 122 ? -10.484 -31.016 -2.072 1 86.38 122 GLU B CA 1
ATOM 2935 C C . GLU B 1 122 ? -10.562 -31.156 -0.554 1 86.38 122 GLU B C 1
ATOM 2937 O O . GLU B 1 122 ? -11.625 -31.438 -0.003 1 86.38 122 GLU B O 1
ATOM 2942 N N . SER B 1 123 ? -9.492 -31.016 0.044 1 87.69 123 SER B N 1
ATOM 2943 C CA . SER B 1 123 ? -9.453 -31.219 1.487 1 87.69 123 SER B CA 1
ATOM 2944 C C . SER B 1 123 ? -10 -30.016 2.236 1 87.69 123 SER B C 1
ATOM 2946 O O . SER B 1 123 ? -10.391 -30.125 3.402 1 87.69 123 SER B O 1
ATOM 2948 N N . PHE B 1 124 ? -10.109 -28.859 1.594 1 85.56 124 PHE B N 1
ATOM 2949 C CA . PHE B 1 124 ? -10.5 -27.672 2.355 1 85.56 124 PHE B CA 1
ATOM 2950 C C . PHE B 1 124 ? -11.375 -26.75 1.514 1 85.56 124 PHE B C 1
ATOM 2952 O O . PHE B 1 124 ? -11.992 -25.828 2.039 1 85.56 124 PHE B O 1
ATOM 2959 N N . PHE B 1 125 ? -11.461 -27.094 0.259 1 84.19 125 PHE B N 1
ATOM 2960 C CA . PHE B 1 125 ? -12.164 -26.234 -0.686 1 84.19 125 PHE B CA 1
ATOM 2961 C C . PHE B 1 125 ? -13.234 -27.031 -1.437 1 84.19 125 PHE B C 1
ATOM 2963 O O . PHE B 1 125 ? -13.008 -28.172 -1.833 1 84.19 125 PHE B O 1
ATOM 2970 N N . HIS B 1 126 ? -14.414 -26.469 -1.497 1 80.62 126 HIS B N 1
ATOM 2971 C CA . HIS B 1 126 ? -15.477 -27.047 -2.314 1 80.62 126 HIS B CA 1
ATOM 2972 C C . HIS B 1 126 ? -16.078 -26 -3.248 1 80.62 126 HIS B C 1
ATOM 2974 O O . HIS B 1 126 ? -16.375 -24.891 -2.824 1 80.62 126 HIS B O 1
ATOM 2980 N N . LEU B 1 127 ? -16.125 -26.469 -4.523 1 76.12 127 LEU B N 1
ATOM 2981 C CA . LEU B 1 127 ? -16.75 -25.578 -5.492 1 76.12 127 LEU B CA 1
ATOM 2982 C C . LEU B 1 127 ? -18.266 -25.516 -5.27 1 76.12 127 LEU B C 1
ATOM 2984 O O . LEU B 1 127 ? -18.922 -26.547 -5.184 1 76.12 127 LEU B O 1
ATOM 2988 N N . PRO B 1 128 ? -18.672 -24.266 -5.121 1 73.44 128 PRO B N 1
ATOM 2989 C CA . PRO B 1 128 ? -20.125 -24.172 -4.984 1 73.44 128 PRO B CA 1
ATOM 2990 C C . PRO B 1 128 ? -20.859 -24.672 -6.219 1 73.44 128 PRO B C 1
ATOM 2992 O O . PRO B 1 128 ? -20.344 -24.594 -7.332 1 73.44 128 PRO B O 1
ATOM 2995 N N . ALA B 1 129 ? -21.859 -25.453 -6.062 1 63.78 129 ALA B N 1
ATOM 2996 C CA . ALA B 1 129 ? -22.641 -26.078 -7.121 1 63.78 129 ALA B CA 1
ATOM 2997 C C . ALA B 1 129 ? -22.984 -25.062 -8.211 1 63.78 129 ALA B C 1
ATOM 2999 O O . ALA B 1 129 ? -23 -25.406 -9.398 1 63.78 129 ALA B O 1
ATOM 3000 N N . GLU B 1 130 ? -23.359 -23.844 -7.922 1 62 130 GLU B N 1
ATOM 3001 C CA . GLU B 1 130 ? -23.828 -22.859 -8.883 1 62 130 GLU B CA 1
ATOM 3002 C C . GLU B 1 130 ? -22.656 -22.094 -9.492 1 62 130 GLU B C 1
ATOM 3004 O O . GLU B 1 130 ? -22.828 -20.969 -9.984 1 62 130 GLU B O 1
ATOM 3009 N N . VAL B 1 131 ? -21.562 -22.734 -9.555 1 59.88 131 VAL B N 1
ATOM 3010 C CA . VAL B 1 131 ? -20.406 -22.031 -10.094 1 59.88 131 VAL B CA 1
ATOM 3011 C C . VAL B 1 131 ? -20.641 -21.703 -11.57 1 59.88 131 VAL B C 1
ATOM 3013 O O . VAL B 1 131 ? -21.156 -22.531 -12.312 1 59.88 131 VAL B O 1
ATOM 3016 N N . VAL B 1 132 ? -20.609 -20.422 -11.93 1 60.47 132 VAL B N 1
ATOM 3017 C CA . VAL B 1 132 ? -20.703 -19.906 -13.289 1 60.47 132 VAL B CA 1
ATOM 3018 C C . VAL B 1 132 ? -19.531 -20.422 -14.125 1 60.47 132 VAL B C 1
ATOM 3020 O O . VAL B 1 132 ? -18.375 -20.188 -13.789 1 60.47 132 VAL B O 1
ATOM 3023 N N . PRO B 1 133 ? -19.766 -21.266 -15.055 1 57.34 133 PRO B N 1
ATOM 3024 C CA . PRO B 1 133 ? -18.766 -22.047 -15.781 1 57.34 133 PRO B CA 1
ATOM 3025 C C . PRO B 1 133 ? -17.797 -21.156 -16.578 1 57.34 133 PRO B C 1
ATOM 3027 O O . PRO B 1 133 ? -16.672 -21.578 -16.859 1 57.34 133 PRO B O 1
ATOM 3030 N N . ALA B 1 134 ? -18.219 -19.953 -17.062 1 64.31 134 ALA B N 1
ATOM 3031 C CA . ALA B 1 134 ? -17.344 -19.609 -18.156 1 64.31 134 ALA B CA 1
ATOM 3032 C C . ALA B 1 134 ? -16.172 -18.75 -17.672 1 64.31 134 ALA B C 1
ATOM 3034 O O . ALA B 1 134 ? -16.359 -17.812 -16.891 1 64.31 134 ALA B O 1
ATOM 3035 N N . SER B 1 135 ? -15.086 -19.234 -18.016 1 78.06 135 SER B N 1
ATOM 3036 C CA . SER B 1 135 ? -13.859 -18.469 -17.797 1 78.06 135 SER B CA 1
ATOM 3037 C C . SER B 1 135 ? -13.953 -17.094 -18.453 1 78.06 135 SER B C 1
ATOM 3039 O O . SER B 1 135 ? -14.562 -16.938 -19.516 1 78.06 135 SER B O 1
ATOM 3041 N N . VAL B 1 136 ? -13.438 -16.156 -17.766 1 88.56 136 VAL B N 1
ATOM 3042 C CA . VAL B 1 136 ? -13.445 -14.797 -18.281 1 88.56 136 VAL B CA 1
ATOM 3043 C C . VAL B 1 136 ? -12.523 -14.703 -19.5 1 88.56 136 VAL B C 1
ATOM 3045 O O . VAL B 1 136 ? -12.633 -13.773 -20.297 1 88.56 136 VAL B O 1
ATOM 3048 N N . PHE B 1 137 ? -11.648 -15.633 -19.594 1 87.25 137 PHE B N 1
ATOM 3049 C CA . PHE B 1 137 ? -10.773 -15.656 -20.75 1 87.25 137 PHE B CA 1
ATOM 3050 C C . PHE B 1 137 ? -11.164 -16.797 -21.688 1 87.25 137 PHE B C 1
ATOM 3052 O O . PHE B 1 137 ? -11.406 -17.922 -21.25 1 87.25 137 PHE B O 1
ATOM 3059 N N . GLU B 1 138 ? -11.336 -16.531 -22.969 1 79.5 138 GLU B N 1
ATOM 3060 C CA . GLU B 1 138 ? -11.727 -17.516 -23.969 1 79.5 138 GLU B CA 1
ATOM 3061 C C . GLU B 1 138 ? -10.562 -18.438 -24.328 1 79.5 138 GLU B C 1
ATOM 3063 O O . GLU B 1 138 ? -10.766 -19.578 -24.75 1 79.5 138 GLU B O 1
ATOM 3068 N N . GLY B 1 139 ? -9.336 -18.031 -24.125 1 80 139 GLY B N 1
ATOM 3069 C CA . GLY B 1 139 ? -8.156 -18.797 -24.516 1 80 139 GLY B CA 1
ATOM 3070 C C . GLY B 1 139 ? -7.094 -18.828 -23.438 1 80 139 GLY B C 1
ATOM 3071 O O . GLY B 1 139 ? -7.285 -18.266 -22.344 1 80 139 GLY B O 1
ATOM 3072 N N . PRO B 1 140 ? -6.121 -19.688 -23.828 1 85.38 140 PRO B N 1
ATOM 3073 C CA . PRO B 1 140 ? -5.031 -19.781 -22.859 1 85.38 140 PRO B CA 1
ATOM 3074 C C . PRO B 1 140 ? -4.309 -18.453 -22.641 1 85.38 140 PRO B C 1
ATOM 3076 O O . PRO B 1 140 ? -4.25 -17.625 -23.547 1 85.38 140 PRO B O 1
ATOM 3079 N N . LEU B 1 141 ? -3.846 -18.297 -21.422 1 89.81 141 LEU B N 1
ATOM 3080 C CA . LEU B 1 141 ? -3 -17.141 -21.125 1 89.81 141 LEU B CA 1
ATOM 3081 C C . LEU B 1 141 ? -1.611 -17.312 -21.734 1 89.81 141 LEU B C 1
ATOM 3083 O O . LEU B 1 141 ? -1.147 -18.438 -21.906 1 89.81 141 LEU B O 1
ATOM 3087 N N . PRO B 1 142 ? -1.025 -16.172 -22.062 1 89.56 142 PRO B N 1
ATOM 3088 C CA . PRO B 1 142 ? 0.319 -16.281 -22.625 1 89.56 142 PRO B CA 1
ATOM 3089 C C . PRO B 1 142 ? 1.305 -16.969 -21.703 1 89.56 142 PRO B C 1
ATOM 3091 O O . PRO B 1 142 ? 1.188 -16.859 -20.469 1 89.56 142 PRO B O 1
ATOM 3094 N N . GLU B 1 143 ? 2.195 -17.641 -22.297 1 93.44 143 GLU B N 1
ATOM 3095 C CA . GLU B 1 143 ? 3.207 -18.344 -21.516 1 93.44 143 GLU B CA 1
ATOM 3096 C C . GLU B 1 143 ? 4.16 -17.359 -20.828 1 93.44 143 GLU B C 1
ATOM 3098 O O . GLU B 1 143 ? 4.527 -16.344 -21.406 1 93.44 143 GLU B O 1
ATOM 3103 N N . LEU B 1 144 ? 4.551 -17.734 -19.625 1 97.69 144 LEU B N 1
ATOM 3104 C CA . LEU B 1 144 ? 5.57 -16.969 -18.906 1 97.69 144 LEU B CA 1
ATOM 3105 C C . LEU B 1 144 ? 6.961 -17.531 -19.203 1 97.69 144 LEU B C 1
ATOM 3107 O O . LEU B 1 144 ? 7.156 -18.734 -19.234 1 97.69 144 LEU B O 1
ATOM 3111 N N . GLN B 1 145 ? 7.836 -16.641 -19.516 1 96.56 145 GLN B N 1
ATOM 3112 C CA . GLN B 1 145 ? 9.219 -17.031 -19.781 1 96.56 145 GLN B CA 1
ATOM 3113 C C . GLN B 1 145 ? 10.188 -15.969 -19.281 1 96.56 145 GLN B C 1
ATOM 3115 O O . GLN B 1 145 ? 9.859 -14.781 -19.25 1 96.56 145 GLN B O 1
ATOM 3120 N N . ALA B 1 146 ? 11.344 -16.438 -18.906 1 97.31 146 ALA B N 1
ATOM 3121 C CA . ALA B 1 146 ? 12.414 -15.516 -18.5 1 97.31 146 ALA B CA 1
ATOM 3122 C C . ALA B 1 146 ? 12.945 -14.734 -19.703 1 97.31 146 ALA B C 1
ATOM 3124 O O . ALA B 1 146 ? 12.992 -15.25 -20.812 1 97.31 146 ALA B O 1
ATOM 3125 N N . PRO B 1 147 ? 13.352 -13.445 -19.453 1 97.81 147 PRO B N 1
ATOM 3126 C CA . PRO B 1 147 ? 14.07 -12.75 -20.516 1 97.81 147 PRO B CA 1
ATOM 3127 C C . PRO B 1 147 ? 15.461 -13.336 -20.781 1 97.81 147 PRO B C 1
ATOM 3129 O O . PRO B 1 147 ? 15.938 -14.164 -20 1 97.81 147 PRO B O 1
ATOM 3132 N N . TRP B 1 148 ? 16.047 -12.961 -21.859 1 95.69 148 TRP B N 1
ATOM 3133 C CA . TRP B 1 148 ? 17.344 -13.5 -22.25 1 95.69 148 TRP B CA 1
ATOM 3134 C C . TRP B 1 148 ? 18.469 -12.828 -21.469 1 95.69 148 TRP B C 1
ATOM 3136 O O . TRP B 1 148 ? 18.25 -11.82 -20.797 1 95.69 148 TRP B O 1
ATOM 3146 N N . ASP B 1 149 ? 19.609 -13.383 -21.547 1 92.5 149 ASP B N 1
ATOM 3147 C CA . ASP B 1 149 ? 20.766 -12.852 -20.828 1 92.5 149 ASP B CA 1
ATOM 3148 C C . ASP B 1 149 ? 21.172 -11.484 -21.375 1 92.5 149 ASP B C 1
ATOM 3150 O O . ASP B 1 149 ? 21.078 -11.242 -22.578 1 92.5 149 ASP B O 1
ATOM 3154 N N . GLY B 1 150 ? 21.656 -10.664 -20.547 1 92.31 150 GLY B N 1
ATOM 3155 C CA . GLY B 1 150 ? 22.125 -9.352 -20.953 1 92.31 150 GLY B CA 1
ATOM 3156 C C . GLY B 1 150 ? 21.047 -8.297 -20.953 1 92.31 150 GLY B C 1
ATOM 3157 O O . GLY B 1 150 ? 21.297 -7.129 -21.266 1 92.31 150 GLY B O 1
ATOM 3158 N N . CYS B 1 151 ? 19.859 -8.656 -20.562 1 95.56 151 CYS B N 1
ATOM 3159 C CA . CYS B 1 151 ? 18.75 -7.711 -20.516 1 95.56 151 CYS B CA 1
ATOM 3160 C C . CYS B 1 151 ? 18.938 -6.691 -19.406 1 95.56 151 CYS B C 1
ATOM 3162 O O . CYS B 1 151 ? 19.641 -6.961 -18.422 1 95.56 151 CYS B O 1
ATOM 3164 N N . PRO B 1 152 ? 18.375 -5.551 -19.609 1 97.38 152 PRO B N 1
ATOM 3165 C CA . PRO B 1 152 ? 18.453 -4.551 -18.531 1 97.38 152 PRO B CA 1
ATOM 3166 C C . PRO B 1 152 ? 17.953 -5.082 -17.188 1 97.38 152 PRO B C 1
ATOM 3168 O O . PRO B 1 152 ? 17 -5.852 -17.141 1 97.38 152 PRO B O 1
ATOM 3171 N N . SER B 1 153 ? 18.703 -4.668 -16.172 1 97.81 153 SER B N 1
ATOM 3172 C CA . SER B 1 153 ? 18.344 -5.172 -14.852 1 97.81 153 SER B CA 1
ATOM 3173 C C . SER B 1 153 ? 18.734 -4.176 -13.758 1 97.81 153 SER B C 1
ATOM 3175 O O . SER B 1 153 ? 19.5 -3.244 -14.008 1 97.81 153 SER B O 1
ATOM 3177 N N . ASP B 1 154 ? 18.125 -4.281 -12.625 1 97.12 154 ASP B N 1
ATOM 3178 C CA . ASP B 1 154 ? 18.516 -3.594 -11.398 1 97.12 154 ASP B CA 1
ATOM 3179 C C . ASP B 1 154 ? 18.312 -4.48 -10.18 1 97.12 154 ASP B C 1
ATOM 3181 O O . ASP B 1 154 ? 17.734 -5.57 -10.289 1 97.12 154 ASP B O 1
ATOM 3185 N N . ILE B 1 155 ? 18.891 -4.051 -9.078 1 97.81 155 ILE B N 1
ATOM 3186 C CA . ILE B 1 155 ? 18.828 -4.832 -7.848 1 97.81 155 ILE B CA 1
ATOM 3187 C C . ILE B 1 155 ? 17.984 -4.098 -6.809 1 97.81 155 ILE B C 1
ATOM 3189 O O . ILE B 1 155 ? 18.109 -2.883 -6.645 1 97.81 155 ILE B O 1
ATOM 3193 N N . ARG B 1 156 ? 17.141 -4.887 -6.176 1 97.38 156 ARG B N 1
ATOM 3194 C CA . ARG B 1 156 ? 16.312 -4.348 -5.102 1 97.38 156 ARG B CA 1
ATOM 3195 C C . ARG B 1 156 ? 16.453 -5.176 -3.832 1 97.38 156 ARG B C 1
ATOM 3197 O O . ARG B 1 156 ? 16.656 -6.395 -3.895 1 97.38 156 ARG B O 1
ATOM 3204 N N . THR B 1 157 ? 16.312 -4.477 -2.729 1 97.56 157 THR B N 1
ATOM 3205 C CA . THR B 1 157 ? 16.344 -5.141 -1.431 1 97.56 157 THR B CA 1
ATOM 3206 C C . THR B 1 157 ? 14.945 -5.207 -0.825 1 97.56 157 THR B C 1
ATOM 3208 O O . THR B 1 157 ? 14.242 -4.199 -0.77 1 97.56 157 THR B O 1
ATOM 3211 N N . VAL B 1 158 ? 14.539 -6.395 -0.442 1 98.06 158 VAL B N 1
ATOM 3212 C CA . VAL B 1 158 ? 13.281 -6.547 0.281 1 98.06 158 VAL B CA 1
ATOM 3213 C C . VAL B 1 158 ? 13.391 -5.891 1.654 1 98.06 158 VAL B C 1
ATOM 3215 O O . VAL B 1 158 ? 14.391 -6.074 2.361 1 98.06 158 VAL B O 1
ATOM 3218 N N . ARG B 1 159 ? 12.359 -5.133 1.991 1 97.31 159 ARG B N 1
ATOM 3219 C CA . ARG B 1 159 ? 12.406 -4.391 3.248 1 97.31 159 ARG B CA 1
ATOM 3220 C C . ARG B 1 159 ? 11.242 -4.777 4.152 1 97.31 159 ARG B C 1
ATOM 3222 O O . ARG B 1 159 ? 10.344 -5.52 3.738 1 97.31 159 ARG B O 1
ATOM 3229 N N . ALA B 1 160 ? 11.289 -4.211 5.348 1 96.25 160 ALA B N 1
ATOM 3230 C CA . ALA B 1 160 ? 10.281 -4.539 6.355 1 96.25 160 ALA B CA 1
ATOM 3231 C C . ALA B 1 160 ? 8.875 -4.211 5.859 1 96.25 160 ALA B C 1
ATOM 3233 O O . ALA B 1 160 ? 7.945 -4.992 6.059 1 96.25 160 ALA B O 1
ATOM 3234 N N . SER B 1 161 ? 8.727 -3.154 5.156 1 96.56 161 SER B N 1
ATOM 3235 C CA . SER B 1 161 ? 7.402 -2.699 4.734 1 96.56 161 SER B CA 1
ATOM 3236 C C . SER B 1 161 ? 6.883 -3.533 3.566 1 96.56 161 SER B C 1
ATOM 3238 O O . SER B 1 161 ? 5.711 -3.428 3.197 1 96.56 161 SER B O 1
ATOM 3240 N N . ASP B 1 162 ? 7.746 -4.379 2.99 1 97.88 162 ASP B N 1
ATOM 3241 C CA . ASP B 1 162 ? 7.34 -5.238 1.885 1 97.88 162 ASP B CA 1
ATOM 3242 C C . ASP B 1 162 ? 6.699 -6.527 2.4 1 97.88 162 ASP B C 1
ATOM 3244 O O . ASP B 1 162 ? 6.074 -7.266 1.635 1 97.88 162 ASP B O 1
ATOM 3248 N N . MET B 1 163 ? 6.859 -6.816 3.648 1 97.62 163 MET B N 1
ATOM 3249 C CA . MET B 1 163 ? 6.523 -8.117 4.227 1 97.62 163 MET B CA 1
ATOM 3250 C C . MET B 1 163 ? 5.047 -8.18 4.605 1 97.62 163 MET B C 1
ATOM 3252 O O . MET B 1 163 ? 4.406 -7.145 4.785 1 97.62 163 MET B O 1
ATOM 3256 N N . ASP B 1 164 ? 4.535 -9.352 4.668 1 97.12 164 ASP B N 1
ATOM 3257 C CA . ASP B 1 164 ? 3.195 -9.562 5.203 1 97.12 164 ASP B CA 1
ATOM 3258 C C . ASP B 1 164 ? 3.203 -10.625 6.301 1 97.12 164 ASP B C 1
ATOM 3260 O O . ASP B 1 164 ? 4.27 -11.094 6.707 1 97.12 164 ASP B O 1
ATOM 3264 N N . ALA B 1 165 ? 2.023 -11.039 6.75 1 95.5 165 ALA B N 1
ATOM 3265 C CA . ALA B 1 165 ? 1.853 -11.875 7.934 1 95.5 165 ALA B CA 1
ATOM 3266 C C . ALA B 1 165 ? 2.371 -13.289 7.684 1 95.5 165 ALA B C 1
ATOM 3268 O O . ALA B 1 165 ? 2.541 -14.07 8.625 1 95.5 165 ALA B O 1
ATOM 3269 N N . LEU B 1 166 ? 2.584 -13.664 6.434 1 93.62 166 LEU B N 1
ATOM 3270 C CA . LEU B 1 166 ? 3.098 -14.992 6.125 1 93.62 166 LEU B CA 1
ATOM 3271 C C . LEU B 1 166 ? 4.621 -15.008 6.172 1 93.62 166 LEU B C 1
ATOM 3273 O O . LEU B 1 166 ? 5.242 -16.047 5.945 1 93.62 166 LEU B O 1
ATOM 3277 N N . GLY B 1 167 ? 5.211 -13.844 6.43 1 94.5 167 GLY B N 1
ATOM 3278 C CA . GLY B 1 167 ? 6.641 -13.75 6.656 1 94.5 167 GLY B CA 1
ATOM 3279 C C . GLY B 1 167 ? 7.438 -13.586 5.375 1 94.5 167 GLY B C 1
ATOM 3280 O O . GLY B 1 167 ? 8.648 -13.836 5.352 1 94.5 167 GLY B O 1
ATOM 3281 N N . HIS B 1 168 ? 6.789 -13.312 4.273 1 96.5 168 HIS B N 1
ATOM 3282 C CA . HIS B 1 168 ? 7.41 -13.094 2.971 1 96.5 168 HIS B CA 1
ATOM 3283 C C . HIS B 1 168 ? 6.926 -11.797 2.34 1 96.5 168 HIS B C 1
ATOM 3285 O O . HIS B 1 168 ? 5.984 -11.172 2.84 1 96.5 168 HIS B O 1
ATOM 3291 N N . MET B 1 169 ? 7.648 -11.375 1.291 1 98.12 169 MET B N 1
ATOM 3292 C CA . MET B 1 169 ? 7.199 -10.195 0.559 1 98.12 169 MET B CA 1
ATOM 3293 C C . MET B 1 169 ? 5.785 -10.398 0.022 1 98.12 169 MET B C 1
ATOM 3295 O O . MET B 1 169 ? 5.48 -11.438 -0.563 1 98.12 169 MET B O 1
ATOM 3299 N N . ASN B 1 170 ? 4.941 -9.414 0.289 1 98.12 170 ASN B N 1
ATOM 3300 C CA . ASN B 1 170 ? 3.557 -9.453 -0.174 1 98.12 170 ASN B CA 1
ATOM 3301 C C . ASN B 1 170 ? 3.477 -9.484 -1.698 1 98.12 170 ASN B C 1
ATOM 3303 O O . ASN B 1 170 ? 4.223 -8.773 -2.377 1 98.12 170 ASN B O 1
ATOM 3307 N N . ASN B 1 171 ? 2.557 -10.211 -2.223 1 98.06 171 ASN B N 1
ATOM 3308 C CA . ASN B 1 171 ? 2.461 -10.438 -3.662 1 98.06 171 ASN B CA 1
ATOM 3309 C C . ASN B 1 171 ? 2.209 -9.133 -4.414 1 98.06 171 ASN B C 1
ATOM 3311 O O . ASN B 1 171 ? 2.598 -9 -5.574 1 98.06 171 ASN B O 1
ATOM 3315 N N . LEU B 1 172 ? 1.563 -8.195 -3.807 1 98.06 172 LEU B N 1
ATOM 3316 C CA . LEU B 1 172 ? 1.239 -6.938 -4.469 1 98.06 172 LEU B CA 1
ATOM 3317 C C . LEU B 1 172 ? 2.492 -6.094 -4.68 1 98.06 172 LEU B C 1
ATOM 3319 O O . LEU B 1 172 ? 2.564 -5.305 -5.625 1 98.06 172 LEU B O 1
ATOM 3323 N N . ARG B 1 173 ? 3.447 -6.254 -3.814 1 98.5 173 ARG B N 1
ATOM 3324 C CA . ARG B 1 173 ? 4.68 -5.473 -3.895 1 98.5 173 ARG B CA 1
ATOM 3325 C C . ARG B 1 173 ? 5.453 -5.797 -5.168 1 98.5 173 ARG B C 1
ATOM 3327 O O . ARG B 1 173 ? 6.125 -4.934 -5.727 1 98.5 173 ARG B O 1
ATOM 3334 N N . TYR B 1 174 ? 5.305 -6.98 -5.684 1 98.69 174 TYR B N 1
ATOM 3335 C CA . TYR B 1 174 ? 5.957 -7.355 -6.93 1 98.69 174 TYR B CA 1
ATOM 3336 C C . TYR B 1 174 ? 5.473 -6.48 -8.086 1 98.69 174 TYR B C 1
ATOM 3338 O O . TYR B 1 174 ? 6.254 -6.117 -8.961 1 98.69 174 TYR B O 1
ATOM 3346 N N . LEU B 1 175 ? 4.238 -6.164 -8.047 1 98.25 175 LEU B N 1
ATOM 3347 C CA . LEU B 1 175 ? 3.689 -5.305 -9.086 1 98.25 175 LEU B CA 1
ATOM 3348 C C . LEU B 1 175 ? 4.238 -3.885 -8.969 1 98.25 175 LEU B C 1
ATOM 3350 O O . LEU B 1 175 ? 4.512 -3.23 -9.977 1 98.25 175 LEU B O 1
ATOM 3354 N N . ASP B 1 176 ? 4.426 -3.424 -7.762 1 97.94 176 ASP B N 1
ATOM 3355 C CA . ASP B 1 176 ? 5.078 -2.137 -7.547 1 97.94 176 ASP B CA 1
ATOM 3356 C C . ASP B 1 176 ? 6.508 -2.15 -8.086 1 97.94 176 ASP B C 1
ATOM 3358 O O . ASP B 1 176 ? 6.938 -1.202 -8.742 1 97.94 176 ASP B O 1
ATOM 3362 N N . TRP B 1 177 ? 7.199 -3.258 -7.781 1 98.44 177 TRP B N 1
ATOM 3363 C CA . TRP B 1 177 ? 8.586 -3.381 -8.227 1 98.44 177 TRP B CA 1
ATOM 3364 C C . TRP B 1 177 ? 8.664 -3.396 -9.75 1 98.44 177 TRP B C 1
ATOM 3366 O O . TRP B 1 177 ? 9.594 -2.844 -10.336 1 98.44 177 TRP B O 1
ATOM 3376 N N . ILE B 1 178 ? 7.711 -4.039 -10.359 1 97.88 178 ILE B N 1
ATOM 3377 C CA . ILE B 1 178 ? 7.656 -4.066 -11.812 1 97.88 178 ILE B CA 1
ATOM 3378 C C . ILE B 1 178 ? 7.488 -2.646 -12.352 1 97.88 178 ILE B C 1
ATOM 3380 O O . ILE B 1 178 ? 8.227 -2.217 -13.242 1 97.88 178 ILE B O 1
ATOM 3384 N N . ALA B 1 179 ? 6.551 -1.931 -11.82 1 96.94 179 ALA B N 1
ATOM 3385 C CA . ALA B 1 179 ? 6.312 -0.558 -12.258 1 96.94 179 ALA B CA 1
ATOM 3386 C C . ALA B 1 179 ? 7.555 0.304 -12.062 1 96.94 179 ALA B C 1
ATOM 3388 O O . ALA B 1 179 ? 7.926 1.077 -12.945 1 96.94 179 ALA B O 1
ATOM 3389 N N . ASP B 1 180 ? 8.18 0.179 -10.922 1 97.69 180 ASP B N 1
ATOM 3390 C CA . ASP B 1 180 ? 9.375 0.949 -10.602 1 97.69 180 ASP B CA 1
ATOM 3391 C C . ASP B 1 180 ? 10.508 0.623 -11.578 1 97.69 180 ASP B C 1
ATOM 3393 O O . ASP B 1 180 ? 11.172 1.525 -12.086 1 97.69 180 ASP B O 1
ATOM 3397 N N . HIS B 1 181 ? 10.703 -0.65 -11.789 1 97.88 181 HIS B N 1
ATOM 3398 C CA . HIS B 1 181 ? 11.766 -1.11 -12.672 1 97.88 181 HIS B CA 1
ATOM 3399 C C . HIS B 1 181 ? 11.555 -0.605 -14.094 1 97.88 181 HIS B C 1
ATOM 3401 O O . HIS B 1 181 ? 12.461 -0.021 -14.695 1 97.88 181 HIS B O 1
ATOM 3407 N N . LEU B 1 182 ? 10.398 -0.811 -14.578 1 96.69 182 LEU B N 1
ATOM 3408 C CA . LEU B 1 182 ? 10.117 -0.378 -15.945 1 96.69 182 LEU B CA 1
ATOM 3409 C C . LEU B 1 182 ? 10.219 1.139 -16.062 1 96.69 182 LEU B C 1
ATOM 3411 O O . LEU B 1 182 ? 10.727 1.653 -17.062 1 96.69 182 LEU B O 1
ATOM 3415 N N . GLY B 1 183 ? 9.758 1.824 -15.062 1 94.19 183 GLY B N 1
ATOM 3416 C CA . GLY B 1 183 ? 9.898 3.271 -15.047 1 94.19 183 GLY B CA 1
ATOM 3417 C C . GLY B 1 183 ? 11.344 3.73 -15.133 1 94.19 183 GLY B C 1
ATOM 3418 O O . GLY B 1 183 ? 11.648 4.723 -15.797 1 94.19 183 GLY B O 1
ATOM 3419 N N . THR B 1 184 ? 12.195 3.061 -14.445 1 94.62 184 THR B N 1
ATOM 3420 C CA . THR B 1 184 ? 13.609 3.393 -14.438 1 94.62 184 THR B CA 1
ATOM 3421 C C . THR B 1 184 ? 14.195 3.297 -15.844 1 94.62 184 THR B C 1
ATOM 3423 O O . THR B 1 184 ? 15.125 4.027 -16.188 1 94.62 184 THR B O 1
ATOM 3426 N N . PHE B 1 185 ? 13.578 2.471 -16.688 1 94.75 185 PHE B N 1
ATOM 3427 C CA . PHE B 1 185 ? 14.094 2.268 -18.031 1 94.75 185 PHE B CA 1
ATOM 3428 C C . PHE B 1 185 ? 13.211 2.957 -19.062 1 94.75 185 PHE B C 1
ATOM 3430 O O . PHE B 1 185 ? 13.258 2.631 -20.25 1 94.75 185 PHE B O 1
ATOM 3437 N N . GLY B 1 186 ? 12.266 3.797 -18.594 1 91.38 186 GLY B N 1
ATOM 3438 C CA . GLY B 1 186 ? 11.508 4.664 -19.484 1 91.38 186 GLY B CA 1
ATOM 3439 C C . GLY B 1 186 ? 10.258 4.012 -20.031 1 91.38 186 GLY B C 1
ATOM 3440 O O . GLY B 1 186 ? 9.656 4.508 -20.984 1 91.38 186 GLY B O 1
ATOM 3441 N N . LEU B 1 187 ? 9.898 2.904 -19.516 1 90 187 LEU B N 1
ATOM 3442 C CA . LEU B 1 187 ? 8.695 2.203 -19.938 1 90 187 LEU B CA 1
ATOM 3443 C C . LEU B 1 187 ? 7.535 2.504 -18.984 1 90 187 LEU B C 1
ATOM 3445 O O . LEU B 1 187 ? 7.215 1.697 -18.109 1 90 187 LEU B O 1
ATOM 3449 N N . LYS B 1 188 ? 6.805 3.57 -19.109 1 82.56 188 LYS B N 1
ATOM 3450 C CA . LYS B 1 188 ? 5.793 4.051 -18.172 1 82.56 188 LYS B CA 1
ATOM 3451 C C . LYS B 1 188 ? 4.391 3.883 -18.75 1 82.56 188 LYS B C 1
ATOM 3453 O O . LYS B 1 188 ? 3.395 4.109 -18.062 1 82.56 188 LYS B O 1
ATOM 3458 N N . THR B 1 189 ? 4.27 3.361 -19.859 1 76.25 189 THR B N 1
ATOM 3459 C CA . THR B 1 189 ? 2.977 3.25 -20.516 1 76.25 189 THR B CA 1
ATOM 3460 C C . THR B 1 189 ? 2.084 2.242 -19.797 1 76.25 189 THR B C 1
ATOM 3462 O O . THR B 1 189 ? 2.566 1.226 -19.297 1 76.25 189 THR B O 1
ATOM 3465 N N . PRO B 1 190 ? 0.797 2.623 -19.859 1 87.25 190 PRO B N 1
ATOM 3466 C CA . PRO B 1 190 ? -0.144 1.669 -19.266 1 87.25 190 PRO B CA 1
ATOM 3467 C C . PRO B 1 190 ? -0.187 0.34 -20.016 1 87.25 190 PRO B C 1
ATOM 3469 O O . PRO B 1 190 ? -0.183 0.323 -21.25 1 87.25 190 PRO B O 1
ATOM 3472 N N . PHE B 1 191 ? -0.196 -0.716 -19.266 1 92.69 191 PHE B N 1
ATOM 3473 C CA . PHE B 1 191 ? -0.261 -2.049 -19.859 1 92.69 191 PHE B CA 1
ATOM 3474 C C . PHE B 1 191 ? -1.685 -2.592 -19.812 1 92.69 191 PHE B C 1
ATOM 3476 O O . PHE B 1 191 ? -2.359 -2.488 -18.781 1 92.69 191 PHE B O 1
ATOM 3483 N N . GLY B 1 192 ? -2.082 -3.156 -20.891 1 94.31 192 GLY B N 1
ATOM 3484 C CA . GLY B 1 192 ? -3.436 -3.686 -20.984 1 94.31 192 GLY B CA 1
ATOM 3485 C C . GLY B 1 192 ? -3.545 -5.129 -20.531 1 94.31 192 GLY B C 1
ATOM 3486 O O . GLY B 1 192 ? -4.645 -5.629 -20.297 1 94.31 192 GLY B O 1
ATOM 3487 N N . ARG B 1 193 ? -2.459 -5.773 -20.531 1 95.56 193 ARG B N 1
ATOM 3488 C CA . ARG B 1 193 ? -2.418 -7.168 -20.094 1 95.56 193 ARG B CA 1
ATOM 3489 C C . ARG B 1 193 ? -1.272 -7.402 -19.109 1 95.56 193 ARG B C 1
ATOM 3491 O O . ARG B 1 193 ? -0.183 -6.852 -19.281 1 95.56 193 ARG B O 1
ATOM 3498 N N . VAL B 1 194 ? -1.59 -8.219 -18.156 1 97.19 194 VAL B N 1
ATOM 3499 C CA . VAL B 1 194 ? -0.548 -8.633 -17.219 1 97.19 194 VAL B CA 1
ATOM 3500 C C . VAL B 1 194 ? -0.79 -10.07 -16.781 1 97.19 194 VAL B C 1
ATOM 3502 O O . VAL B 1 194 ? -1.935 -10.477 -16.578 1 97.19 194 VAL B O 1
ATOM 3505 N N . ARG B 1 195 ? 0.189 -10.82 -16.688 1 98.38 195 ARG B N 1
ATOM 3506 C CA . ARG B 1 195 ? 0.23 -12.125 -16.031 1 98.38 195 ARG B CA 1
ATOM 3507 C C . ARG B 1 195 ? 1.459 -12.258 -15.141 1 98.38 195 ARG B C 1
ATOM 3509 O O . ARG B 1 195 ? 2.574 -11.945 -15.562 1 98.38 195 ARG B O 1
ATOM 3516 N N . ILE B 1 196 ? 1.271 -12.68 -13.93 1 98.75 196 ILE B N 1
ATOM 3517 C CA . ILE B 1 196 ? 2.377 -12.797 -12.984 1 98.75 196 ILE B CA 1
ATOM 3518 C C . ILE B 1 196 ? 2.281 -14.133 -12.242 1 98.75 196 ILE B C 1
ATOM 3520 O O . ILE B 1 196 ? 1.19 -14.555 -11.859 1 98.75 196 ILE B O 1
ATOM 3524 N N . ARG B 1 197 ? 3.383 -14.75 -12.047 1 98.75 197 ARG B N 1
ATOM 3525 C CA . ARG B 1 197 ? 3.494 -16 -11.297 1 98.75 197 ARG B CA 1
ATOM 3526 C C . ARG B 1 197 ? 4.539 -15.875 -10.188 1 98.75 197 ARG B C 1
ATOM 3528 O O . ARG B 1 197 ? 5.66 -15.438 -10.438 1 98.75 197 ARG B O 1
ATOM 3535 N N . HIS B 1 198 ? 4.133 -16.234 -9.023 1 98.38 198 HIS B N 1
ATOM 3536 C CA . HIS B 1 198 ? 5.035 -16.281 -7.879 1 98.38 198 HIS B CA 1
ATOM 3537 C C . HIS B 1 198 ? 5.605 -17.688 -7.68 1 98.38 198 HIS B C 1
ATOM 3539 O O . HIS B 1 198 ? 4.863 -18.641 -7.426 1 98.38 198 HIS B O 1
ATOM 3545 N N . VAL B 1 199 ? 6.906 -17.766 -7.75 1 97.25 199 VAL B N 1
ATOM 3546 C CA . VAL B 1 199 ? 7.566 -19.062 -7.793 1 97.25 199 VAL B CA 1
ATOM 3547 C C . VAL B 1 199 ? 8.156 -19.391 -6.422 1 97.25 199 VAL B C 1
ATOM 3549 O O . VAL B 1 199 ? 7.949 -20.484 -5.895 1 97.25 199 VAL B O 1
ATOM 3552 N N . ARG B 1 200 ? 8.883 -18.5 -5.855 1 96.31 200 ARG B N 1
ATOM 3553 C CA . ARG B 1 200 ? 9.5 -18.672 -4.543 1 96.31 200 ARG B CA 1
ATOM 3554 C C . ARG B 1 200 ? 9.305 -17.422 -3.686 1 96.31 200 ARG B C 1
ATOM 3556 O O . ARG B 1 200 ? 9.133 -16.328 -4.211 1 96.31 200 ARG B O 1
ATOM 3563 N N . GLU B 1 201 ? 9.359 -17.641 -2.426 1 95.38 201 GLU B N 1
ATOM 3564 C CA . GLU B 1 201 ? 9.203 -16.531 -1.479 1 95.38 201 GLU B CA 1
ATOM 3565 C C . GLU B 1 201 ? 10.531 -15.82 -1.242 1 95.38 201 GLU B C 1
ATOM 3567 O O . GLU B 1 201 ? 11.602 -16.422 -1.396 1 95.38 201 GLU B O 1
ATOM 3572 N N . VAL B 1 202 ? 10.469 -14.508 -0.96 1 97.5 202 VAL B N 1
ATOM 3573 C CA . VAL B 1 202 ? 11.625 -13.742 -0.513 1 97.5 202 VAL B CA 1
ATOM 3574 C C . VAL B 1 202 ? 11.297 -13.031 0.797 1 97.5 202 VAL B C 1
ATOM 3576 O O . VAL B 1 202 ? 10.125 -12.773 1.097 1 97.5 202 VAL B O 1
ATOM 3579 N N . ARG B 1 203 ? 12.352 -12.781 1.567 1 96.88 203 ARG B N 1
ATOM 3580 C CA . ARG B 1 203 ? 12.188 -12.258 2.918 1 96.88 203 ARG B CA 1
ATOM 3581 C C . ARG B 1 203 ? 12.961 -10.953 3.1 1 96.88 203 ARG B C 1
ATOM 3583 O O . ARG B 1 203 ? 13.703 -10.539 2.209 1 96.88 203 ARG B O 1
ATOM 3590 N N . ASP B 1 204 ? 12.656 -10.352 4.277 1 96.88 204 ASP B N 1
ATOM 3591 C CA . ASP B 1 204 ? 13.312 -9.094 4.621 1 96.88 204 ASP B CA 1
ATOM 3592 C C . ASP B 1 204 ? 14.828 -9.211 4.496 1 96.88 204 ASP B C 1
ATOM 3594 O O . ASP B 1 204 ? 15.43 -10.156 5.012 1 96.88 204 ASP B O 1
ATOM 3598 N N . GLY B 1 205 ? 15.406 -8.266 3.752 1 96.06 205 GLY B N 1
ATOM 3599 C CA . GLY B 1 205 ? 16.859 -8.234 3.592 1 96.06 205 GLY B CA 1
ATOM 3600 C C . GLY B 1 205 ? 17.328 -8.93 2.332 1 96.06 205 GLY B C 1
ATOM 3601 O O . GLY B 1 205 ? 18.469 -8.742 1.899 1 96.06 205 GLY B O 1
ATOM 3602 N N . ASP B 1 206 ? 16.531 -9.812 1.722 1 97.38 206 ASP B N 1
ATOM 3603 C CA . ASP B 1 206 ? 16.922 -10.492 0.488 1 97.38 206 ASP B CA 1
ATOM 3604 C C . ASP B 1 206 ? 17.188 -9.484 -0.628 1 97.38 206 ASP B C 1
ATOM 3606 O O . ASP B 1 206 ? 16.469 -8.5 -0.774 1 97.38 206 ASP B O 1
ATOM 3610 N N . LYS B 1 207 ? 18.25 -9.695 -1.328 1 98.25 207 LYS B N 1
ATOM 3611 C CA . LYS B 1 207 ? 18.547 -8.938 -2.541 1 98.25 207 LYS B CA 1
ATOM 3612 C C . LYS B 1 207 ? 18.016 -9.664 -3.779 1 98.25 207 LYS B C 1
ATOM 3614 O O . LYS B 1 207 ? 18.281 -10.852 -3.965 1 98.25 207 LYS B O 1
ATOM 3619 N N . VAL B 1 208 ? 17.281 -8.938 -4.602 1 98.56 208 VAL B N 1
ATOM 3620 C CA . VAL B 1 208 ? 16.609 -9.523 -5.75 1 98.56 208 VAL B CA 1
ATOM 3621 C C . VAL B 1 208 ? 16.953 -8.742 -7.016 1 98.56 208 VAL B C 1
ATOM 3623 O O . VAL B 1 208 ? 16.891 -7.508 -7.023 1 98.56 208 VAL B O 1
ATOM 3626 N N . GLU B 1 209 ? 17.359 -9.445 -8.008 1 98.38 209 GLU B N 1
ATOM 3627 C CA . GLU B 1 209 ? 17.547 -8.828 -9.32 1 98.38 209 GLU B CA 1
ATOM 3628 C C . GLU B 1 209 ? 16.234 -8.828 -10.109 1 98.38 209 GLU B C 1
ATOM 3630 O O . GLU B 1 209 ? 15.586 -9.859 -10.242 1 98.38 209 GLU B O 1
ATOM 3635 N N . VAL B 1 210 ? 15.852 -7.691 -10.594 1 98.5 210 VAL B N 1
ATOM 3636 C CA . VAL B 1 210 ? 14.703 -7.535 -11.484 1 98.5 210 VAL B CA 1
ATOM 3637 C C . VAL B 1 210 ? 15.195 -7.281 -12.906 1 98.5 210 VAL B C 1
ATOM 3639 O O . VAL B 1 210 ? 15.969 -6.355 -13.156 1 98.5 210 VAL B O 1
ATOM 3642 N N . ARG B 1 211 ? 14.773 -8.07 -13.836 1 98.19 211 ARG B N 1
ATOM 3643 C CA . ARG B 1 211 ? 15.211 -7.926 -15.219 1 98.19 211 ARG B CA 1
ATOM 3644 C C . ARG B 1 211 ? 14.023 -7.984 -16.172 1 98.19 211 ARG B C 1
ATOM 3646 O O . ARG B 1 211 ? 13.016 -8.633 -15.891 1 98.19 211 ARG B O 1
ATOM 3653 N N . HIS B 1 212 ? 14.172 -7.262 -17.312 1 98.5 212 HIS B N 1
ATOM 3654 C CA . HIS B 1 212 ? 13.102 -7.297 -18.297 1 98.5 212 HIS B CA 1
ATOM 3655 C C . HIS B 1 212 ? 13.664 -7.414 -19.703 1 98.5 212 HIS B C 1
ATOM 3657 O O . HIS B 1 212 ? 14.812 -7.035 -19.969 1 98.5 212 HIS B O 1
ATOM 3663 N N . GLY B 1 213 ? 12.898 -8.039 -20.531 1 97.75 213 GLY B N 1
ATOM 3664 C CA . GLY B 1 213 ? 13.164 -8.094 -21.969 1 97.75 213 GLY B CA 1
ATOM 3665 C C . GLY B 1 213 ? 11.953 -7.75 -22.812 1 97.75 213 GLY B C 1
ATOM 3666 O O . GLY B 1 213 ? 10.82 -8.078 -22.453 1 97.75 213 GLY B O 1
ATOM 3667 N N . MET B 1 214 ? 12.242 -7.125 -23.938 1 95.12 214 MET B N 1
ATOM 3668 C CA . MET B 1 214 ? 11.164 -6.773 -24.859 1 95.12 214 MET B CA 1
ATOM 3669 C C . MET B 1 214 ? 11.109 -7.746 -26.031 1 95.12 214 MET B C 1
ATOM 3671 O O . MET B 1 214 ? 12.109 -7.945 -26.719 1 95.12 214 MET B O 1
ATOM 3675 N N . THR B 1 215 ? 9.906 -8.305 -26.234 1 94.25 215 THR B N 1
ATOM 3676 C CA . THR B 1 215 ? 9.734 -9.195 -27.375 1 94.25 215 THR B CA 1
ATOM 3677 C C . THR B 1 215 ? 9.492 -8.398 -28.656 1 94.25 215 THR B C 1
ATOM 3679 O O . THR B 1 215 ? 9.242 -7.195 -28.594 1 94.25 215 THR B O 1
ATOM 3682 N N . GLU B 1 216 ? 9.508 -9.133 -29.75 1 91.5 216 GLU B N 1
ATOM 3683 C CA . GLU B 1 216 ? 9.297 -8.492 -31.047 1 91.5 216 GLU B CA 1
ATOM 3684 C C . GLU B 1 216 ? 7.875 -7.949 -31.172 1 91.5 216 GLU B C 1
ATOM 3686 O O . GLU B 1 216 ? 7.645 -6.938 -31.828 1 91.5 216 GLU B O 1
ATOM 3691 N N . ASP B 1 217 ? 6.984 -8.539 -30.484 1 88 217 ASP B N 1
ATOM 3692 C CA . ASP B 1 217 ? 5.586 -8.133 -30.578 1 88 217 ASP B CA 1
ATOM 3693 C C . ASP B 1 217 ? 5.277 -7.016 -29.578 1 88 217 ASP B C 1
ATOM 3695 O O . ASP B 1 217 ? 4.117 -6.637 -29.406 1 88 217 ASP B O 1
ATOM 3699 N N . GLY B 1 218 ? 6.262 -6.551 -28.859 1 89.25 218 GLY B N 1
ATOM 3700 C CA . GLY B 1 218 ? 6.086 -5.398 -27.984 1 89.25 218 GLY B CA 1
ATOM 3701 C C . GLY B 1 218 ? 5.652 -5.773 -26.578 1 89.25 218 GLY B C 1
ATOM 3702 O O . GLY B 1 218 ? 5.219 -4.914 -25.812 1 89.25 218 GLY B O 1
ATOM 3703 N N . GLU B 1 219 ? 5.801 -7.02 -26.281 1 94.25 219 GLU B N 1
ATOM 3704 C CA . GLU B 1 219 ? 5.488 -7.457 -24.922 1 94.25 219 GLU B CA 1
ATOM 3705 C C . GLU B 1 219 ? 6.719 -7.402 -24.031 1 94.25 219 GLU B C 1
ATOM 3707 O O . GLU B 1 219 ? 7.852 -7.48 -24.516 1 94.25 219 GLU B O 1
ATOM 3712 N N . VAL B 1 220 ? 6.461 -7.227 -22.75 1 96.94 220 VAL B N 1
ATOM 3713 C CA . VAL B 1 220 ? 7.547 -7.164 -21.781 1 96.94 220 VAL B CA 1
ATOM 3714 C C . VAL B 1 220 ? 7.602 -8.461 -20.984 1 96.94 220 VAL B C 1
ATOM 3716 O O . VAL B 1 220 ? 6.605 -8.867 -20.375 1 96.94 220 VAL B O 1
ATOM 3719 N N . LEU B 1 221 ? 8.703 -9.117 -21.047 1 98.31 221 LEU B N 1
ATOM 3720 C CA . LEU B 1 221 ? 8.984 -10.242 -20.172 1 98.31 221 LEU B CA 1
ATOM 3721 C C . LEU B 1 221 ? 9.773 -9.797 -18.953 1 98.31 221 LEU B C 1
ATOM 3723 O O . LEU B 1 221 ? 10.742 -9.047 -19.062 1 98.31 221 LEU B O 1
ATOM 3727 N N . LEU B 1 222 ? 9.344 -10.258 -17.781 1 98.56 222 LEU B N 1
ATOM 3728 C CA . LEU B 1 222 ? 10.031 -9.891 -16.547 1 98.56 222 LEU B CA 1
ATOM 3729 C C . LEU B 1 222 ? 10.398 -11.125 -15.727 1 98.56 222 LEU B C 1
ATOM 3731 O O . LEU B 1 222 ? 9.648 -12.109 -15.719 1 98.56 222 LEU B O 1
ATOM 3735 N N . GLN B 1 223 ? 11.531 -11.008 -15.086 1 98.69 223 GLN B N 1
ATOM 3736 C CA . GLN B 1 223 ? 11.969 -12.031 -14.148 1 98.69 223 GLN B CA 1
ATOM 3737 C C . GLN B 1 223 ? 12.625 -11.406 -12.922 1 98.69 223 GLN B C 1
ATOM 3739 O O . GLN B 1 223 ? 13.398 -10.453 -13.039 1 98.69 223 GLN B O 1
ATOM 3744 N N . MET B 1 224 ? 12.281 -11.922 -11.766 1 98.69 224 MET B N 1
ATOM 3745 C CA . MET B 1 224 ? 12.977 -11.594 -10.523 1 98.69 224 MET B CA 1
ATOM 3746 C C . MET B 1 224 ? 13.703 -12.812 -9.961 1 98.69 224 MET B C 1
ATOM 3748 O O . MET B 1 224 ? 13.133 -13.906 -9.898 1 98.69 224 MET B O 1
ATOM 3752 N N . ARG B 1 225 ? 14.922 -12.586 -9.609 1 98.12 225 ARG B N 1
ATOM 3753 C CA . ARG B 1 225 ? 15.758 -13.648 -9.062 1 98.12 225 ARG B CA 1
ATOM 3754 C C . ARG B 1 225 ? 16.5 -13.18 -7.824 1 98.12 225 ARG B C 1
ATOM 3756 O O . ARG B 1 225 ? 16.953 -12.039 -7.758 1 98.12 225 ARG B O 1
ATOM 3763 N N . ARG B 1 226 ? 16.578 -14.109 -6.914 1 97.56 226 ARG B N 1
ATOM 3764 C CA . ARG B 1 226 ? 17.453 -13.797 -5.785 1 97.56 226 ARG B CA 1
ATOM 3765 C C . ARG B 1 226 ? 18.906 -13.695 -6.223 1 97.56 226 ARG B C 1
ATOM 3767 O O . ARG B 1 226 ? 19.375 -14.5 -7.023 1 97.56 226 ARG B O 1
ATOM 3774 N N . LEU B 1 227 ? 19.531 -12.664 -5.727 1 95.44 227 LEU B N 1
ATOM 3775 C CA . LEU B 1 227 ? 20.938 -12.5 -6.086 1 95.44 227 LEU B CA 1
ATOM 3776 C C . LEU B 1 227 ? 21.766 -13.664 -5.566 1 95.44 227 LEU B C 1
ATOM 3778 O O . LEU B 1 227 ? 22.688 -14.125 -6.242 1 95.44 227 LEU B O 1
ATOM 3782 N N . ASP B 1 228 ? 21.438 -14.07 -4.375 1 89.88 228 ASP B N 1
ATOM 3783 C CA . ASP B 1 228 ? 22.141 -15.227 -3.814 1 89.88 228 ASP B CA 1
ATOM 3784 C C . ASP B 1 228 ? 21.578 -16.531 -4.379 1 89.88 228 ASP B C 1
ATOM 3786 O O . ASP B 1 228 ? 20.391 -16.812 -4.254 1 89.88 228 ASP B O 1
ATOM 3790 N N . GLY B 1 229 ? 22.375 -17.312 -5.125 1 86.62 229 GLY B N 1
ATOM 3791 C CA . GLY B 1 229 ? 21.984 -18.609 -5.656 1 86.62 229 GLY B CA 1
ATOM 3792 C C . GLY B 1 229 ? 21.281 -18.516 -6.996 1 86.62 229 GLY B C 1
ATOM 3793 O O . GLY B 1 229 ? 21.141 -19.516 -7.707 1 86.62 229 GLY B O 1
ATOM 3794 N N . GLY B 1 230 ? 20.703 -17.422 -7.305 1 86.25 230 GLY B N 1
ATOM 3795 C CA . GLY B 1 230 ? 20.141 -17.172 -8.625 1 86.25 230 GLY B CA 1
ATOM 3796 C C . GLY B 1 230 ? 18.781 -17.797 -8.82 1 86.25 230 GLY B C 1
ATOM 3797 O O . GLY B 1 230 ? 18.297 -17.938 -9.945 1 86.25 230 GLY B O 1
ATOM 3798 N N . ARG B 1 231 ? 18.109 -18.141 -7.801 1 94.75 231 ARG B N 1
ATOM 3799 C CA . ARG B 1 231 ? 16.812 -18.828 -7.91 1 94.75 231 ARG B CA 1
ATOM 3800 C C . ARG B 1 231 ? 15.711 -17.844 -8.297 1 94.75 231 ARG B C 1
ATOM 3802 O O . ARG B 1 231 ? 15.664 -16.719 -7.789 1 94.75 231 ARG B O 1
ATOM 3809 N N . GLU B 1 232 ? 14.875 -18.328 -9.258 1 97.88 232 GLU B N 1
ATOM 3810 C CA . GLU B 1 232 ? 13.734 -17.531 -9.727 1 97.88 232 GLU B CA 1
ATOM 3811 C C . GLU B 1 232 ? 12.68 -17.391 -8.641 1 97.88 232 GLU B C 1
ATOM 3813 O O . GLU B 1 232 ? 12.312 -18.359 -7.98 1 97.88 232 GLU B O 1
ATOM 3818 N N . VAL B 1 233 ? 12.242 -16.125 -8.523 1 98.12 233 VAL B N 1
ATOM 3819 C CA . VAL B 1 233 ? 11.266 -15.82 -7.48 1 98.12 233 VAL B CA 1
ATOM 3820 C C . VAL B 1 233 ? 9.914 -15.484 -8.125 1 98.12 233 VAL B C 1
ATOM 3822 O O . VAL B 1 233 ? 8.859 -15.758 -7.547 1 98.12 233 VAL B O 1
ATOM 3825 N N . CYS B 1 234 ? 9.961 -14.898 -9.258 1 98.31 234 CYS B N 1
ATOM 3826 C CA . CYS B 1 234 ? 8.758 -14.391 -9.914 1 98.31 234 CYS B CA 1
ATOM 3827 C C . CYS B 1 234 ? 8.969 -14.25 -11.414 1 98.31 234 CYS B C 1
ATOM 3829 O O . CYS B 1 234 ? 10.07 -13.898 -11.859 1 98.31 234 CYS B O 1
ATOM 3831 N N . LEU B 1 235 ? 7.953 -14.57 -12.211 1 98.81 235 LEU B N 1
ATOM 3832 C CA . LEU B 1 235 ? 7.875 -14.281 -13.641 1 98.81 235 LEU B CA 1
ATOM 3833 C C . LEU B 1 235 ? 6.637 -13.453 -13.961 1 98.81 235 LEU B C 1
ATOM 3835 O O . LEU B 1 235 ? 5.574 -13.664 -13.375 1 98.81 235 LEU B O 1
ATOM 3839 N N . ALA B 1 236 ? 6.793 -12.57 -14.938 1 98.69 236 ALA B N 1
ATOM 3840 C CA . ALA B 1 236 ? 5.629 -11.797 -15.375 1 98.69 236 ALA B CA 1
ATOM 3841 C C . ALA B 1 236 ? 5.715 -11.469 -16.859 1 98.69 236 ALA B C 1
ATOM 3843 O O . ALA B 1 236 ? 6.801 -11.5 -17.453 1 98.69 236 ALA B O 1
ATOM 3844 N N . ARG B 1 237 ? 4.605 -11.227 -17.422 1 98.19 237 ARG B N 1
ATOM 3845 C CA . ARG B 1 237 ? 4.465 -10.781 -18.812 1 98.19 237 ARG B CA 1
ATOM 3846 C C . ARG B 1 237 ? 3.42 -9.68 -18.922 1 98.19 237 ARG B C 1
ATOM 3848 O O . ARG B 1 237 ? 2.314 -9.805 -18.406 1 98.19 237 ARG B O 1
ATOM 3855 N N . LEU B 1 238 ? 3.855 -8.602 -19.562 1 96.88 238 LEU B N 1
ATOM 3856 C CA . LEU B 1 238 ? 2.965 -7.465 -19.75 1 96.88 238 LEU B CA 1
ATOM 3857 C C . LEU B 1 238 ? 2.816 -7.133 -21.234 1 96.88 238 LEU B C 1
ATOM 3859 O O . LEU B 1 238 ? 3.785 -7.207 -22 1 96.88 238 LEU B O 1
ATOM 3863 N N . GLY B 1 239 ? 1.604 -6.758 -21.641 1 94.12 239 GLY B N 1
ATOM 3864 C CA . GLY B 1 239 ? 1.346 -6.352 -23.016 1 94.12 239 GLY B CA 1
ATOM 3865 C C . GLY B 1 239 ? 0.453 -5.129 -23.109 1 94.12 239 GLY B C 1
ATOM 3866 O O . GLY B 1 239 ? -0.295 -4.82 -22.188 1 94.12 239 GLY B O 1
ATOM 3867 N N . LEU B 1 240 ? 0.714 -4.348 -24.188 1 83.25 240 LEU B N 1
ATOM 3868 C CA . LEU B 1 240 ? -0.142 -3.195 -24.453 1 83.25 240 LEU B CA 1
ATOM 3869 C C . LEU B 1 240 ? -1.519 -3.641 -24.922 1 83.25 240 LEU B C 1
ATOM 3871 O O . LEU B 1 240 ? -1.663 -4.73 -25.484 1 83.25 240 LEU B O 1
ATOM 3875 N N . GLU B 1 241 ? -2.541 -2.949 -24.359 1 67.94 241 GLU B N 1
ATOM 3876 C CA . GLU B 1 241 ? -3.832 -3.291 -24.938 1 67.94 241 GLU B CA 1
ATOM 3877 C C . GLU B 1 241 ? -3.793 -3.166 -26.469 1 67.94 241 GLU B C 1
ATOM 3879 O O . GLU B 1 241 ? -3.098 -2.303 -27 1 67.94 241 GLU B O 1
ATOM 3884 N N . SER B 1 242 ? -4.059 -4.082 -27.172 1 51.94 242 SER B N 1
ATOM 3885 C CA . SER B 1 242 ? -4.227 -3.891 -28.609 1 51.94 242 SER B CA 1
ATOM 3886 C C . SER B 1 242 ? -4.848 -2.533 -28.906 1 51.94 242 SER B C 1
ATOM 3888 O O . SER B 1 242 ? -5.562 -1.968 -28.078 1 51.94 242 SER B O 1
ATOM 3890 N N . SER B 1 243 ? -4.312 -1.642 -29.812 1 42.31 243 SER B N 1
ATOM 3891 C CA . SER B 1 243 ? -4.695 -0.352 -30.375 1 42.31 243 SER B CA 1
ATOM 3892 C C . SER B 1 243 ? -6.18 -0.072 -30.156 1 42.31 243 SER B C 1
ATOM 3894 O O . SER B 1 243 ? -6.664 1.012 -30.484 1 42.31 243 SER B O 1
ATOM 3896 N N . GLU B 1 244 ? -7.113 -0.954 -30.031 1 39.47 244 GLU B N 1
ATOM 3897 C CA . GLU B 1 244 ? -8.414 -0.29 -30.078 1 39.47 244 GLU B CA 1
ATOM 3898 C C . GLU B 1 244 ? -8.555 0.724 -28.953 1 39.47 244 GLU B C 1
ATOM 3900 O O . GLU B 1 244 ? -8.891 1.887 -29.188 1 39.47 244 GLU B O 1
ATOM 3905 N N . GLN B 1 245 ? -9.367 0.477 -27.734 1 37.75 245 GLN B N 1
ATOM 3906 C CA . GLN B 1 245 ? -10.172 1.358 -26.891 1 37.75 245 GLN B CA 1
ATOM 3907 C C . GLN B 1 245 ? -9.367 1.858 -25.688 1 37.75 245 GLN B C 1
ATOM 3909 O O . GLN B 1 245 ? -9.945 2.314 -24.703 1 37.75 245 GLN B O 1
ATOM 3914 N N . ILE B 1 246 ? -8.227 1.687 -25.578 1 40.72 246 ILE B N 1
ATOM 3915 C CA . ILE B 1 246 ? -7.777 2.32 -24.344 1 40.72 246 ILE B CA 1
ATOM 3916 C C . ILE B 1 246 ? -7.82 3.84 -24.5 1 40.72 246 ILE B C 1
ATOM 3918 O O . ILE B 1 246 ? -7.043 4.414 -25.266 1 40.72 246 ILE B O 1
ATOM 3922 N N . VAL B 1 247 ? -8.906 4.512 -24.859 1 31.77 247 VAL B N 1
ATOM 3923 C CA . VAL B 1 247 ? -9.016 5.961 -24.953 1 31.77 247 VAL B CA 1
ATOM 3924 C C . VAL B 1 247 ? -8.602 6.598 -23.625 1 31.77 247 VAL B C 1
ATOM 3926 O O . VAL B 1 247 ? -9.211 6.332 -22.594 1 31.77 247 VAL B O 1
ATOM 3929 N N . ARG B 1 248 ? -7.449 6.863 -23.344 1 38.5 248 ARG B N 1
ATOM 3930 C CA . ARG B 1 248 ? -7.254 7.918 -22.359 1 38.5 248 ARG B CA 1
ATOM 3931 C C . ARG B 1 248 ? -8.227 9.07 -22.594 1 38.5 248 ARG B C 1
ATOM 3933 O O . ARG B 1 248 ? -8.016 9.898 -23.484 1 38.5 248 ARG B O 1
ATOM 3940 N N . GLN B 1 249 ? -9.656 8.867 -22.703 1 27.78 249 GLN B N 1
ATOM 3941 C CA . GLN B 1 249 ? -10.422 10.109 -22.766 1 27.78 249 GLN B CA 1
ATOM 3942 C C . GLN B 1 249 ? -10.125 11 -21.562 1 27.78 249 GLN B C 1
ATOM 3944 O O . GLN B 1 249 ? -9.977 10.5 -20.438 1 27.78 249 GLN B O 1
#

Radius of gyration: 22.56 Å; Cα contacts (8 Å, |Δi|>4): 1167; chains: 2; bounding box: 50×61×62 Å

pLDDT: mean 91.86, std 12.01, range [26.98, 98.81]